Protein AF-A0A0B1T6S5-F1 (afdb_monomer_lite)

Foldseek 3Di:
DDKFWQFAAFFFDDDLLQLVCCQFQQWGADKFDPVVVVDHIDDTPDHNLVQQQDACAPGDTLQVLLVVLQAAEEEEEDDLADNQQHQSGPRHPDDPGPYYDAPDDPPLVVVPDDPPPDRDDRSDPRVVVLVVDPVSVVCVVPDPDDVVLVVLVVVVVVLVPDPPTHYDYHYHYCVQPPAHVVNVVVCPVVVVVSCVVCVVSCLQDKDWDKDSFFHDYPCLCVDPVSLLRRRGIIIMIDHHNVCPPALQNVLLNVSSHPHFYSQQNQLQSCCVRPPCVVVVLRAQEFDDSPPSHPHHHSSHDDDDHDFCSPDSHHPSRGSDDDDDDDDPDPVVVQVVLQVVLVVVQVVCVVVVNPVQWPRDDRDPPDPDDPPRDDDDDDDDDDDDDDGD

Sequence (388 aa):
MSATLMEFLNKVGLSSKVNGFALSFGKSIEFNDRSLFNLPPLIPDWDYDTICSSYLDNKSYHLDEFKQAGYKTMIAQDAGVGVAFYKKCLGFKRLEADHIWSLFWAQAERCRQKVCVSIYIVCRPFPLRIAKSKSLKRTFENSCSERHLEMLEYLQKFMESYSGIPKIAQLWLTELAHNSMKNLYHADEQFLDFFERNKEKLKDAFVFLMGDHGPRTDGIESVPLGRCETNNPLLIVTVPERYRNKEIHNEIRKKAYQLMTPFDLHATLMDIVKLQPQKDFSDVSYRNMQPLSKGSSLLREWRGERNCRNLSIAPQYCLCHYDKTTVSDEDLKEKLGRFLVEHLNKELEGAGLNSMCYEQEYDFEIAGPINACYYGALGSATAAQQAK

pLDDT: mean 84.04, std 19.54, range [22.52, 98.81]

Organism: Oesophagostomum dentatum (NCBI:txid61180)

InterPro domains:
  IPR004245 Protein of unknown function DUF229 [PF02995] (3-361)
  IPR004245 Protein of unknown function DUF229 [PTHR10974] (3-360)
  IPR004245 Protein of unknown function DUF229 [cd16021] (1-276)
  IPR017850 Alkaline-phosphatase-like, core domain superfamily [SSF53649] (62-327)

Radius of gyration: 23.06 Å; chains: 1; bounding box: 63×46×61 Å

Structure (mmCIF, N/CA/C/O backbone):
data_AF-A0A0B1T6S5-F1
#
_entry.id   AF-A0A0B1T6S5-F1
#
loop_
_atom_site.group_PDB
_atom_site.id
_atom_site.type_symbol
_atom_site.label_atom_id
_atom_site.label_alt_id
_atom_site.label_comp_id
_atom_site.label_asym_id
_atom_site.label_entity_id
_atom_site.label_seq_id
_atom_site.pdbx_PDB_ins_code
_atom_site.Cartn_x
_atom_site.Cartn_y
_atom_site.Cartn_z
_atom_site.occupancy
_atom_site.B_iso_or_equiv
_atom_site.auth_seq_id
_atom_site.auth_comp_id
_atom_site.auth_asym_id
_atom_site.auth_atom_id
_atom_site.pdbx_PDB_model_num
ATOM 1 N N . MET A 1 1 ? -7.130 -16.067 14.246 1.00 63.50 1 MET A N 1
ATOM 2 C CA . MET A 1 1 ? -7.978 -15.133 13.466 1.00 63.50 1 MET A CA 1
ATOM 3 C C . MET A 1 1 ? -8.192 -15.751 12.089 1.00 63.50 1 MET A C 1
ATOM 5 O O . MET A 1 1 ? -7.258 -16.369 11.605 1.00 63.50 1 MET A O 1
ATOM 9 N N . SER A 1 2 ? -9.380 -15.668 11.474 1.00 80.75 2 SER A N 1
ATOM 10 C CA . SER A 1 2 ? -9.567 -16.174 10.097 1.00 80.75 2 SER A CA 1
ATOM 11 C C . SER A 1 2 ? -9.013 -15.144 9.114 1.00 80.75 2 SER A C 1
ATOM 13 O O . SER A 1 2 ? -9.718 -14.194 8.777 1.00 80.75 2 SER A O 1
ATOM 15 N N . ALA A 1 3 ? -7.765 -15.321 8.695 1.00 92.50 3 ALA A N 1
ATOM 16 C CA . ALA A 1 3 ? -7.109 -14.478 7.704 1.00 92.50 3 ALA A CA 1
ATOM 17 C C . ALA A 1 3 ? -7.255 -15.062 6.292 1.00 92.50 3 ALA A C 1
ATOM 19 O O . ALA A 1 3 ? -7.371 -16.275 6.134 1.00 92.50 3 ALA A O 1
ATOM 20 N N . THR A 1 4 ? -7.253 -14.198 5.281 1.00 96.69 4 THR A N 1
ATOM 21 C CA . THR A 1 4 ? -7.155 -14.576 3.867 1.00 96.69 4 THR A CA 1
ATOM 22 C C . THR A 1 4 ? -5.811 -14.080 3.347 1.00 96.69 4 THR A C 1
ATOM 24 O O . THR A 1 4 ? -5.549 -12.876 3.396 1.00 96.69 4 THR A O 1
ATOM 27 N N . LEU A 1 5 ? -4.963 -15.001 2.888 1.00 97.81 5 LEU A N 1
ATOM 28 C CA . LEU A 1 5 ? -3.768 -14.665 2.117 1.00 97.81 5 LEU A CA 1
ATOM 29 C C . LEU A 1 5 ? -4.211 -14.277 0.705 1.00 97.81 5 LEU A C 1
ATOM 31 O O . LEU A 1 5 ? -4.954 -15.015 0.059 1.00 97.81 5 LEU A O 1
ATOM 35 N N . MET A 1 6 ? -3.799 -13.096 0.265 1.00 97.88 6 MET A N 1
ATOM 36 C CA . MET A 1 6 ? -4.073 -12.582 -1.069 1.00 97.88 6 MET A CA 1
ATOM 37 C C . MET A 1 6 ? -2.788 -12.742 -1.887 1.00 97.88 6 MET A C 1
ATOM 39 O O . MET A 1 6 ? -1.829 -12.007 -1.678 1.00 97.88 6 MET A O 1
ATOM 43 N N . GLU A 1 7 ? -2.765 -13.718 -2.789 1.00 96.25 7 GLU A N 1
ATOM 44 C CA . GLU A 1 7 ? -1.541 -14.229 -3.424 1.00 96.25 7 GLU A CA 1
ATOM 45 C C . GLU A 1 7 ? -0.919 -13.278 -4.449 1.00 96.25 7 GLU A C 1
ATOM 47 O O . GLU A 1 7 ? 0.268 -13.386 -4.733 1.00 96.25 7 GLU A O 1
ATOM 52 N N . PHE A 1 8 ? -1.704 -12.366 -5.037 1.00 96.56 8 PHE A N 1
ATOM 53 C CA . PHE A 1 8 ? -1.269 -11.570 -6.192 1.00 96.56 8 PHE A CA 1
ATOM 54 C C . PHE A 1 8 ? -1.508 -10.068 -6.010 1.00 96.56 8 PHE A C 1
ATOM 56 O O . PHE A 1 8 ? -2.270 -9.449 -6.764 1.00 96.56 8 PHE A O 1
ATOM 63 N N . LEU A 1 9 ? -0.847 -9.461 -5.020 1.00 97.62 9 LEU A N 1
ATOM 64 C CA . LEU A 1 9 ? -0.766 -8.004 -4.902 1.00 97.62 9 LEU A CA 1
ATOM 65 C C . LEU A 1 9 ? 0.398 -7.491 -5.755 1.00 97.62 9 LEU A C 1
ATOM 67 O O . LEU A 1 9 ? 1.550 -7.553 -5.360 1.00 97.62 9 LEU A O 1
ATOM 71 N N . ASN A 1 10 ? 0.096 -6.917 -6.915 1.00 97.19 10 ASN A N 1
ATOM 72 C CA . ASN A 1 10 ? 1.095 -6.362 -7.819 1.00 97.19 10 ASN A CA 1
ATOM 73 C C . ASN A 1 10 ? 1.464 -4.929 -7.417 1.00 97.19 10 ASN A C 1
ATOM 75 O O . ASN A 1 10 ? 0.598 -4.048 -7.374 1.00 97.19 10 ASN A O 1
ATOM 79 N N . LYS A 1 11 ? 2.757 -4.646 -7.234 1.00 95.69 11 LYS A N 1
ATOM 80 C CA . LYS A 1 11 ? 3.227 -3.258 -7.101 1.00 95.69 11 LYS A CA 1
ATOM 81 C C . LYS A 1 11 ? 2.980 -2.469 -8.396 1.00 95.69 11 LYS A C 1
ATOM 83 O O . LYS A 1 11 ? 2.999 -3.027 -9.486 1.00 95.69 11 LYS A O 1
ATOM 88 N N . VAL A 1 12 ? 2.763 -1.166 -8.306 1.00 94.81 12 VAL A N 1
ATOM 89 C CA . VAL A 1 12 ? 2.455 -0.298 -9.461 1.00 94.81 12 VAL A CA 1
ATOM 90 C C . VAL A 1 12 ? 3.595 0.646 -9.840 1.00 94.81 12 VAL A C 1
ATOM 92 O O . VAL A 1 12 ? 3.495 1.325 -10.855 1.00 94.81 12 VAL A O 1
ATOM 95 N N . GLY A 1 13 ? 4.674 0.673 -9.057 1.00 92.50 13 GLY A N 1
ATOM 96 C CA . GLY A 1 13 ? 5.864 1.479 -9.325 1.00 92.50 13 GLY A CA 1
ATOM 97 C C . GLY A 1 13 ? 7.123 0.916 -8.670 1.00 92.50 13 GLY A C 1
ATOM 98 O O . GLY A 1 13 ? 7.058 -0.011 -7.854 1.00 92.50 13 GLY A O 1
ATOM 99 N N . LEU A 1 14 ? 8.278 1.502 -8.996 1.00 87.25 14 LEU A N 1
ATOM 100 C CA . LEU A 1 14 ? 9.576 1.041 -8.483 1.00 87.25 14 LEU A CA 1
ATOM 101 C C . LEU A 1 14 ? 9.717 1.213 -6.966 1.00 87.25 14 LEU A C 1
ATOM 103 O O . LEU A 1 14 ? 10.289 0.362 -6.287 1.00 87.25 14 LEU A O 1
ATOM 107 N N . SER A 1 15 ? 9.252 2.351 -6.449 1.00 87.69 15 SER A N 1
ATOM 108 C CA . SER A 1 15 ? 9.589 2.831 -5.108 1.00 87.69 15 SER A CA 1
ATOM 109 C C . SER A 1 15 ? 8.403 2.812 -4.151 1.00 87.69 15 SER A C 1
ATOM 111 O O . SER A 1 15 ? 7.240 2.898 -4.553 1.00 87.69 15 SER A O 1
ATOM 113 N N . SER A 1 16 ? 8.708 2.822 -2.854 1.00 91.25 16 SER A N 1
ATOM 114 C CA . SER A 1 16 ? 7.718 2.969 -1.784 1.00 91.25 16 SER A CA 1
ATOM 115 C C . SER A 1 16 ? 6.841 4.201 -1.918 1.00 91.25 16 SER A C 1
ATOM 117 O O . SER A 1 16 ? 5.673 4.187 -1.543 1.00 91.25 16 SER A O 1
ATOM 119 N N . LYS A 1 17 ? 7.379 5.277 -2.499 1.00 91.62 17 LYS A N 1
ATOM 120 C CA . LYS A 1 17 ? 6.633 6.509 -2.741 1.00 91.62 17 LYS A CA 1
ATOM 121 C C . LYS A 1 17 ? 5.469 6.276 -3.699 1.00 91.62 17 LYS A C 1
ATOM 123 O O . LYS A 1 17 ? 4.369 6.728 -3.407 1.00 91.62 17 LYS A O 1
ATOM 128 N N . VAL A 1 18 ? 5.692 5.565 -4.802 1.00 93.94 18 VAL A N 1
ATOM 129 C CA . VAL A 1 18 ? 4.677 5.357 -5.848 1.00 93.94 18 VAL A CA 1
ATOM 130 C C . VAL A 1 18 ? 3.613 4.369 -5.380 1.00 93.94 18 VAL A C 1
ATOM 132 O O . VAL A 1 18 ? 2.422 4.677 -5.431 1.00 93.94 18 VAL A O 1
ATOM 135 N N . ASN A 1 19 ? 4.036 3.230 -4.826 1.00 96.12 19 ASN A N 1
ATOM 136 C CA . ASN A 1 19 ? 3.121 2.222 -4.282 1.00 96.12 19 ASN A CA 1
ATOM 137 C C . ASN A 1 19 ? 2.337 2.761 -3.075 1.00 96.12 19 ASN A C 1
ATOM 139 O O . ASN A 1 19 ? 1.116 2.613 -2.996 1.00 96.12 19 ASN A O 1
ATOM 143 N N . GLY A 1 20 ? 3.020 3.476 -2.178 1.00 95.69 20 GLY A N 1
ATOM 144 C CA . GLY A 1 20 ? 2.407 4.148 -1.039 1.00 95.69 20 GLY A CA 1
ATOM 145 C C . GLY A 1 20 ? 1.439 5.259 -1.445 1.00 95.69 20 GLY A C 1
ATOM 146 O O . GLY A 1 20 ? 0.413 5.419 -0.789 1.00 95.69 20 GLY A O 1
ATOM 147 N N . PHE A 1 21 ? 1.702 6.005 -2.529 1.00 95.69 21 PHE A N 1
ATOM 148 C CA . PHE A 1 21 ? 0.760 7.008 -3.047 1.00 95.69 21 PHE A CA 1
ATOM 149 C C . PHE A 1 21 ? -0.516 6.372 -3.585 1.00 95.69 21 PHE A C 1
ATOM 151 O O . PHE A 1 21 ? -1.613 6.832 -3.260 1.00 95.69 21 PHE A O 1
ATOM 158 N N . ALA A 1 22 ? -0.378 5.285 -4.344 1.00 96.94 22 ALA A N 1
ATOM 159 C CA . ALA A 1 22 ? -1.516 4.516 -4.821 1.00 96.94 22 ALA A CA 1
ATOM 160 C C . ALA A 1 22 ? -2.375 4.000 -3.652 1.00 96.94 22 ALA A C 1
ATOM 162 O O . ALA A 1 22 ? -3.594 4.156 -3.691 1.00 96.94 22 ALA A O 1
ATOM 163 N N . LEU A 1 23 ? -1.748 3.493 -2.581 1.00 97.75 23 LEU A N 1
ATOM 164 C CA . LEU A 1 23 ? -2.440 3.048 -1.365 1.00 97.75 23 LEU A CA 1
ATOM 165 C C . LEU A 1 23 ? -3.057 4.194 -0.551 1.00 97.75 23 LEU A C 1
ATOM 167 O O . LEU A 1 23 ? -4.130 4.023 0.014 1.00 97.75 23 LEU A O 1
ATOM 171 N N . SER A 1 24 ? -2.378 5.340 -0.448 1.00 97.12 24 SER A N 1
ATOM 172 C CA . SER A 1 24 ? -2.739 6.404 0.503 1.00 97.12 24 SER A CA 1
ATOM 173 C C . SER A 1 24 ? -3.693 7.456 -0.055 1.00 97.12 24 SER A C 1
ATOM 175 O O . SER A 1 24 ? -4.412 8.086 0.722 1.00 97.12 24 SER A O 1
ATOM 177 N N . PHE A 1 25 ? -3.651 7.669 -1.372 1.00 97.31 25 PHE A N 1
ATOM 178 C CA . PHE A 1 25 ? -4.406 8.704 -2.088 1.00 97.31 25 PHE A CA 1
ATOM 179 C C . PHE A 1 25 ? -5.266 8.127 -3.223 1.00 97.31 25 PHE A C 1
ATOM 181 O O . PHE A 1 25 ? -6.110 8.832 -3.774 1.00 97.31 25 PHE A O 1
ATOM 188 N N . GLY A 1 26 ? -5.033 6.875 -3.639 1.00 96.81 26 GLY A N 1
ATOM 189 C CA . GLY A 1 26 ? -5.749 6.279 -4.768 1.00 96.81 26 GLY A CA 1
ATOM 190 C C . GLY A 1 26 ? -5.392 6.911 -6.115 1.00 96.81 26 GLY A C 1
ATOM 191 O O . GLY A 1 26 ? -6.200 6.827 -7.045 1.00 96.81 26 GLY A O 1
ATOM 192 N N . LYS A 1 27 ? -4.221 7.564 -6.209 1.00 94.94 27 LYS A N 1
ATOM 193 C CA . LYS A 1 27 ? -3.745 8.323 -7.378 1.00 94.94 27 LYS A CA 1
ATOM 194 C C . LYS A 1 27 ? -2.370 7.862 -7.852 1.00 94.94 27 LYS A C 1
ATOM 196 O O . LYS A 1 27 ? -1.517 7.518 -7.035 1.00 94.94 27 LYS A O 1
ATOM 201 N N . SER A 1 28 ? -2.171 7.841 -9.169 1.00 94.44 28 SER A N 1
ATOM 202 C CA . SER A 1 28 ? -0.878 7.557 -9.797 1.00 94.44 28 SER A CA 1
ATOM 203 C C . SER A 1 28 ? -0.037 8.828 -9.917 1.00 94.44 28 SER A C 1
ATOM 205 O O . SER A 1 28 ? -0.561 9.898 -10.221 1.00 94.44 28 SER A O 1
ATOM 207 N N . ILE A 1 29 ? 1.271 8.687 -9.700 1.00 93.19 29 ILE A N 1
ATOM 208 C CA . ILE A 1 29 ? 2.263 9.774 -9.804 1.00 93.19 29 ILE A CA 1
ATOM 209 C C . ILE A 1 29 ? 3.437 9.427 -10.724 1.00 93.19 29 ILE A C 1
ATOM 211 O O . ILE A 1 29 ? 4.377 10.201 -10.848 1.00 93.19 29 ILE A O 1
ATOM 215 N N . GLU A 1 30 ? 3.404 8.242 -11.327 1.00 89.56 30 GLU A N 1
ATOM 216 C CA . GLU A 1 30 ? 4.423 7.752 -12.246 1.00 89.56 30 GLU A CA 1
ATOM 217 C C . GLU A 1 30 ? 3.772 7.544 -13.615 1.00 89.56 30 GLU A C 1
ATOM 219 O O . GLU A 1 30 ? 2.634 7.065 -13.704 1.00 89.56 30 GLU A O 1
ATOM 224 N N . PHE A 1 31 ? 4.481 7.953 -14.664 1.00 89.19 31 PHE A N 1
ATOM 225 C CA . PHE A 1 31 ? 4.113 7.653 -16.040 1.00 89.19 31 PHE A CA 1
ATOM 226 C C . PHE A 1 31 ? 4.307 6.165 -16.315 1.00 89.19 31 PHE A C 1
ATOM 228 O O . PHE A 1 31 ? 5.236 5.543 -15.808 1.00 89.19 31 PHE A O 1
ATOM 235 N N . ASN A 1 32 ? 3.434 5.591 -17.133 1.00 85.25 32 ASN A N 1
ATOM 236 C CA . ASN A 1 32 ? 3.516 4.182 -17.466 1.00 85.25 32 ASN A CA 1
ATOM 237 C C . ASN A 1 32 ? 3.268 3.980 -18.964 1.00 85.25 32 ASN A C 1
ATOM 239 O O . ASN A 1 32 ? 2.170 4.245 -19.466 1.00 85.25 32 ASN A O 1
ATOM 243 N N . ASP A 1 33 ? 4.307 3.506 -19.655 1.00 84.44 33 ASP A N 1
ATOM 244 C CA . ASP A 1 33 ? 4.232 3.132 -21.061 1.00 84.44 33 ASP A CA 1
ATOM 245 C C . ASP A 1 33 ? 3.548 1.770 -21.235 1.00 84.44 33 ASP A C 1
ATOM 247 O O . ASP A 1 33 ? 3.902 0.770 -20.612 1.00 84.44 33 ASP A O 1
ATOM 251 N N . ARG A 1 34 ? 2.556 1.737 -22.124 1.00 85.56 34 ARG A N 1
ATOM 252 C CA . ARG A 1 34 ? 1.771 0.544 -22.465 1.00 85.56 34 ARG A CA 1
ATOM 253 C C . ARG A 1 34 ? 1.793 0.247 -23.958 1.00 85.56 34 ARG A C 1
ATOM 255 O O . ARG A 1 34 ? 0.949 -0.511 -24.443 1.00 85.56 34 ARG A O 1
ATOM 262 N N . SER A 1 35 ? 2.781 0.792 -24.664 1.00 85.19 35 SER A N 1
ATOM 263 C CA . SER A 1 35 ? 3.085 0.487 -26.060 1.00 85.19 35 SER A CA 1
ATOM 264 C C . SER A 1 35 ? 3.186 -1.022 -26.309 1.00 85.19 35 SER A C 1
ATOM 266 O O . SER A 1 35 ? 2.626 -1.507 -27.288 1.00 85.19 35 SER A O 1
ATOM 268 N N . LEU A 1 36 ? 3.749 -1.788 -25.361 1.00 82.56 36 LEU A N 1
ATOM 269 C CA . LEU A 1 36 ? 3.812 -3.257 -25.412 1.00 82.56 36 LEU A CA 1
ATOM 270 C C . LEU A 1 36 ? 2.438 -3.921 -25.623 1.00 82.56 36 LEU A C 1
ATOM 272 O O . LEU A 1 36 ? 2.341 -4.983 -26.231 1.00 82.56 36 LEU A O 1
ATOM 276 N N . PHE A 1 37 ? 1.362 -3.306 -25.130 1.00 85.12 37 PHE A N 1
ATOM 277 C CA . PHE A 1 37 ? -0.003 -3.816 -25.271 1.00 85.12 37 PHE A CA 1
ATOM 278 C C . PHE A 1 37 ? -0.789 -3.153 -26.408 1.00 85.12 37 PHE A C 1
ATOM 280 O O . PHE A 1 37 ? -2.007 -3.360 -26.501 1.00 85.12 37 PHE A O 1
ATOM 287 N N . ASN A 1 38 ? -0.123 -2.350 -27.243 1.00 88.06 38 ASN A N 1
ATOM 288 C CA . ASN A 1 38 ? -0.734 -1.464 -28.233 1.00 88.06 38 ASN A CA 1
ATOM 289 C C . ASN A 1 38 ? -1.806 -0.555 -27.607 1.00 88.06 38 ASN A C 1
ATOM 291 O O . ASN A 1 38 ? -2.893 -0.377 -28.158 1.00 88.06 38 ASN A O 1
ATOM 295 N N . LEU A 1 39 ? -1.525 -0.030 -26.411 1.00 87.31 39 LEU A N 1
ATOM 296 C CA . LEU A 1 39 ? -2.414 0.867 -25.678 1.00 87.31 39 LEU A CA 1
ATOM 297 C C . LEU A 1 39 ? -1.765 2.241 -25.498 1.00 87.31 39 LEU A C 1
ATOM 299 O O . LEU A 1 39 ? -0.539 2.332 -25.425 1.00 87.31 39 LEU A O 1
ATOM 303 N N . PRO A 1 40 ? -2.573 3.311 -25.378 1.00 90.69 40 PRO A N 1
ATOM 304 C CA . PRO A 1 40 ? -2.041 4.614 -25.019 1.00 90.69 40 PRO A CA 1
ATOM 305 C C . PRO A 1 40 ? -1.373 4.559 -23.635 1.00 90.69 40 PRO A C 1
ATOM 307 O O . PRO A 1 40 ? -1.803 3.775 -22.768 1.00 90.69 40 PRO A O 1
ATOM 310 N N . PRO A 1 41 ? -0.354 5.404 -23.403 1.00 89.25 41 PRO A N 1
ATOM 311 C CA . PRO A 1 41 ? 0.312 5.466 -22.115 1.00 89.25 41 PRO A CA 1
ATOM 312 C C . PRO A 1 41 ? -0.666 5.881 -21.013 1.00 89.25 41 PRO A C 1
ATOM 314 O O . PRO A 1 41 ? -1.618 6.636 -21.235 1.00 89.25 41 PRO A O 1
ATOM 317 N N . LEU A 1 42 ? -0.418 5.401 -19.797 1.00 86.25 42 LEU A N 1
ATOM 318 C CA . LEU A 1 42 ? -1.127 5.881 -18.620 1.00 86.25 42 LEU A CA 1
ATOM 319 C C . LEU A 1 42 ? -0.467 7.163 -18.130 1.00 86.25 42 LEU A C 1
ATOM 321 O O . LEU A 1 42 ? 0.618 7.152 -17.548 1.00 86.25 42 LEU A O 1
ATOM 325 N N . ILE A 1 43 ? -1.174 8.268 -18.344 1.00 92.06 43 ILE A N 1
ATOM 326 C CA . ILE A 1 43 ? -0.809 9.565 -17.787 1.00 92.06 43 ILE A CA 1
ATOM 327 C C . ILE A 1 43 ? -1.056 9.530 -16.267 1.00 92.06 43 ILE A C 1
ATOM 329 O O . ILE A 1 43 ? -2.130 9.083 -15.833 1.00 92.06 43 ILE A O 1
ATOM 333 N N . PRO A 1 44 ? -0.082 9.954 -15.440 1.00 93.62 44 PRO A N 1
ATOM 334 C CA . PRO A 1 44 ? -0.272 10.008 -13.998 1.00 93.62 44 PRO A CA 1
ATOM 335 C C . PRO A 1 44 ? -1.405 10.978 -13.639 1.00 93.62 44 PRO A C 1
ATOM 337 O O . PRO A 1 44 ? -1.612 11.980 -14.318 1.00 93.62 44 PRO A O 1
ATOM 340 N N . ASP A 1 45 ? -2.146 10.693 -12.563 1.00 94.88 45 ASP A N 1
ATOM 341 C CA . ASP A 1 45 ? -3.172 11.629 -12.074 1.00 94.88 45 ASP A CA 1
ATOM 342 C C . ASP A 1 45 ? -2.564 12.960 -11.662 1.00 94.88 45 ASP A C 1
ATOM 344 O O . ASP A 1 45 ? -3.165 14.015 -11.863 1.00 94.88 45 ASP A O 1
ATOM 348 N N . TRP A 1 46 ? -1.396 12.881 -11.026 1.00 94.56 46 TRP A N 1
ATOM 349 C CA . TRP A 1 46 ? -0.648 14.022 -10.543 1.00 94.56 46 TRP A CA 1
ATOM 350 C C . TRP A 1 46 ? 0.783 13.934 -11.041 1.00 94.56 46 TRP A C 1
ATOM 352 O O . TRP A 1 46 ? 1.442 12.911 -10.877 1.00 94.56 46 TRP A O 1
ATOM 362 N N . ASP A 1 47 ? 1.269 15.038 -11.593 1.00 94.00 47 ASP A N 1
ATOM 363 C CA . ASP A 1 47 ? 2.687 15.206 -11.872 1.00 94.00 47 ASP A CA 1
ATOM 364 C C . ASP A 1 47 ? 3.503 15.133 -10.570 1.00 94.00 47 ASP A C 1
ATOM 366 O O . ASP A 1 47 ? 3.135 15.756 -9.565 1.00 94.00 47 ASP A O 1
ATOM 370 N N . TYR A 1 48 ? 4.593 14.359 -10.586 1.00 90.75 48 TYR A N 1
ATOM 371 C CA . TYR A 1 48 ? 5.397 14.070 -9.399 1.00 90.75 48 TYR A CA 1
ATOM 372 C C . TYR A 1 48 ? 6.012 15.341 -8.806 1.00 90.75 48 TYR A C 1
ATOM 374 O O . TYR A 1 48 ? 5.894 15.583 -7.602 1.00 90.75 48 TYR A O 1
ATOM 382 N N . ASP A 1 49 ? 6.643 16.173 -9.631 1.00 90.12 49 ASP A N 1
ATOM 383 C CA . ASP A 1 49 ? 7.358 17.359 -9.156 1.00 90.12 49 ASP A CA 1
ATOM 384 C C . ASP A 1 49 ? 6.389 18.427 -8.648 1.00 90.12 49 ASP A C 1
ATOM 386 O O . ASP A 1 49 ? 6.594 19.023 -7.583 1.00 90.12 49 ASP A O 1
ATOM 390 N N . THR A 1 50 ? 5.270 18.607 -9.347 1.00 92.75 50 THR A N 1
ATOM 391 C CA . THR A 1 50 ? 4.200 19.521 -8.946 1.00 92.75 50 THR A CA 1
ATOM 392 C C . THR A 1 50 ? 3.562 19.084 -7.630 1.00 92.75 50 THR A C 1
ATOM 394 O O . THR A 1 50 ? 3.425 19.894 -6.712 1.00 92.75 50 THR A O 1
ATOM 397 N N . ILE A 1 51 ? 3.188 17.805 -7.483 1.00 93.19 51 ILE A N 1
ATOM 398 C CA . ILE A 1 51 ? 2.547 17.348 -6.244 1.00 93.19 51 ILE A CA 1
ATOM 399 C C . ILE A 1 51 ? 3.523 17.395 -5.068 1.00 93.19 51 ILE A C 1
ATOM 401 O O . ILE A 1 51 ? 3.135 17.800 -3.974 1.00 93.19 51 ILE A O 1
ATOM 405 N N . CYS A 1 52 ? 4.793 17.055 -5.296 1.00 88.62 52 CYS A N 1
ATOM 406 C CA . CYS A 1 52 ? 5.843 17.071 -4.284 1.00 88.62 52 CYS A CA 1
ATOM 407 C C . CYS A 1 52 ? 6.150 18.505 -3.808 1.00 88.62 52 CYS A C 1
ATOM 409 O O . CYS A 1 52 ? 6.274 18.747 -2.607 1.00 88.62 52 CYS A O 1
ATOM 411 N N . SER A 1 53 ? 6.171 19.482 -4.717 1.00 89.00 53 SER A N 1
ATOM 412 C CA . SER A 1 53 ? 6.382 20.903 -4.397 1.00 89.00 53 SER A CA 1
ATOM 413 C C . SER A 1 53 ? 5.142 21.628 -3.852 1.00 89.00 53 SER A C 1
ATOM 415 O O . SER A 1 53 ? 5.215 22.813 -3.525 1.00 89.00 53 SER A O 1
ATOM 417 N N . SER A 1 54 ? 4.015 20.927 -3.696 1.00 90.94 54 SER A N 1
ATOM 418 C CA . SER A 1 54 ? 2.765 21.467 -3.159 1.00 90.94 54 SER A CA 1
ATOM 419 C C . SER A 1 54 ? 2.385 20.821 -1.825 1.00 90.94 54 SER A C 1
ATOM 421 O O . SER A 1 54 ? 2.781 19.700 -1.508 1.00 90.94 54 SER A O 1
ATOM 423 N N . TYR A 1 55 ? 1.601 21.539 -1.022 1.00 91.56 55 TYR A N 1
ATOM 424 C CA . TYR A 1 55 ? 1.037 20.978 0.200 1.00 91.56 55 TYR A CA 1
ATOM 425 C C . TYR A 1 55 ? -0.166 20.083 -0.110 1.00 91.56 55 TYR A C 1
ATOM 427 O O . TYR A 1 55 ? -1.055 20.464 -0.872 1.00 91.56 55 TYR A O 1
ATOM 435 N N . LEU A 1 56 ? -0.211 18.915 0.528 1.00 94.25 56 LEU A N 1
ATOM 436 C CA . LEU A 1 56 ? -1.213 17.874 0.296 1.00 94.25 56 LEU A CA 1
ATOM 437 C C . LEU A 1 56 ? -2.523 18.100 1.073 1.00 94.25 56 LEU A C 1
ATOM 439 O O . LEU A 1 56 ? -3.435 17.288 0.973 1.00 94.25 56 LEU A O 1
ATOM 443 N N . ASP A 1 57 ? -2.648 19.189 1.839 1.00 92.50 57 ASP A N 1
ATOM 444 C CA . ASP A 1 57 ? -3.788 19.464 2.729 1.00 92.50 57 ASP A CA 1
ATOM 445 C C . ASP A 1 57 ? -5.152 19.471 2.025 1.00 92.50 57 ASP A C 1
ATOM 447 O O . ASP A 1 57 ? -6.153 19.153 2.657 1.00 92.50 57 ASP A O 1
ATOM 451 N N . ASN A 1 58 ? -5.198 19.817 0.733 1.00 94.00 58 ASN A N 1
ATOM 452 C CA . ASN A 1 58 ? -6.425 19.827 -0.072 1.00 94.00 58 ASN A CA 1
ATOM 453 C C . ASN A 1 58 ? -6.641 18.543 -0.892 1.00 94.00 58 ASN A C 1
ATOM 455 O O . ASN A 1 58 ? -7.502 18.512 -1.774 1.00 94.00 58 ASN A O 1
ATOM 459 N N . LYS A 1 59 ? -5.835 17.505 -0.657 1.00 95.31 59 LYS A N 1
ATOM 460 C CA . LYS A 1 59 ? -5.926 16.219 -1.347 1.00 95.31 59 LYS A CA 1
ATOM 461 C C . LYS A 1 59 ? -6.613 15.199 -0.446 1.00 95.31 59 LYS A C 1
ATOM 463 O O . LYS A 1 59 ? -6.365 15.159 0.757 1.00 95.31 59 LYS A O 1
ATOM 468 N N . SER A 1 60 ? -7.450 14.356 -1.049 1.00 95.12 60 SER A N 1
ATOM 469 C CA . SER A 1 60 ? -8.048 13.210 -0.359 1.00 95.12 60 SER A CA 1
ATOM 470 C C . SER A 1 60 ? -6.939 12.254 0.074 1.00 95.12 60 SER A C 1
ATOM 472 O O . SER A 1 60 ? -6.155 11.799 -0.756 1.00 95.12 60 SER A O 1
ATOM 474 N N . TYR A 1 61 ? -6.851 12.006 1.376 1.00 97.31 61 TYR A N 1
ATOM 475 C CA . TYR A 1 61 ? -5.840 11.165 2.002 1.00 97.31 61 TYR A CA 1
ATOM 476 C C . TYR A 1 61 ? -6.533 10.237 2.986 1.00 97.31 61 TYR A C 1
ATOM 478 O O . TYR A 1 61 ? -7.276 10.705 3.846 1.00 97.31 61 TYR A O 1
ATOM 486 N N . HIS A 1 62 ? -6.282 8.936 2.881 1.00 97.88 62 HIS A N 1
ATOM 487 C CA . HIS A 1 62 ? -7.080 7.928 3.573 1.00 97.88 62 HIS A CA 1
ATOM 488 C C . HIS A 1 62 ? -7.226 8.161 5.091 1.00 97.88 62 HIS A C 1
ATOM 490 O O . HIS A 1 62 ? -8.349 8.108 5.580 1.00 97.88 62 HIS A O 1
ATOM 496 N N . LEU A 1 63 ? -6.169 8.498 5.848 1.00 97.94 63 LEU A N 1
ATOM 497 C CA . LEU A 1 63 ? -6.338 8.764 7.289 1.00 97.94 63 LEU A CA 1
ATOM 498 C C . LEU A 1 63 ? -7.229 9.983 7.541 1.00 97.94 63 LEU A C 1
ATOM 500 O O . LEU A 1 63 ? -8.029 9.973 8.468 1.00 97.94 63 LEU A O 1
ATOM 504 N N . ASP A 1 64 ? -7.133 11.022 6.715 1.00 97.56 64 ASP A N 1
ATOM 505 C CA . ASP A 1 64 ? -7.973 12.210 6.870 1.00 97.56 64 ASP A CA 1
ATOM 506 C C . ASP A 1 64 ? -9.447 11.909 6.580 1.00 97.56 64 ASP A C 1
ATOM 508 O O . ASP A 1 64 ? -10.320 12.380 7.299 1.00 97.56 64 ASP A O 1
ATOM 512 N N . GLU A 1 65 ? -9.729 11.039 5.610 1.00 98.12 65 GLU A N 1
ATOM 513 C CA . GLU A 1 65 ? -11.092 10.575 5.321 1.00 98.12 65 GLU A CA 1
ATOM 514 C C . GLU A 1 65 ? -11.704 9.821 6.510 1.00 98.12 65 GLU A C 1
ATOM 516 O O . GLU A 1 65 ? -12.858 10.043 6.877 1.00 98.12 65 GLU A O 1
ATOM 521 N N . PHE A 1 66 ? -10.913 8.977 7.176 1.00 98.62 66 PHE A N 1
ATOM 522 C CA . PHE A 1 66 ? -11.321 8.321 8.420 1.00 98.62 66 PHE A CA 1
ATOM 523 C C . PHE A 1 66 ? -11.483 9.309 9.577 1.00 98.62 66 PHE A C 1
ATOM 525 O O . PHE A 1 66 ? -12.454 9.212 10.329 1.00 98.62 66 PHE A O 1
ATOM 532 N N . LYS A 1 67 ? -10.597 10.302 9.696 1.00 98.31 67 LYS A N 1
ATOM 533 C CA . LYS A 1 67 ? -10.732 11.373 10.690 1.00 98.31 67 LYS A CA 1
ATOM 534 C C . LYS A 1 67 ? -12.040 12.142 10.516 1.00 98.31 67 LYS A C 1
ATOM 536 O O . LYS A 1 67 ? -12.750 12.368 11.494 1.00 98.31 67 LYS A O 1
ATOM 541 N N . GLN A 1 68 ? -12.375 12.513 9.282 1.00 97.56 68 GLN A N 1
ATOM 542 C CA . GLN A 1 68 ? -13.626 13.199 8.952 1.00 97.56 68 GLN A CA 1
ATOM 543 C C . GLN A 1 68 ? -14.860 12.335 9.264 1.00 97.56 68 GLN A C 1
ATOM 545 O O . GLN A 1 68 ? -15.893 12.870 9.657 1.00 97.56 68 GLN A O 1
ATOM 550 N N . ALA A 1 69 ? -14.739 11.007 9.178 1.00 98.00 69 ALA A N 1
ATOM 551 C CA . ALA A 1 69 ? -15.769 10.054 9.598 1.00 98.00 69 ALA A CA 1
ATOM 552 C C . ALA A 1 69 ? -15.813 9.795 11.123 1.00 98.00 69 ALA A C 1
ATOM 554 O O . ALA A 1 69 ? -16.529 8.903 11.577 1.00 98.00 69 ALA A O 1
ATOM 555 N N . GLY A 1 70 ? -15.057 10.550 11.928 1.00 98.06 70 GLY A N 1
ATOM 556 C CA . GLY A 1 70 ? -15.071 10.469 13.392 1.00 98.06 70 GLY A CA 1
ATOM 557 C C . GLY A 1 70 ? -14.092 9.460 13.999 1.00 98.06 70 GLY A C 1
ATOM 558 O O . GLY A 1 70 ? -14.135 9.226 15.208 1.00 98.06 70 GLY A O 1
ATOM 559 N N . TYR A 1 71 ? -13.200 8.870 13.200 1.00 98.56 71 TYR A N 1
ATOM 560 C CA . TYR A 1 71 ? -12.175 7.964 13.709 1.00 98.56 71 TYR A CA 1
ATOM 561 C C . TYR A 1 71 ? -11.030 8.752 14.341 1.00 98.56 71 TYR A C 1
ATOM 563 O O . TYR A 1 71 ? -10.628 9.805 13.845 1.00 98.56 71 TYR A O 1
ATOM 571 N N . LYS A 1 72 ? -10.430 8.198 15.397 1.00 98.50 72 LYS A N 1
ATOM 572 C CA . LYS A 1 72 ? -9.071 8.592 15.784 1.00 98.50 72 LYS A CA 1
ATOM 573 C C . LYS A 1 72 ? -8.075 7.978 14.822 1.00 98.50 72 LYS A C 1
ATOM 575 O O . LYS A 1 72 ? -8.219 6.820 14.429 1.00 98.50 72 LYS A O 1
ATOM 580 N N . THR A 1 73 ? -7.060 8.752 14.460 1.00 98.50 73 THR A N 1
ATOM 581 C CA . THR A 1 73 ? -6.095 8.341 13.440 1.00 98.50 73 THR A CA 1
ATOM 582 C C . THR A 1 73 ? -4.690 8.241 13.999 1.00 98.50 73 THR A C 1
ATOM 584 O O . THR A 1 73 ? -4.248 9.100 14.763 1.00 98.50 73 THR A O 1
ATOM 587 N N . MET A 1 74 ? -3.975 7.195 13.596 1.00 97.06 74 MET A N 1
ATOM 588 C CA . MET A 1 74 ? -2.577 6.997 13.941 1.00 97.06 74 MET A CA 1
ATOM 589 C C . MET A 1 74 ? -1.742 6.708 12.698 1.00 97.06 74 MET A C 1
ATOM 591 O O . MET A 1 74 ? -2.132 5.900 11.857 1.00 97.06 74 MET A O 1
ATOM 595 N N . ILE A 1 75 ? -0.561 7.316 12.622 1.00 93.75 75 ILE A N 1
ATOM 596 C CA . ILE A 1 75 ? 0.503 6.886 11.719 1.00 93.75 75 ILE A CA 1
ATOM 597 C C . ILE A 1 75 ? 1.794 6.663 12.500 1.00 93.75 75 ILE A C 1
ATOM 599 O O . ILE A 1 75 ? 2.184 7.475 13.340 1.00 93.75 75 ILE A O 1
ATOM 603 N N . ALA A 1 76 ? 2.479 5.567 12.210 1.00 91.56 76 ALA A N 1
ATOM 604 C CA . ALA A 1 76 ? 3.778 5.262 12.773 1.00 91.56 76 ALA A CA 1
ATOM 605 C C . ALA A 1 76 ? 4.723 4.769 11.681 1.00 91.56 76 ALA A C 1
ATOM 607 O O . ALA A 1 76 ? 4.331 3.971 10.835 1.00 91.56 76 ALA A O 1
ATOM 608 N N . GLN A 1 77 ? 5.960 5.258 11.688 1.00 87.38 77 GLN A N 1
ATOM 609 C CA . GLN A 1 77 ? 6.993 4.859 10.734 1.00 87.38 77 GLN A CA 1
ATOM 610 C C . GLN A 1 77 ? 8.373 4.991 11.369 1.00 87.38 77 GLN A C 1
ATOM 612 O O . GLN A 1 77 ? 8.635 5.948 12.099 1.00 87.38 77 GLN A O 1
ATOM 617 N N . ASP A 1 78 ? 9.256 4.063 11.041 1.00 83.19 78 ASP A N 1
ATOM 618 C CA . ASP A 1 78 ? 10.615 3.960 11.575 1.00 83.19 78 ASP A CA 1
ATOM 619 C C . ASP A 1 78 ? 11.699 4.510 10.638 1.00 83.19 78 ASP A C 1
ATOM 621 O O . ASP A 1 78 ? 12.837 4.688 11.074 1.00 83.19 78 ASP A O 1
ATOM 625 N N . ALA A 1 79 ? 11.349 4.844 9.394 1.00 77.12 79 ALA A N 1
ATOM 626 C CA . ALA A 1 79 ? 12.211 5.555 8.463 1.00 77.12 79 ALA A CA 1
ATOM 627 C C . ALA A 1 79 ? 12.007 7.069 8.527 1.00 77.12 79 ALA A C 1
ATOM 629 O O . ALA A 1 79 ? 10.921 7.599 8.797 1.00 77.12 79 ALA A O 1
ATOM 630 N N . GLY A 1 80 ? 13.084 7.785 8.205 1.00 63.56 80 GLY A N 1
ATOM 631 C CA . GLY A 1 80 ? 13.072 9.238 8.149 1.00 63.56 80 GLY A CA 1
ATOM 632 C C . GLY A 1 80 ? 12.131 9.793 7.070 1.00 63.56 80 GLY A C 1
ATOM 633 O O . GLY A 1 80 ? 11.439 10.777 7.304 1.00 63.56 80 GLY A O 1
ATOM 634 N N . VAL A 1 81 ? 12.048 9.164 5.899 1.00 71.25 81 VAL A N 1
ATOM 635 C CA . VAL A 1 81 ? 11.110 9.579 4.843 1.00 71.25 81 VAL A CA 1
ATOM 636 C C . VAL A 1 81 ? 9.815 8.780 4.942 1.00 71.25 81 VAL A C 1
ATOM 638 O O . VAL A 1 81 ? 9.843 7.576 5.164 1.00 71.25 81 VAL A O 1
ATOM 641 N N . GLY A 1 82 ? 8.676 9.457 4.803 1.00 78.50 82 GLY A N 1
ATOM 642 C CA . GLY A 1 82 ? 7.359 8.820 4.702 1.00 78.50 82 GLY A CA 1
ATOM 643 C C . GLY A 1 82 ? 6.786 8.950 3.296 1.00 78.50 82 GLY A C 1
ATOM 644 O O . GLY A 1 82 ? 7.350 9.643 2.450 1.00 78.50 82 GLY A O 1
ATOM 645 N N . VAL A 1 83 ? 5.624 8.340 3.057 1.00 86.88 83 VAL A N 1
ATOM 646 C CA . VAL A 1 83 ? 4.910 8.463 1.777 1.00 86.88 83 VAL A CA 1
ATOM 647 C C . VAL A 1 83 ? 4.606 9.937 1.487 1.00 86.88 83 VAL A C 1
ATOM 649 O O . VAL A 1 83 ? 5.075 10.472 0.481 1.00 86.88 83 VAL A O 1
ATOM 652 N N . ALA A 1 84 ? 3.898 10.635 2.382 1.00 87.50 84 ALA A N 1
ATOM 653 C CA . ALA A 1 84 ? 3.566 12.053 2.212 1.00 87.50 84 ALA A CA 1
ATOM 654 C C . ALA A 1 84 ? 4.808 12.963 2.300 1.00 87.50 84 ALA A C 1
ATOM 656 O O . ALA A 1 84 ? 5.048 13.783 1.412 1.00 87.50 84 ALA A O 1
ATOM 657 N N . PHE A 1 85 ? 5.634 12.763 3.330 1.00 84.25 85 PHE A N 1
ATOM 658 C CA . PHE A 1 85 ? 6.873 13.510 3.580 1.00 84.25 85 PHE A CA 1
ATOM 659 C C . PHE A 1 85 ? 8.092 12.792 2.980 1.00 84.25 85 PHE A C 1
ATOM 661 O O . PHE A 1 85 ? 8.970 12.304 3.698 1.00 84.25 85 PHE A O 1
ATOM 668 N N . TYR A 1 86 ? 8.112 12.692 1.651 1.00 79.50 86 TYR A N 1
ATOM 669 C CA . TYR A 1 86 ? 9.203 12.068 0.897 1.00 79.50 86 TYR A CA 1
ATOM 670 C C . TYR A 1 86 ? 10.300 13.082 0.534 1.00 79.50 86 TYR A C 1
ATOM 672 O O . TYR A 1 86 ? 10.138 14.286 0.737 1.00 79.50 86 TYR A O 1
ATOM 680 N N . LYS A 1 87 ? 11.432 12.617 -0.014 1.00 74.00 87 LYS A N 1
ATOM 681 C CA . LYS A 1 87 ? 12.554 13.486 -0.413 1.00 74.00 87 LYS A CA 1
ATOM 682 C C . LYS A 1 87 ? 12.060 14.612 -1.336 1.00 74.00 87 LYS A C 1
ATOM 684 O O . LYS A 1 87 ? 11.470 14.331 -2.372 1.00 74.00 87 LYS A O 1
ATOM 689 N N . LYS A 1 88 ? 12.342 15.866 -0.955 1.00 76.44 88 LYS A N 1
ATOM 690 C CA . LYS A 1 88 ? 11.906 17.112 -1.626 1.00 76.44 88 LYS A CA 1
ATOM 691 C C . LYS A 1 88 ? 10.390 17.381 -1.629 1.00 76.44 88 LYS A C 1
ATOM 693 O O . LYS A 1 88 ? 9.982 18.357 -2.249 1.00 76.44 88 LYS A O 1
ATOM 698 N N . CYS A 1 89 ? 9.573 16.596 -0.919 1.00 82.88 89 CYS A N 1
ATOM 699 C CA . CYS A 1 89 ? 8.131 16.833 -0.857 1.00 82.88 89 CYS A CA 1
ATOM 700 C C . CYS A 1 89 ? 7.726 17.624 0.387 1.00 82.88 89 CYS A C 1
ATOM 702 O O . CYS A 1 89 ? 8.190 17.328 1.489 1.00 82.88 89 CYS A O 1
ATOM 704 N N . LEU A 1 90 ? 6.823 18.595 0.224 1.00 84.25 90 LEU A N 1
ATOM 705 C CA . LEU A 1 90 ? 6.339 19.427 1.331 1.00 84.25 90 LEU A CA 1
ATOM 706 C C . LEU A 1 90 ? 5.450 18.656 2.319 1.00 84.25 90 LEU A C 1
ATOM 708 O O . LEU A 1 90 ? 5.435 18.981 3.506 1.00 84.25 90 LEU A O 1
ATOM 712 N N . GLY A 1 91 ? 4.723 17.638 1.845 1.00 88.75 91 GLY A N 1
ATOM 713 C CA . GLY A 1 91 ? 3.767 16.881 2.654 1.00 88.75 91 GLY A CA 1
ATOM 714 C C . GLY A 1 91 ? 2.567 17.737 3.073 1.00 88.75 91 GLY A C 1
ATOM 715 O O . GLY A 1 91 ? 1.993 18.440 2.245 1.00 88.75 91 GLY A O 1
ATOM 716 N N . PHE A 1 92 ? 2.172 17.676 4.345 1.00 87.00 92 PHE A N 1
ATOM 717 C CA . PHE A 1 92 ? 1.029 18.424 4.892 1.00 87.00 92 PHE A CA 1
ATOM 718 C C . PHE A 1 92 ? 1.476 19.631 5.740 1.00 87.00 92 PHE A C 1
ATOM 720 O O . PHE A 1 92 ? 2.484 19.555 6.445 1.00 87.00 92 PHE A O 1
ATOM 727 N N . LYS A 1 93 ? 0.710 20.735 5.727 1.00 84.94 93 LYS A N 1
ATOM 728 C CA . LYS A 1 93 ? 0.818 21.822 6.724 1.00 84.94 93 LYS A CA 1
ATOM 729 C C . LYS A 1 93 ? 0.192 21.410 8.050 1.00 84.94 93 LYS A C 1
ATOM 731 O O . LYS A 1 93 ? 0.704 21.772 9.112 1.00 84.94 93 LYS A O 1
ATOM 736 N N . ARG A 1 94 ? -0.938 20.704 7.986 1.00 86.69 94 ARG A N 1
ATOM 737 C CA . ARG A 1 94 ? -1.579 20.068 9.140 1.00 86.69 94 ARG A CA 1
ATOM 738 C C . ARG A 1 94 ? -0.824 18.814 9.582 1.00 86.69 94 ARG A C 1
ATOM 740 O O . ARG A 1 94 ? 0.045 18.306 8.878 1.00 86.69 94 ARG A O 1
ATOM 747 N N . LEU A 1 95 ? -1.197 18.287 10.747 1.00 86.88 95 LEU A N 1
ATOM 748 C CA . LEU A 1 95 ? -0.749 16.963 11.172 1.00 86.88 95 LEU A CA 1
ATOM 749 C C . LEU A 1 95 ? -1.320 15.883 10.238 1.00 86.88 95 LEU A C 1
ATOM 751 O O . LEU A 1 95 ? -2.487 15.948 9.840 1.00 86.88 95 LEU A O 1
ATOM 755 N N . GLU A 1 96 ? -0.491 14.891 9.912 1.00 89.94 96 GLU A N 1
ATOM 756 C CA . GLU A 1 96 ? -0.855 13.753 9.053 1.00 89.94 96 GLU A CA 1
ATOM 757 C C . GLU A 1 96 ? -1.939 12.873 9.696 1.00 89.94 96 GLU A C 1
ATOM 759 O O . GLU A 1 96 ? -2.857 12.429 9.010 1.00 89.94 96 GLU A O 1
ATOM 764 N N . ALA A 1 97 ? -1.871 12.700 11.020 1.00 93.38 97 ALA A N 1
ATOM 765 C CA . ALA A 1 97 ? -2.830 11.969 11.847 1.00 93.38 97 ALA A CA 1
ATOM 766 C C . ALA A 1 97 ? -2.941 12.610 13.247 1.00 93.38 97 ALA A C 1
ATOM 768 O O . ALA A 1 97 ? -2.134 13.474 13.597 1.00 93.38 97 ALA A O 1
ATOM 769 N N . ASP A 1 98 ? -3.921 12.192 14.056 1.00 94.25 98 ASP A N 1
ATOM 770 C CA . ASP A 1 98 ? -4.052 12.633 15.457 1.00 94.25 98 ASP A CA 1
ATOM 771 C C . ASP A 1 98 ? -2.875 12.145 16.315 1.00 94.25 98 ASP A C 1
ATOM 773 O O . ASP A 1 98 ? -2.376 12.871 17.174 1.00 94.25 98 ASP A O 1
ATOM 777 N N . HIS A 1 99 ? -2.414 10.923 16.046 1.00 92.94 99 HIS A N 1
ATOM 778 C CA . HIS A 1 99 ? -1.285 10.282 16.706 1.00 92.94 99 HIS A CA 1
ATOM 779 C C . HIS A 1 99 ? -0.192 9.993 15.688 1.00 92.94 99 HIS A C 1
ATOM 781 O O . HIS A 1 99 ? -0.397 9.265 14.720 1.00 92.94 99 HIS A O 1
ATOM 787 N N . ILE A 1 100 ? 0.987 10.564 15.904 1.00 87.12 100 ILE A N 1
ATOM 788 C CA . ILE A 1 100 ? 2.141 10.349 15.038 1.00 87.12 100 ILE A CA 1
ATOM 789 C C . ILE A 1 100 ? 3.248 9.758 15.896 1.00 87.12 100 ILE A C 1
ATOM 791 O O . ILE A 1 100 ? 3.790 10.449 16.763 1.00 87.12 100 ILE A O 1
ATOM 795 N N . TRP A 1 101 ? 3.612 8.503 15.633 1.00 80.81 101 TRP A N 1
ATOM 796 C CA . TRP A 1 101 ? 4.778 7.908 16.272 1.00 80.81 101 TRP A CA 1
ATOM 797 C C . TRP A 1 101 ? 6.033 8.613 15.766 1.00 80.81 101 TRP A C 1
ATOM 799 O O . TRP A 1 101 ? 6.399 8.578 14.590 1.00 80.81 101 TRP A O 1
ATOM 809 N N . SER A 1 102 ? 6.646 9.335 16.684 1.00 61.00 102 SER A N 1
ATOM 810 C CA . SER A 1 102 ? 7.955 9.950 16.574 1.00 61.00 102 SER A CA 1
ATOM 811 C C . SER A 1 102 ? 8.395 10.074 18.014 1.00 61.00 102 SER A C 1
ATOM 813 O O . SER A 1 102 ? 7.705 10.723 18.802 1.00 61.00 102 SER A O 1
ATOM 815 N N . LEU A 1 103 ? 9.507 9.430 18.356 1.00 48.16 103 LEU A N 1
ATOM 816 C CA . LEU A 1 103 ? 9.958 9.235 19.734 1.00 48.16 103 LEU A CA 1
ATOM 817 C C . LEU A 1 103 ? 10.046 10.530 20.570 1.00 48.16 103 LEU A C 1
ATOM 819 O O . LEU A 1 103 ? 10.046 10.441 21.788 1.00 48.16 103 LEU A O 1
ATOM 823 N N . PHE A 1 104 ? 10.017 11.730 19.971 1.00 39.38 104 PHE A N 1
ATOM 824 C CA . PHE A 1 104 ? 9.752 12.994 20.674 1.00 39.38 104 PHE A CA 1
ATOM 825 C C . PHE A 1 104 ? 8.999 14.000 19.778 1.00 39.38 104 PHE A C 1
ATOM 827 O O . PHE A 1 104 ? 9.474 14.329 18.690 1.00 39.38 104 PHE A O 1
ATOM 834 N N . TRP A 1 105 ? 7.861 14.542 20.239 1.00 36.91 105 TRP A N 1
ATOM 835 C CA . TRP A 1 105 ? 7.098 15.600 19.537 1.00 36.91 105 TRP A CA 1
ATOM 836 C C . TRP A 1 105 ? 7.117 16.985 20.201 1.00 36.91 105 TRP A C 1
ATOM 838 O O . TRP A 1 105 ? 6.506 17.923 19.695 1.00 36.91 105 TRP A O 1
ATOM 848 N N . ALA A 1 106 ? 7.885 17.199 21.265 1.00 29.39 106 ALA A N 1
ATOM 849 C CA . ALA A 1 106 ? 7.923 18.494 21.946 1.00 29.39 106 ALA A CA 1
ATOM 850 C C . ALA A 1 106 ? 8.893 19.519 21.308 1.00 29.39 106 ALA A C 1
ATOM 852 O O . ALA A 1 106 ? 9.704 20.084 22.031 1.00 29.39 106 ALA A O 1
ATOM 853 N N . GLN A 1 107 ? 8.865 19.769 19.983 1.00 34.47 107 GLN A N 1
ATOM 854 C CA . GLN A 1 107 ? 9.456 21.012 19.419 1.00 34.47 107 GLN A CA 1
ATOM 855 C C . GLN A 1 107 ? 9.170 21.331 17.933 1.00 34.47 107 GLN A C 1
ATOM 857 O O . GLN A 1 107 ? 9.989 21.966 17.267 1.00 34.47 107 GLN A O 1
ATOM 862 N N . ALA A 1 108 ? 8.027 20.939 17.370 1.00 37.22 108 ALA A N 1
ATOM 863 C CA . ALA A 1 108 ? 7.736 21.243 15.961 1.00 37.22 108 ALA A CA 1
ATOM 864 C C . ALA A 1 108 ? 7.391 22.719 15.679 1.00 37.22 108 ALA A C 1
ATOM 866 O O . ALA A 1 108 ? 7.536 23.176 14.547 1.00 37.22 108 ALA A O 1
ATOM 867 N N . GLU A 1 109 ? 7.011 23.505 16.689 1.00 37.06 109 GLU A N 1
ATOM 868 C CA . GLU A 1 109 ? 6.671 24.921 16.481 1.00 37.06 109 GLU A CA 1
ATOM 869 C C . GLU A 1 109 ? 7.888 25.800 16.157 1.00 37.06 109 GLU A C 1
ATOM 871 O O . GLU A 1 109 ? 7.748 26.810 15.469 1.00 37.06 109 GLU A O 1
ATOM 876 N N . ARG A 1 110 ? 9.103 25.392 16.553 1.00 35.12 110 ARG A N 1
ATOM 877 C CA . ARG A 1 110 ? 10.340 26.156 16.296 1.00 35.12 110 ARG A CA 1
ATOM 878 C C . ARG A 1 110 ? 11.024 25.844 14.962 1.00 35.12 110 ARG A C 1
ATOM 880 O O . ARG A 1 110 ? 11.869 26.620 14.531 1.00 35.12 110 ARG A O 1
ATOM 887 N N . CYS A 1 111 ? 10.654 24.760 14.277 1.00 38.88 111 CYS A N 1
ATOM 888 C CA . CYS A 1 111 ? 11.196 24.415 12.953 1.00 38.88 111 CYS A CA 1
ATOM 889 C C . CYS A 1 111 ? 10.379 24.994 11.783 1.00 38.88 111 CYS A C 1
ATOM 891 O O . CYS A 1 111 ? 10.657 24.677 10.631 1.00 38.88 111 CYS A O 1
ATOM 893 N N . ARG A 1 112 ? 9.420 25.893 12.055 1.00 42.03 112 ARG A N 1
ATOM 894 C CA . ARG A 1 112 ? 8.689 26.657 11.026 1.00 42.03 112 ARG A CA 1
ATOM 895 C C . ARG A 1 112 ? 9.543 27.684 10.276 1.00 42.03 112 ARG A C 1
ATOM 897 O O . ARG A 1 112 ? 9.085 28.224 9.274 1.00 42.03 112 ARG A O 1
ATOM 904 N N . GLN A 1 113 ? 10.764 27.970 10.724 1.00 34.03 113 GLN A N 1
ATOM 905 C CA . GLN A 1 113 ? 11.621 28.973 10.095 1.00 34.03 113 GLN A CA 1
ATOM 906 C C . GLN A 1 113 ? 12.889 28.345 9.496 1.00 34.03 113 GLN A C 1
ATOM 908 O O . GLN A 1 113 ? 13.858 28.043 10.183 1.00 34.03 113 GLN A O 1
ATOM 913 N N . LYS A 1 114 ? 12.868 28.218 8.163 1.00 34.72 114 LYS A N 1
ATOM 914 C CA . LYS A 1 114 ? 14.021 28.383 7.258 1.00 34.72 114 LYS A CA 1
ATOM 915 C C . LYS A 1 114 ? 15.163 27.350 7.257 1.00 34.72 114 LYS A C 1
ATOM 917 O O . LYS A 1 114 ? 16.157 27.605 6.587 1.00 34.72 114 LYS A O 1
ATOM 922 N N . VAL A 1 115 ? 15.047 26.172 7.879 1.00 35.62 115 VAL A N 1
ATOM 923 C CA . VAL A 1 115 ? 16.108 25.137 7.781 1.00 35.62 115 VAL A CA 1
ATOM 924 C C . VAL A 1 115 ? 15.558 23.746 7.430 1.00 35.62 115 VAL A C 1
ATOM 926 O O . VAL A 1 115 ? 15.676 22.803 8.203 1.00 35.62 115 VAL A O 1
ATOM 929 N N . CYS A 1 116 ? 14.990 23.604 6.230 1.00 42.78 116 CYS A N 1
ATOM 930 C CA . CYS A 1 116 ? 15.089 22.360 5.451 1.00 42.78 116 CYS A CA 1
ATOM 931 C C . CYS A 1 116 ? 15.880 22.719 4.167 1.00 42.78 116 CYS A C 1
ATOM 933 O O . CYS A 1 116 ? 15.338 22.750 3.071 1.00 42.78 116 CYS A O 1
ATOM 935 N N . VAL A 1 117 ? 17.158 23.107 4.322 1.00 32.56 117 VAL A N 1
ATOM 936 C CA . VAL A 1 117 ? 18.072 23.484 3.219 1.00 32.56 117 VAL A CA 1
ATOM 937 C C . VAL A 1 117 ? 19.237 22.495 3.176 1.00 32.56 117 VAL A C 1
ATOM 939 O O . VAL A 1 117 ? 20.372 22.824 3.493 1.00 32.56 117 VAL A O 1
ATOM 942 N N . SER A 1 118 ? 18.941 21.230 2.890 1.00 34.88 118 SER A N 1
ATOM 943 C CA . SER A 1 118 ? 19.914 20.261 2.375 1.00 34.88 118 SER A CA 1
ATOM 944 C C . SER A 1 118 ? 19.165 19.019 1.896 1.00 34.88 118 SER A C 1
ATOM 946 O O . SER A 1 118 ? 18.194 18.596 2.523 1.00 34.88 118 SER A O 1
ATOM 948 N N . ILE A 1 119 ? 19.638 18.435 0.795 1.00 39.81 119 ILE A N 1
ATOM 949 C CA . ILE A 1 119 ? 19.072 17.322 0.005 1.00 39.81 119 ILE A CA 1
ATOM 950 C C . ILE A 1 119 ? 18.725 16.047 0.817 1.00 39.81 119 ILE A C 1
ATOM 952 O O . ILE A 1 119 ? 18.086 15.142 0.282 1.00 39.81 119 ILE A O 1
ATOM 956 N N . TYR A 1 120 ? 19.075 15.989 2.106 1.00 36.59 120 TYR A N 1
ATOM 957 C CA . TYR A 1 120 ? 18.940 14.819 2.982 1.00 36.59 120 TYR A CA 1
ATOM 958 C C . TYR A 1 120 ? 18.164 15.056 4.292 1.00 36.59 120 TYR A C 1
ATOM 960 O O . TYR A 1 120 ? 18.160 14.178 5.152 1.00 36.59 120 TYR A O 1
ATOM 968 N N . ILE A 1 121 ? 17.516 16.209 4.494 1.00 44.81 121 ILE A N 1
ATOM 969 C CA . ILE A 1 121 ? 16.889 16.510 5.792 1.00 44.81 121 ILE A CA 1
ATOM 970 C C . ILE A 1 121 ? 15.383 16.219 5.786 1.00 44.81 121 ILE A C 1
ATOM 972 O O . ILE A 1 121 ? 14.576 16.931 5.196 1.00 44.81 121 ILE A O 1
ATOM 976 N N . VAL A 1 122 ? 15.037 15.164 6.517 1.00 48.97 122 VAL A N 1
ATOM 977 C CA . VAL A 1 122 ? 13.696 14.762 6.946 1.00 48.97 122 VAL A CA 1
ATOM 978 C C . VAL A 1 122 ? 13.105 15.824 7.873 1.00 48.97 122 VAL A C 1
ATOM 980 O O . VAL A 1 122 ? 13.645 16.069 8.949 1.00 48.97 122 VAL A O 1
ATOM 983 N N . CYS A 1 123 ? 11.976 16.432 7.508 1.00 48.94 123 CYS A N 1
ATOM 984 C CA . CYS A 1 123 ? 11.327 17.463 8.325 1.00 48.94 123 CYS A CA 1
ATOM 985 C C . CYS A 1 123 ? 10.419 16.841 9.429 1.00 48.94 123 CYS A C 1
ATOM 987 O O . CYS A 1 123 ? 9.267 17.238 9.587 1.00 48.94 123 CYS A O 1
ATOM 989 N N . ARG A 1 124 ? 10.921 15.860 10.207 1.00 55.06 124 ARG A N 1
ATOM 990 C CA . ARG A 1 124 ? 10.255 15.340 11.427 1.00 55.06 124 ARG A CA 1
ATOM 991 C C . ARG A 1 124 ? 11.083 15.653 12.685 1.00 55.06 124 ARG A C 1
ATOM 993 O O . ARG A 1 124 ? 12.300 15.468 12.652 1.00 55.06 124 ARG A O 1
ATOM 1000 N N . PRO A 1 125 ? 10.472 16.100 13.804 1.00 56.91 125 PRO A N 1
ATOM 1001 C CA . PRO A 1 125 ? 11.213 16.599 14.971 1.00 56.91 125 PRO A CA 1
ATOM 1002 C C . PRO A 1 125 ? 12.253 15.629 15.549 1.00 56.91 125 PRO A C 1
ATOM 1004 O O . PRO A 1 125 ? 13.348 16.062 15.914 1.00 56.91 125 PRO A O 1
ATOM 1007 N N . PHE A 1 126 ? 11.948 14.327 15.604 1.00 63.06 126 PHE A N 1
ATOM 1008 C CA . PHE A 1 126 ? 12.852 13.334 16.185 1.00 63.06 126 PHE A CA 1
ATOM 1009 C C . PHE A 1 126 ? 14.086 13.036 15.311 1.00 63.06 126 PHE A C 1
ATOM 1011 O O . PHE A 1 126 ? 15.195 13.267 15.803 1.00 63.06 126 PHE A O 1
ATOM 1018 N N . PRO A 1 127 ? 13.961 12.650 14.020 1.00 59.97 127 PRO A N 1
ATOM 1019 C CA . PRO A 1 127 ? 15.124 12.522 13.136 1.00 59.97 127 PRO A CA 1
ATOM 1020 C C . PRO A 1 127 ? 15.989 13.789 13.092 1.00 59.97 127 PRO A C 1
ATOM 1022 O O . PRO A 1 127 ? 17.216 13.698 13.101 1.00 59.97 127 PRO A O 1
ATOM 1025 N N . LEU A 1 128 ? 15.372 14.979 13.142 1.00 62.41 128 LEU A N 1
ATOM 1026 C CA . LEU A 1 128 ? 16.088 16.257 13.217 1.00 62.41 128 LEU A CA 1
ATOM 1027 C C . LEU A 1 128 ? 16.912 16.409 14.503 1.00 62.41 128 LEU A C 1
ATOM 1029 O O . LEU A 1 128 ? 18.028 16.929 14.461 1.00 62.41 128 LEU A O 1
ATOM 1033 N N . ARG A 1 129 ? 16.375 15.997 15.657 1.00 67.12 129 ARG A N 1
ATOM 1034 C CA . ARG A 1 129 ? 17.073 16.086 16.948 1.00 67.12 129 ARG A CA 1
ATOM 1035 C C . ARG A 1 129 ? 18.215 15.078 17.038 1.00 67.12 129 ARG A C 1
ATOM 1037 O O . ARG A 1 129 ? 19.296 15.457 17.487 1.00 67.12 129 ARG A O 1
ATOM 1044 N N . ILE A 1 130 ? 17.991 13.848 16.573 1.00 68.00 130 ILE A N 1
ATOM 1045 C CA . ILE A 1 130 ? 19.018 12.805 16.476 1.00 68.00 130 ILE A CA 1
ATOM 1046 C C . ILE A 1 130 ? 20.160 13.269 15.565 1.00 68.00 130 ILE A C 1
ATOM 1048 O O . ILE A 1 130 ? 21.316 13.266 15.979 1.00 68.00 130 ILE A O 1
ATOM 1052 N N . ALA A 1 131 ? 19.849 13.779 14.369 1.00 65.31 131 ALA A N 1
ATOM 1053 C CA . ALA A 1 131 ? 20.859 14.244 13.417 1.00 65.31 131 ALA A CA 1
ATOM 1054 C C . ALA A 1 131 ? 21.722 15.408 13.947 1.00 65.31 131 ALA A C 1
ATOM 1056 O O . ALA A 1 131 ? 22.874 15.553 13.545 1.00 65.31 131 ALA A O 1
ATOM 1057 N N . LYS A 1 132 ? 21.194 16.225 14.870 1.00 72.88 132 LYS A N 1
ATOM 1058 C CA . LYS A 1 132 ? 21.912 17.360 15.478 1.00 72.88 132 LYS A CA 1
ATOM 1059 C C . LYS A 1 132 ? 22.865 16.970 16.612 1.00 72.88 132 LYS A C 1
ATOM 1061 O O . LYS A 1 132 ? 23.643 17.816 17.044 1.00 72.88 132 LYS A O 1
ATOM 1066 N N . SER A 1 133 ? 22.816 15.736 17.114 1.00 80.25 133 SER A N 1
ATOM 1067 C CA . SER A 1 133 ? 23.652 15.294 18.233 1.00 80.25 133 SER A CA 1
ATOM 1068 C C . SER A 1 133 ? 24.329 13.966 17.922 1.00 80.25 133 SER A C 1
ATOM 1070 O O . SER A 1 133 ? 23.690 12.918 17.892 1.00 80.25 133 SER A O 1
ATOM 1072 N N . LYS A 1 134 ? 25.657 13.998 17.756 1.00 79.88 134 LYS A N 1
ATOM 1073 C CA . LYS A 1 134 ? 26.463 12.786 17.535 1.00 79.88 134 LYS A CA 1
ATOM 1074 C C . LYS A 1 134 ? 26.306 11.771 18.671 1.00 79.88 134 LYS A C 1
ATOM 1076 O O . LYS A 1 134 ? 26.295 10.576 18.403 1.00 79.88 134 LYS A O 1
ATOM 1081 N N . SER A 1 135 ? 26.172 12.231 19.919 1.00 82.12 135 SER A N 1
ATOM 1082 C CA . SER A 1 135 ? 25.983 11.339 21.067 1.00 82.12 135 SER A CA 1
ATOM 1083 C C . SER A 1 135 ? 24.609 10.678 21.046 1.00 82.12 135 SER A C 1
ATOM 1085 O O . SER A 1 135 ? 24.547 9.464 21.178 1.00 82.12 135 SER A O 1
ATOM 1087 N N . LEU A 1 136 ? 23.532 11.437 20.804 1.00 75.88 136 LEU A N 1
ATOM 1088 C CA . LEU A 1 136 ? 22.181 10.872 20.713 1.00 75.88 136 LEU A CA 1
ATOM 1089 C C . LEU A 1 136 ? 22.042 9.935 19.517 1.00 75.88 136 LEU A C 1
ATOM 1091 O O . LEU A 1 136 ? 21.461 8.869 19.661 1.00 75.88 136 LEU A O 1
ATOM 1095 N N . LYS A 1 137 ? 22.609 10.307 18.363 1.00 73.12 137 LYS A N 1
ATOM 1096 C CA . LYS A 1 137 ? 22.663 9.442 17.184 1.00 73.12 137 LYS A CA 1
ATOM 1097 C C . LYS A 1 137 ? 23.356 8.125 17.499 1.00 73.12 137 LYS A C 1
ATOM 1099 O O . LYS A 1 137 ? 22.753 7.082 17.301 1.00 73.12 137 LYS A O 1
ATOM 1104 N N . ARG A 1 138 ? 24.551 8.177 18.090 1.00 74.62 138 ARG A N 1
ATOM 1105 C CA . ARG A 1 138 ? 25.284 6.975 18.496 1.00 74.62 138 ARG A CA 1
ATOM 1106 C C . ARG A 1 138 ? 24.511 6.140 19.517 1.00 74.62 138 ARG A C 1
ATOM 1108 O O . ARG A 1 138 ? 24.474 4.931 19.386 1.00 74.62 138 ARG A O 1
ATOM 1115 N N . THR A 1 139 ? 23.899 6.753 20.528 1.00 77.12 139 THR A N 1
ATOM 1116 C CA . THR A 1 139 ? 23.105 6.021 21.529 1.00 77.12 139 THR A CA 1
ATOM 1117 C C . THR A 1 139 ? 21.874 5.367 20.911 1.00 77.12 139 THR A C 1
ATOM 1119 O O . THR A 1 139 ? 21.550 4.247 21.277 1.00 77.12 139 THR A O 1
ATOM 1122 N N . PHE A 1 140 ? 21.205 6.045 19.979 1.00 73.19 140 PHE A N 1
ATOM 1123 C CA . PHE A 1 140 ? 20.043 5.508 19.281 1.00 73.19 140 PHE A CA 1
ATOM 1124 C C . PHE A 1 140 ? 20.430 4.361 18.337 1.00 73.19 140 PHE A C 1
ATOM 1126 O O . PHE A 1 140 ? 19.825 3.297 18.393 1.00 73.19 140 PHE A O 1
ATOM 1133 N N . GLU A 1 141 ? 21.477 4.546 17.529 1.00 69.56 141 GLU A N 1
ATOM 1134 C CA . GLU A 1 141 ? 22.010 3.520 16.618 1.00 69.56 141 GLU A CA 1
ATOM 1135 C C . GLU A 1 141 ? 22.576 2.307 17.365 1.00 69.56 141 GLU A C 1
ATOM 1137 O O . GLU A 1 141 ? 22.453 1.189 16.882 1.00 69.56 141 GLU A O 1
ATOM 1142 N N . ASN A 1 142 ? 23.146 2.515 18.554 1.00 71.75 142 ASN A N 1
ATOM 1143 C CA . ASN A 1 142 ? 23.671 1.446 19.404 1.00 71.75 142 ASN A CA 1
ATOM 1144 C C . ASN A 1 142 ? 22.639 0.909 20.407 1.00 71.75 142 ASN A C 1
ATOM 1146 O O . ASN A 1 142 ? 23.004 0.121 21.281 1.00 71.75 142 ASN A O 1
ATOM 1150 N N . SER A 1 143 ? 21.387 1.374 20.365 1.00 72.00 143 SER A N 1
ATOM 1151 C CA . SER A 1 143 ? 20.361 0.835 21.253 1.00 72.00 143 SER A CA 1
ATOM 1152 C C . SER A 1 143 ? 20.007 -0.584 20.810 1.00 72.00 143 SER A C 1
ATOM 1154 O O . SER A 1 143 ? 19.863 -0.847 19.621 1.00 72.00 143 SER A O 1
ATOM 1156 N N . CYS A 1 144 ? 19.835 -1.500 21.763 1.00 74.56 144 CYS A N 1
ATOM 1157 C CA . CYS A 1 144 ? 19.348 -2.855 21.481 1.00 74.56 144 CYS A CA 1
ATOM 1158 C C . CYS A 1 144 ? 17.828 -2.894 21.235 1.00 74.56 144 CYS A C 1
ATOM 1160 O O . CYS A 1 144 ? 17.228 -3.961 21.313 1.00 74.56 144 CYS A O 1
ATOM 1162 N N . SER A 1 145 ? 17.194 -1.734 21.034 1.00 78.44 145 SER A N 1
ATOM 1163 C CA . SER A 1 145 ? 15.753 -1.639 20.840 1.00 78.44 145 SER A CA 1
ATOM 1164 C C . SER A 1 145 ? 15.403 -1.860 19.377 1.00 78.44 145 SER A C 1
ATOM 1166 O O . SER A 1 145 ? 15.945 -1.203 18.484 1.00 78.44 145 SER A O 1
ATOM 1168 N N . GLU A 1 146 ? 14.474 -2.773 19.129 1.00 85.94 146 GLU A N 1
ATOM 1169 C CA . GLU A 1 146 ? 13.976 -3.041 17.789 1.00 85.94 146 GLU A CA 1
ATOM 1170 C C . GLU A 1 146 ? 12.779 -2.129 17.493 1.00 85.94 146 GLU A C 1
ATOM 1172 O O . GLU A 1 146 ? 11.756 -2.166 18.181 1.00 85.94 146 GLU A O 1
ATOM 1177 N N . ARG A 1 147 ? 12.892 -1.285 16.459 1.00 84.88 147 ARG A N 1
ATOM 1178 C CA . ARG A 1 147 ? 11.917 -0.207 16.201 1.00 84.88 147 ARG A CA 1
ATOM 1179 C C . ARG A 1 147 ? 10.497 -0.720 15.952 1.00 84.88 147 ARG A C 1
ATOM 1181 O O . ARG A 1 147 ? 9.535 -0.045 16.318 1.00 84.88 147 ARG A O 1
ATOM 1188 N N . HIS A 1 1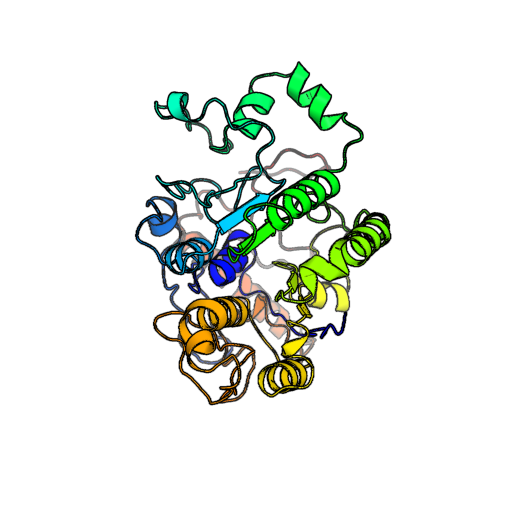48 ? 10.340 -1.906 15.361 1.00 90.12 148 HIS A N 1
ATOM 1189 C CA . HIS A 1 148 ? 9.017 -2.499 15.162 1.00 90.12 148 HIS A CA 1
ATOM 1190 C C . HIS A 1 148 ? 8.347 -2.871 16.482 1.00 90.12 148 HIS A C 1
ATOM 1192 O O . HIS A 1 148 ? 7.142 -2.671 16.592 1.00 90.12 148 HIS A O 1
ATOM 1198 N N . LEU A 1 149 ? 9.092 -3.310 17.503 1.00 92.19 149 LEU A N 1
ATOM 1199 C CA . LEU A 1 149 ? 8.531 -3.583 18.831 1.00 92.19 149 LEU A CA 1
ATOM 1200 C C . LEU A 1 149 ? 7.993 -2.303 19.480 1.00 92.19 149 LEU A C 1
ATOM 1202 O O . LEU A 1 149 ? 6.872 -2.295 19.984 1.00 92.19 149 LEU A O 1
ATOM 1206 N N . GLU A 1 150 ? 8.739 -1.199 19.395 1.00 90.38 150 GLU A N 1
ATOM 1207 C CA . GLU A 1 150 ? 8.295 0.106 19.905 1.00 90.38 150 GLU A CA 1
ATOM 1208 C C . GLU A 1 150 ? 7.040 0.618 19.176 1.00 90.38 150 GLU A C 1
ATOM 1210 O O . GLU A 1 150 ? 6.132 1.189 19.788 1.00 90.38 150 GLU A O 1
ATOM 1215 N N . MET A 1 151 ? 6.971 0.419 17.856 1.00 92.50 151 MET A N 1
ATOM 1216 C CA . MET A 1 151 ? 5.806 0.792 17.050 1.00 92.50 151 MET A CA 1
ATOM 1217 C C . MET A 1 151 ? 4.586 -0.091 17.340 1.00 92.50 151 MET A C 1
ATOM 1219 O O . MET A 1 151 ? 3.467 0.427 17.385 1.00 92.50 151 MET A O 1
ATOM 1223 N N . LEU A 1 152 ? 4.781 -1.393 17.567 1.00 95.75 152 LEU A N 1
ATOM 1224 C CA . LEU A 1 152 ? 3.726 -2.317 17.988 1.00 95.75 152 LEU A CA 1
ATOM 1225 C C . LEU A 1 152 ? 3.211 -1.966 19.393 1.00 95.75 152 LEU A C 1
ATOM 1227 O O . LEU A 1 152 ? 1.999 -1.913 19.601 1.00 95.75 152 LEU A O 1
ATOM 1231 N N . GLU A 1 153 ? 4.090 -1.623 20.338 1.00 94.69 153 GLU A N 1
ATOM 1232 C CA . GLU A 1 153 ? 3.684 -1.139 21.665 1.00 94.69 153 GLU A CA 1
ATOM 1233 C C . GLU A 1 153 ? 2.884 0.172 21.563 1.00 94.69 153 GLU A C 1
ATOM 1235 O O . GLU A 1 153 ? 1.862 0.352 22.233 1.00 94.69 153 GLU A O 1
ATOM 1240 N N . TYR A 1 154 ? 3.302 1.091 20.687 1.00 95.00 154 TYR A N 1
ATOM 1241 C CA . TYR A 1 154 ? 2.559 2.325 20.440 1.00 95.00 154 TYR A CA 1
ATOM 1242 C C . TYR A 1 154 ? 1.173 2.065 19.840 1.00 95.00 154 TYR A C 1
ATOM 1244 O O . TYR A 1 154 ? 0.193 2.670 20.285 1.00 95.00 154 TYR A O 1
ATOM 1252 N N . LEU A 1 155 ? 1.072 1.135 18.884 1.00 97.31 155 LEU A N 1
ATOM 1253 C CA . LEU A 1 155 ? -0.209 0.680 18.345 1.00 97.31 155 LEU A CA 1
ATOM 1254 C C . LEU A 1 155 ? -1.099 0.106 19.448 1.00 97.31 155 LEU A C 1
ATOM 1256 O O . LEU A 1 155 ? -2.273 0.462 19.515 1.00 97.31 155 LEU A O 1
ATOM 1260 N N . GLN A 1 156 ? -0.554 -0.725 20.339 1.00 96.75 156 GLN A N 1
ATOM 1261 C CA . GLN A 1 156 ? -1.311 -1.284 21.458 1.00 96.75 156 GLN A CA 1
ATOM 1262 C C . GLN A 1 156 ? -1.887 -0.187 22.364 1.00 96.75 156 GLN A C 1
ATOM 1264 O O . GLN A 1 156 ? -3.098 -0.156 22.591 1.00 96.75 156 GLN A O 1
ATOM 1269 N N . LYS A 1 157 ? -1.066 0.784 22.784 1.00 96.19 157 LYS A N 1
ATOM 1270 C CA . LYS A 1 157 ? -1.533 1.936 23.580 1.00 96.19 157 LYS A CA 1
ATOM 1271 C C . LYS A 1 157 ? -2.624 2.729 22.858 1.00 96.19 157 LYS A C 1
ATOM 1273 O O . LYS A 1 157 ? -3.596 3.168 23.478 1.00 96.19 157 LYS A O 1
ATOM 1278 N N . PHE A 1 158 ? -2.495 2.908 21.544 1.00 97.00 158 PHE A N 1
ATOM 1279 C CA . PHE A 1 158 ? -3.503 3.591 20.737 1.00 97.00 158 PHE A CA 1
ATOM 1280 C C . PHE A 1 158 ? -4.819 2.800 20.647 1.00 97.00 158 PHE A C 1
ATOM 1282 O O . PHE A 1 158 ? -5.890 3.391 20.798 1.00 97.00 158 PHE A O 1
ATOM 1289 N N . MET A 1 159 ? -4.760 1.474 20.466 1.00 95.88 159 MET A N 1
ATOM 1290 C CA . MET A 1 159 ? -5.937 0.592 20.457 1.00 95.88 159 MET A CA 1
ATOM 1291 C C . MET A 1 159 ? -6.690 0.614 21.794 1.00 95.88 159 MET A C 1
ATOM 1293 O O . MET A 1 159 ? -7.922 0.590 21.806 1.00 95.88 159 MET A O 1
ATOM 1297 N N . GLU A 1 160 ? -5.961 0.688 22.909 1.00 95.31 160 GLU A N 1
ATOM 1298 C CA . GLU A 1 160 ? -6.510 0.743 24.272 1.00 95.31 160 GLU A CA 1
ATOM 1299 C C . GLU A 1 160 ? -7.088 2.118 24.644 1.00 95.31 160 GLU A C 1
ATOM 1301 O O . GLU A 1 160 ? -7.955 2.216 25.514 1.00 95.31 160 GLU A O 1
ATOM 1306 N N . SER A 1 161 ? -6.651 3.175 23.960 1.00 95.00 161 SER A N 1
ATOM 1307 C CA . SER A 1 161 ? -7.122 4.541 24.186 1.00 95.00 161 SER A CA 1
ATOM 1308 C C . SER A 1 161 ? -8.523 4.774 23.600 1.00 95.00 161 SER A C 1
ATOM 1310 O O . SER A 1 161 ? -9.021 3.997 22.791 1.00 95.00 161 SER A O 1
ATOM 1312 N N . TYR A 1 162 ? -9.174 5.883 23.963 1.00 94.62 162 TYR A N 1
ATOM 1313 C CA . TYR A 1 162 ? -10.426 6.343 23.335 1.00 94.62 162 TYR A CA 1
ATOM 1314 C C . TYR A 1 162 ? -11.532 5.271 23.291 1.00 94.62 162 TYR A C 1
ATOM 1316 O O . TYR A 1 162 ? -11.950 4.832 22.213 1.00 94.62 162 TYR A O 1
ATOM 1324 N N . SER A 1 163 ? -11.980 4.814 24.464 1.00 94.12 163 SER A N 1
ATOM 1325 C CA . SER A 1 163 ? -13.072 3.836 24.565 1.00 94.12 163 SER A CA 1
ATOM 1326 C C . SER A 1 163 ? -14.325 4.323 23.824 1.00 94.12 163 SER A C 1
ATOM 1328 O O . SER A 1 163 ? -14.689 5.493 23.923 1.00 94.12 163 SER A O 1
ATOM 1330 N N . GLY A 1 164 ? -14.955 3.437 23.049 1.00 94.12 164 GLY A N 1
ATOM 1331 C CA . GLY A 1 164 ? -16.148 3.742 22.248 1.00 94.12 164 GLY A CA 1
ATOM 1332 C C . GLY A 1 164 ? -15.905 4.546 20.963 1.00 94.12 164 GLY A C 1
ATOM 1333 O O . GLY A 1 164 ? -16.842 4.731 20.193 1.00 94.12 164 GLY A O 1
ATOM 1334 N N . ILE A 1 165 ? -14.674 4.997 20.694 1.00 97.06 165 ILE A N 1
ATOM 1335 C CA . ILE A 1 165 ? -14.345 5.763 19.483 1.00 97.06 165 ILE A CA 1
ATOM 1336 C C . ILE A 1 165 ? -13.647 4.848 18.464 1.00 97.06 165 ILE A C 1
ATOM 1338 O O . ILE A 1 165 ? -12.673 4.169 18.833 1.00 97.06 165 ILE A O 1
ATOM 1342 N N . PRO A 1 166 ? -14.104 4.817 17.194 1.00 96.81 166 PRO A N 1
ATOM 1343 C CA . PRO A 1 166 ? -13.479 4.011 16.153 1.00 96.81 166 PRO A CA 1
ATOM 1344 C C . PRO A 1 166 ? -12.083 4.542 15.798 1.00 96.81 166 PRO A C 1
ATOM 1346 O O . PRO A 1 166 ? -11.760 5.711 16.019 1.00 96.81 166 PRO A O 1
ATOM 1349 N N . LYS A 1 167 ? -11.218 3.660 15.288 1.00 97.94 167 LYS A N 1
ATOM 1350 C CA . LYS A 1 167 ? -9.790 3.943 15.090 1.00 97.94 167 LYS A CA 1
ATOM 1351 C C . LYS A 1 167 ? -9.296 3.422 13.752 1.00 97.94 167 LYS A C 1
ATOM 1353 O O . LYS A 1 167 ? -9.737 2.369 13.302 1.00 97.94 167 LYS A O 1
ATOM 1358 N N . ILE A 1 168 ? -8.368 4.153 13.148 1.00 98.44 168 ILE A N 1
ATOM 1359 C CA . ILE A 1 168 ? -7.532 3.672 12.047 1.00 98.44 168 ILE A CA 1
ATOM 1360 C C . ILE A 1 168 ? -6.071 3.926 12.402 1.00 98.44 168 ILE A C 1
ATOM 1362 O O . ILE A 1 168 ? -5.721 4.987 12.922 1.00 98.44 168 ILE A O 1
ATOM 1366 N N . ALA A 1 169 ? -5.221 2.943 12.128 1.00 97.81 169 ALA A N 1
ATOM 1367 C CA . ALA A 1 169 ? -3.790 3.043 12.335 1.00 97.81 169 ALA A CA 1
ATOM 1368 C C . ALA A 1 169 ? -3.046 2.522 11.105 1.00 97.81 169 ALA A C 1
ATOM 1370 O O . ALA A 1 169 ? -3.366 1.446 10.606 1.00 97.81 169 ALA A O 1
ATOM 1371 N N . GLN A 1 170 ? -2.041 3.271 10.654 1.00 96.75 170 GLN A N 1
ATOM 1372 C CA . GLN A 1 170 ? -1.078 2.826 9.652 1.00 96.75 170 GLN A CA 1
ATOM 1373 C C . GLN A 1 170 ? 0.306 2.713 10.294 1.00 96.75 170 GLN A C 1
ATOM 1375 O O . GLN A 1 170 ? 0.834 3.694 10.819 1.00 96.75 170 GLN A O 1
ATOM 1380 N N . LEU A 1 171 ? 0.905 1.525 10.229 1.00 95.38 171 LEU A N 1
ATOM 1381 C CA . LEU A 1 171 ? 2.289 1.277 10.630 1.00 95.38 171 LEU A CA 1
ATOM 1382 C C . LEU A 1 171 ? 3.115 1.001 9.375 1.00 95.38 171 LEU A C 1
ATOM 1384 O O . LEU A 1 171 ? 2.712 0.199 8.540 1.00 95.38 171 LEU A O 1
ATOM 1388 N N . TRP A 1 172 ? 4.268 1.652 9.256 1.00 92.56 172 TRP A N 1
ATOM 1389 C CA . TRP A 1 172 ? 5.207 1.474 8.154 1.00 92.56 172 TRP A CA 1
ATOM 1390 C C . TRP A 1 172 ? 6.576 1.060 8.703 1.00 92.56 172 TRP A C 1
ATOM 1392 O O . TRP A 1 172 ? 7.339 1.896 9.187 1.00 92.56 172 TRP A O 1
ATOM 1402 N N . LEU A 1 173 ? 6.847 -0.245 8.668 1.00 91.88 173 LEU A N 1
ATOM 1403 C CA . LEU A 1 173 ? 8.016 -0.891 9.273 1.00 91.88 173 LEU A CA 1
ATOM 1404 C C . LEU A 1 173 ? 9.123 -1.074 8.231 1.00 91.88 173 LEU A C 1
ATOM 1406 O O . LEU A 1 173 ? 9.261 -2.123 7.611 1.00 91.88 173 LEU A O 1
ATOM 1410 N N . THR A 1 174 ? 9.882 -0.014 8.001 1.00 88.19 174 THR A N 1
ATOM 1411 C CA . THR A 1 174 ? 10.936 0.061 6.987 1.00 88.19 174 THR A CA 1
ATOM 1412 C C . THR A 1 174 ? 12.188 -0.683 7.427 1.00 88.19 174 THR A C 1
ATOM 1414 O O . THR A 1 174 ? 12.731 -1.477 6.668 1.00 88.19 174 THR A O 1
ATOM 1417 N N . GLU A 1 175 ? 12.672 -0.442 8.646 1.00 84.62 175 GLU A N 1
ATOM 1418 C CA . GLU A 1 175 ? 13.978 -0.956 9.090 1.00 84.62 175 GLU A CA 1
ATOM 1419 C C . GLU A 1 175 ? 13.973 -2.475 9.252 1.00 84.62 175 GLU A C 1
ATOM 1421 O O . GLU A 1 175 ? 15.013 -3.116 9.107 1.00 84.62 175 GLU A O 1
ATOM 1426 N N . LEU A 1 176 ? 12.792 -3.052 9.491 1.00 88.94 176 LEU A N 1
ATOM 1427 C CA . LEU A 1 176 ? 12.620 -4.490 9.634 1.00 88.94 176 LEU A CA 1
ATOM 1428 C C . LEU A 1 176 ? 13.061 -5.257 8.376 1.00 88.94 176 LEU A C 1
ATOM 1430 O O . LEU A 1 176 ? 13.647 -6.325 8.507 1.00 88.94 176 LEU A O 1
ATOM 1434 N N . ALA A 1 177 ? 12.797 -4.732 7.172 1.00 88.56 177 ALA A N 1
ATOM 1435 C CA . ALA A 1 177 ? 12.966 -5.507 5.935 1.00 88.56 177 ALA A CA 1
ATOM 1436 C C . ALA A 1 177 ? 13.515 -4.734 4.721 1.00 88.56 177 ALA A C 1
ATOM 1438 O O . ALA A 1 177 ? 13.694 -5.325 3.659 1.00 88.56 177 ALA A O 1
ATOM 1439 N N . HIS A 1 178 ? 13.794 -3.429 4.829 1.00 88.00 178 HIS A N 1
ATOM 1440 C CA . HIS A 1 178 ? 14.187 -2.626 3.662 1.00 88.00 178 HIS A CA 1
ATOM 1441 C C . HIS A 1 178 ? 15.577 -2.984 3.118 1.00 88.00 178 HIS A C 1
ATOM 1443 O O . HIS A 1 178 ? 15.763 -3.058 1.905 1.00 88.00 178 HIS A O 1
ATOM 1449 N N . ASN A 1 179 ? 16.563 -3.184 4.000 1.00 84.25 179 ASN A N 1
ATOM 1450 C CA . ASN A 1 179 ? 17.950 -3.437 3.589 1.00 84.25 179 ASN A CA 1
ATOM 1451 C C . ASN A 1 179 ? 18.290 -4.930 3.532 1.00 84.25 179 ASN A C 1
ATOM 1453 O O . ASN A 1 179 ? 19.151 -5.329 2.754 1.00 84.25 179 ASN A O 1
ATOM 1457 N N . SER A 1 180 ? 17.621 -5.758 4.335 1.00 85.75 180 SER A N 1
ATOM 1458 C CA . SER A 1 180 ? 17.818 -7.205 4.351 1.00 85.75 180 SER A CA 1
ATOM 1459 C C . SER A 1 180 ? 16.562 -7.912 4.838 1.00 85.75 180 SER A C 1
ATOM 1461 O O . SER A 1 180 ? 15.879 -7.418 5.731 1.00 85.75 180 SER A O 1
ATOM 1463 N N . MET A 1 181 ? 16.293 -9.097 4.293 1.00 86.31 181 MET A N 1
ATOM 1464 C CA . MET A 1 181 ? 15.180 -9.948 4.731 1.00 86.31 181 MET A CA 1
ATOM 1465 C C . MET A 1 181 ? 15.505 -10.777 5.978 1.00 86.31 181 MET A C 1
ATOM 1467 O O . MET A 1 181 ? 14.621 -11.420 6.537 1.00 86.31 181 MET A O 1
ATOM 1471 N N . LYS A 1 182 ? 16.768 -10.798 6.421 1.00 86.75 182 LYS A N 1
ATOM 1472 C CA . LYS A 1 182 ? 17.236 -11.689 7.497 1.00 86.75 182 LYS A CA 1
ATOM 1473 C C . LYS A 1 182 ? 16.497 -11.485 8.820 1.00 86.75 182 LYS A C 1
ATOM 1475 O O . LYS A 1 182 ? 16.330 -12.441 9.568 1.00 86.75 182 LYS A O 1
ATOM 1480 N N . ASN A 1 183 ? 16.022 -10.268 9.081 1.00 84.56 183 ASN A N 1
ATOM 1481 C CA . ASN A 1 183 ? 15.321 -9.932 10.319 1.00 84.56 183 ASN A CA 1
ATOM 1482 C C . ASN A 1 183 ? 13.848 -10.380 10.322 1.00 84.56 183 ASN A C 1
ATOM 1484 O O . ASN A 1 183 ? 13.232 -10.395 11.383 1.00 84.56 183 ASN A O 1
ATOM 1488 N N . LEU A 1 184 ? 13.276 -10.759 9.170 1.00 88.50 184 LEU A N 1
ATOM 1489 C CA . LEU A 1 184 ? 11.866 -11.158 9.082 1.00 88.50 184 LEU A CA 1
ATOM 1490 C C . LEU A 1 184 ? 11.575 -12.413 9.910 1.00 88.50 184 LEU A C 1
ATOM 1492 O O . LEU A 1 184 ? 10.605 -12.428 10.658 1.00 88.50 184 LEU A O 1
ATOM 1496 N N . TYR A 1 185 ? 12.440 -13.429 9.827 1.00 88.62 185 TYR A N 1
ATOM 1497 C CA . TYR A 1 185 ? 12.273 -14.670 10.591 1.00 88.62 185 TYR A CA 1
ATOM 1498 C C . TYR A 1 185 ? 12.381 -14.445 12.102 1.00 88.62 185 TYR A C 1
ATOM 1500 O O . TYR A 1 185 ? 11.645 -15.058 12.864 1.00 88.62 185 TYR A O 1
ATOM 1508 N N . HIS A 1 186 ? 13.268 -13.542 12.532 1.00 89.75 186 HIS A N 1
ATOM 1509 C CA . HIS A 1 186 ? 13.402 -13.155 13.941 1.00 89.75 186 HIS A CA 1
ATOM 1510 C C . HIS A 1 186 ? 12.146 -12.446 14.467 1.00 89.75 186 HIS A C 1
ATOM 1512 O O . HIS A 1 186 ? 11.739 -12.656 15.606 1.00 89.75 186 HIS A O 1
ATOM 1518 N N . ALA A 1 187 ? 11.501 -11.630 13.633 1.00 93.06 187 ALA A N 1
ATOM 1519 C CA . ALA A 1 187 ? 10.306 -10.901 14.030 1.00 93.06 187 ALA A CA 1
ATOM 1520 C C . ALA A 1 187 ? 9.020 -11.746 14.015 1.00 93.06 187 ALA A C 1
ATOM 1522 O O . ALA A 1 187 ? 8.029 -11.313 14.598 1.00 93.06 187 ALA A O 1
ATOM 1523 N N . ASP A 1 188 ? 9.001 -12.926 13.388 1.00 93.56 188 ASP A N 1
ATOM 1524 C CA . ASP A 1 188 ? 7.771 -13.714 13.207 1.00 93.56 188 ASP A CA 1
ATOM 1525 C C . ASP A 1 188 ? 7.087 -14.055 14.544 1.00 93.56 188 ASP A C 1
ATOM 1527 O O . ASP A 1 188 ? 5.924 -13.700 14.756 1.00 93.56 188 ASP A O 1
ATOM 1531 N N . GLU A 1 189 ? 7.839 -14.612 15.503 1.00 95.31 189 GLU A N 1
ATOM 1532 C CA . GLU A 1 189 ? 7.332 -14.911 16.853 1.00 95.31 189 GLU A CA 1
ATOM 1533 C C . GLU A 1 189 ? 6.857 -13.642 17.580 1.00 95.31 189 GLU A C 1
ATOM 1535 O O . GLU A 1 189 ? 5.840 -13.647 18.269 1.00 95.31 189 GLU A O 1
ATOM 1540 N N . GLN A 1 190 ? 7.530 -12.510 17.364 1.00 95.75 190 GLN A N 1
ATOM 1541 C CA . GLN A 1 190 ? 7.178 -11.239 18.000 1.00 95.75 190 GLN A CA 1
ATOM 1542 C C . GLN A 1 190 ? 5.848 -10.673 17.468 1.00 95.75 190 GLN A C 1
ATOM 1544 O O . GLN A 1 190 ? 5.056 -10.099 18.226 1.00 95.75 190 GLN A O 1
ATOM 1549 N N . PHE A 1 191 ? 5.578 -10.836 16.168 1.00 96.12 191 PHE A N 1
ATOM 1550 C CA . PHE A 1 191 ? 4.289 -10.488 15.570 1.00 96.12 191 PHE A CA 1
ATOM 1551 C C . PHE A 1 191 ? 3.192 -11.459 15.996 1.00 96.12 191 PHE A C 1
ATOM 1553 O O . PHE A 1 191 ? 2.088 -11.003 16.309 1.00 96.12 191 PHE A O 1
ATOM 1560 N N . LEU A 1 192 ? 3.479 -12.764 16.051 1.00 95.94 192 LEU A N 1
ATOM 1561 C CA . LEU A 1 192 ? 2.549 -13.760 16.580 1.00 95.94 192 LEU A CA 1
ATOM 1562 C C . LEU A 1 192 ? 2.124 -13.386 18.006 1.00 95.94 192 LEU A C 1
ATOM 1564 O O . LEU A 1 192 ? 0.932 -13.191 18.252 1.00 95.94 192 LEU A O 1
ATOM 1568 N N . ASP A 1 193 ? 3.087 -13.143 18.896 1.00 97.31 193 ASP A N 1
ATOM 1569 C CA . ASP A 1 193 ? 2.845 -12.708 20.273 1.00 97.31 193 ASP A CA 1
ATOM 1570 C C . ASP A 1 193 ? 2.013 -11.424 20.336 1.00 97.31 193 ASP A C 1
ATOM 1572 O O . ASP A 1 193 ? 1.138 -11.268 21.194 1.00 97.31 193 ASP A O 1
ATOM 1576 N N . PHE A 1 194 ? 2.285 -10.449 19.463 1.00 97.38 194 PHE A N 1
ATOM 1577 C CA . PHE A 1 194 ? 1.492 -9.222 19.391 1.00 97.38 194 PHE A CA 1
ATOM 1578 C C . PHE A 1 194 ? 0.035 -9.514 19.010 1.00 97.38 194 PHE A C 1
ATOM 1580 O O . PHE A 1 194 ? -0.885 -9.027 19.676 1.00 97.38 194 PHE A O 1
ATOM 1587 N N . PHE A 1 195 ? -0.189 -10.310 17.963 1.00 96.75 195 PHE A N 1
ATOM 1588 C CA . PHE A 1 195 ? -1.520 -10.636 17.460 1.00 96.75 195 PHE A CA 1
ATOM 1589 C C . PHE A 1 195 ? -2.322 -11.511 18.427 1.00 96.75 195 PHE A C 1
ATOM 1591 O O . PHE A 1 195 ? -3.528 -11.298 18.572 1.00 96.75 195 PHE A O 1
ATOM 1598 N N . GLU A 1 196 ? -1.684 -12.459 19.113 1.00 96.56 196 GLU A N 1
ATOM 1599 C CA . GLU A 1 196 ? -2.331 -13.292 20.127 1.00 96.56 196 GLU A CA 1
ATOM 1600 C C . GLU A 1 196 ? -2.750 -12.470 21.345 1.00 96.56 196 GLU A C 1
ATOM 1602 O O . GLU A 1 196 ? -3.924 -12.499 21.730 1.00 96.56 196 GLU A O 1
ATOM 1607 N N . ARG A 1 197 ? -1.841 -11.651 21.891 1.00 97.19 197 ARG A N 1
ATOM 1608 C CA . ARG A 1 197 ? -2.142 -10.770 23.034 1.00 97.19 197 ARG A CA 1
ATOM 1609 C C . ARG A 1 197 ? -3.235 -9.749 22.720 1.00 97.19 197 ARG A C 1
ATOM 1611 O O . ARG A 1 197 ? -4.042 -9.429 23.589 1.00 97.19 197 ARG A O 1
ATOM 1618 N N . ASN A 1 198 ? -3.295 -9.256 21.482 1.00 96.75 198 ASN A N 1
ATOM 1619 C CA . ASN A 1 198 ? -4.263 -8.239 21.057 1.00 96.75 198 ASN A CA 1
ATOM 1620 C C . ASN A 1 198 ? -5.501 -8.813 20.348 1.00 96.75 198 ASN A C 1
ATOM 1622 O O . ASN A 1 198 ? -6.319 -8.049 19.826 1.00 96.75 198 ASN A O 1
ATOM 1626 N N . LYS A 1 199 ? -5.695 -10.138 20.352 1.00 95.75 199 LYS A N 1
ATOM 1627 C CA . LYS A 1 199 ? -6.787 -10.817 19.636 1.00 95.75 199 LYS A CA 1
ATOM 1628 C C . LYS A 1 199 ? -8.167 -10.235 19.949 1.00 95.75 199 LYS A C 1
ATOM 1630 O O . LYS A 1 199 ? -8.935 -9.971 19.027 1.00 95.75 199 LYS A O 1
ATOM 1635 N N . GLU A 1 200 ? -8.472 -9.982 21.222 1.00 94.50 200 GLU A N 1
ATOM 1636 C CA . GLU A 1 200 ? -9.772 -9.428 21.631 1.00 94.50 200 GLU A CA 1
ATOM 1637 C C . GLU A 1 200 ? -9.980 -7.975 21.189 1.00 94.50 200 GLU A C 1
ATOM 1639 O O . GLU A 1 200 ? -11.115 -7.560 20.971 1.00 94.50 200 GLU A O 1
ATOM 1644 N N . LYS A 1 201 ? -8.905 -7.194 21.029 1.00 93.44 201 LYS A N 1
ATOM 1645 C CA . LYS A 1 201 ? -8.974 -5.813 20.520 1.00 93.44 201 LYS A CA 1
ATOM 1646 C C . LYS A 1 201 ? -9.093 -5.772 18.999 1.00 93.44 201 LYS A C 1
ATOM 1648 O O . LYS A 1 201 ? -9.743 -4.882 18.461 1.00 93.44 201 LYS A O 1
ATOM 1653 N N . LEU A 1 202 ? -8.492 -6.745 18.319 1.00 95.62 202 LEU A N 1
ATOM 1654 C CA . LEU A 1 202 ? -8.492 -6.854 16.862 1.00 95.62 202 LEU A CA 1
ATOM 1655 C C . LEU A 1 202 ? -9.690 -7.633 16.309 1.00 95.62 202 LEU A C 1
ATOM 1657 O O . LEU A 1 202 ? -9.926 -7.595 15.103 1.00 95.62 202 LEU A O 1
ATOM 1661 N N . LYS A 1 203 ? -10.476 -8.321 17.150 1.00 95.81 203 LYS A N 1
ATOM 1662 C CA . LYS A 1 203 ? -11.601 -9.141 16.673 1.00 95.81 203 LYS A CA 1
ATOM 1663 C C . LYS A 1 203 ? -12.650 -8.343 15.904 1.00 95.81 203 LYS A C 1
ATOM 1665 O O . LYS A 1 203 ? -13.250 -8.906 15.000 1.00 95.81 203 LYS A O 1
ATOM 1670 N N . ASP A 1 204 ? -12.824 -7.058 16.206 1.00 94.25 204 ASP A N 1
ATOM 1671 C CA . ASP A 1 204 ? -13.771 -6.163 15.528 1.00 94.25 204 ASP A CA 1
ATOM 1672 C C . ASP A 1 204 ? -13.105 -5.248 14.482 1.00 94.25 204 ASP A C 1
ATOM 1674 O O . ASP A 1 204 ? -13.730 -4.308 13.985 1.00 94.25 204 ASP A O 1
ATOM 1678 N N . ALA A 1 205 ? -11.844 -5.515 14.125 1.00 96.69 205 ALA A N 1
ATOM 1679 C CA . ALA A 1 205 ? -11.065 -4.714 13.189 1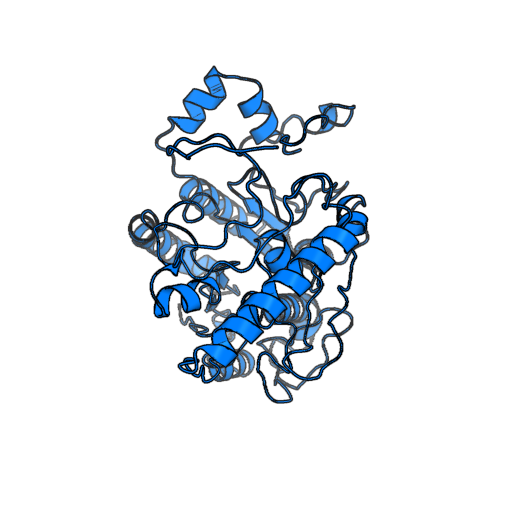.00 96.69 205 ALA A CA 1
ATOM 1680 C C . ALA A 1 205 ? -10.918 -5.392 11.819 1.00 96.69 205 ALA A C 1
ATOM 1682 O O . ALA A 1 205 ? -10.869 -6.616 11.700 1.00 96.69 205 ALA A O 1
ATOM 1683 N N . PHE A 1 206 ? -10.797 -4.568 10.778 1.00 98.12 206 PHE A N 1
ATOM 1684 C CA . PHE A 1 206 ? -10.130 -4.994 9.552 1.00 98.12 206 PHE A CA 1
ATOM 1685 C C . PHE A 1 206 ? -8.623 -4.869 9.775 1.00 98.12 206 PHE A C 1
ATOM 1687 O O . PHE A 1 206 ? -8.160 -3.816 10.215 1.00 98.12 206 PHE A O 1
ATOM 1694 N N . VAL A 1 207 ? -7.864 -5.919 9.469 1.00 98.06 207 VAL A N 1
ATOM 1695 C CA . VAL A 1 207 ? -6.396 -5.902 9.570 1.00 98.06 207 VAL A CA 1
ATOM 1696 C C . VAL A 1 207 ? -5.814 -6.228 8.209 1.00 98.06 207 VAL A C 1
ATOM 1698 O O . VAL A 1 207 ? -6.150 -7.261 7.632 1.00 98.06 207 VAL A O 1
ATOM 1701 N N . PHE A 1 208 ? -4.937 -5.352 7.728 1.00 98.44 208 PHE A N 1
ATOM 1702 C CA . PHE A 1 208 ? -4.169 -5.527 6.503 1.00 98.44 208 PHE A CA 1
ATOM 1703 C C . PHE A 1 208 ? -2.693 -5.585 6.897 1.00 98.44 208 PHE A C 1
ATOM 1705 O O . PHE A 1 208 ? -2.143 -4.585 7.358 1.00 98.44 208 PHE A O 1
ATOM 1712 N N . LEU A 1 209 ? -2.068 -6.751 6.754 1.00 97.50 209 LEU A N 1
ATOM 1713 C CA . LEU A 1 209 ? -0.621 -6.915 6.889 1.00 97.50 209 LEU A CA 1
ATOM 1714 C C . LEU A 1 209 ? -0.046 -7.028 5.482 1.00 97.50 209 LEU A C 1
ATOM 1716 O O . LEU A 1 209 ? -0.404 -7.955 4.756 1.00 97.50 209 LEU A O 1
ATOM 1720 N N . MET A 1 210 ? 0.783 -6.067 5.078 1.00 96.94 210 MET A N 1
ATOM 1721 C CA . MET A 1 210 ? 1.231 -5.985 3.692 1.00 96.94 210 MET A CA 1
ATOM 1722 C C . MET A 1 210 ? 2.609 -5.352 3.514 1.00 96.94 210 MET A C 1
ATOM 1724 O O . MET A 1 210 ? 3.050 -4.574 4.360 1.00 96.94 210 MET A O 1
ATOM 1728 N N . GLY A 1 211 ? 3.236 -5.647 2.374 1.00 95.38 211 GLY A N 1
ATOM 1729 C CA . GLY A 1 211 ? 4.349 -4.871 1.825 1.00 95.38 211 GLY A CA 1
ATOM 1730 C C . GLY A 1 211 ? 3.877 -3.845 0.787 1.00 95.38 211 GLY A C 1
ATOM 1731 O O . GLY A 1 211 ? 2.826 -3.994 0.168 1.00 95.38 211 GLY A O 1
ATOM 1732 N N . ASP A 1 212 ? 4.660 -2.795 0.565 1.00 94.56 212 ASP A N 1
ATOM 1733 C CA . ASP A 1 212 ? 4.472 -1.840 -0.535 1.00 94.56 212 ASP A CA 1
ATOM 1734 C C . ASP A 1 212 ? 5.135 -2.318 -1.839 1.00 94.56 212 ASP A C 1
ATOM 1736 O O . ASP A 1 212 ? 4.662 -2.021 -2.937 1.00 94.56 212 ASP A O 1
ATOM 1740 N N . HIS A 1 213 ? 6.223 -3.072 -1.706 1.00 94.50 213 HIS A N 1
ATOM 1741 C CA . HIS A 1 213 ? 6.892 -3.831 -2.753 1.00 94.50 213 HIS A CA 1
ATOM 1742 C C . HIS A 1 213 ? 7.536 -5.085 -2.145 1.00 94.50 213 HIS A C 1
ATOM 1744 O O . HIS A 1 213 ? 7.677 -5.191 -0.927 1.00 94.50 213 HIS A O 1
ATOM 1750 N N . GLY A 1 214 ? 7.959 -6.030 -2.984 1.00 92.75 214 GLY A N 1
ATOM 1751 C CA . GLY A 1 214 ? 8.731 -7.178 -2.518 1.00 92.75 214 GLY A CA 1
ATOM 1752 C C . GLY A 1 214 ? 10.210 -6.863 -2.268 1.00 92.75 214 GLY A C 1
ATOM 1753 O O . GLY A 1 214 ? 10.664 -5.740 -2.509 1.00 92.75 214 GLY A O 1
ATOM 1754 N N . PRO A 1 215 ? 10.991 -7.841 -1.797 1.00 90.75 215 PRO A N 1
ATOM 1755 C CA . PRO A 1 215 ? 12.406 -7.658 -1.487 1.00 90.75 215 PRO A CA 1
ATOM 1756 C C . PRO A 1 215 ? 13.234 -7.359 -2.742 1.00 90.75 215 PRO A C 1
ATOM 1758 O O . PRO A 1 215 ? 12.971 -7.906 -3.802 1.00 90.75 215 PRO A O 1
ATOM 1761 N N . ARG A 1 216 ? 14.248 -6.494 -2.625 1.00 88.00 216 ARG A N 1
ATOM 1762 C CA . ARG A 1 216 ? 15.147 -6.096 -3.737 1.00 88.00 216 ARG A CA 1
ATOM 1763 C C . ARG A 1 216 ? 16.629 -6.165 -3.363 1.00 88.00 216 ARG A C 1
ATOM 1765 O O . ARG A 1 216 ? 17.488 -5.648 -4.067 1.00 88.00 216 ARG A O 1
ATOM 1772 N N . THR A 1 217 ? 16.931 -6.742 -2.207 1.00 86.12 217 THR A N 1
ATOM 1773 C CA . THR A 1 217 ? 18.284 -6.826 -1.652 1.00 86.12 217 THR A CA 1
ATOM 1774 C C . THR A 1 217 ? 18.704 -8.286 -1.506 1.00 86.12 217 THR A C 1
ATOM 1776 O O . THR A 1 217 ? 17.976 -9.194 -1.910 1.00 86.12 217 THR A O 1
ATOM 1779 N N . ASP A 1 218 ? 19.912 -8.522 -0.990 1.00 87.12 218 ASP A N 1
ATOM 1780 C CA . ASP A 1 218 ? 20.446 -9.866 -0.732 1.00 87.12 218 ASP A CA 1
ATOM 1781 C C . ASP A 1 218 ? 20.459 -10.797 -1.969 1.00 87.12 218 ASP A C 1
ATOM 1783 O O . ASP A 1 218 ? 20.448 -12.018 -1.847 1.00 87.12 218 ASP A O 1
ATOM 1787 N N . GLY A 1 219 ? 20.494 -10.225 -3.180 1.00 86.62 219 GLY A N 1
ATOM 1788 C CA . GLY A 1 219 ? 20.621 -10.969 -4.436 1.00 86.62 219 GLY A CA 1
ATOM 1789 C C . GLY A 1 219 ? 19.363 -11.716 -4.892 1.00 86.62 219 GLY A C 1
ATOM 1790 O O . GLY A 1 219 ? 19.448 -12.477 -5.855 1.00 86.62 219 GLY A O 1
ATOM 1791 N N . ILE A 1 220 ? 18.198 -11.498 -4.267 1.00 86.06 220 ILE A N 1
ATOM 1792 C CA . ILE A 1 220 ? 16.955 -12.214 -4.615 1.00 86.06 220 ILE A CA 1
ATOM 1793 C C . ILE A 1 220 ? 16.543 -12.025 -6.085 1.00 86.06 220 ILE A C 1
ATOM 1795 O O . ILE A 1 220 ? 16.024 -12.940 -6.715 1.00 86.06 220 ILE A O 1
ATOM 1799 N N . GLU A 1 221 ? 16.863 -10.875 -6.677 1.00 87.25 221 GLU A N 1
ATOM 1800 C CA . GLU A 1 221 ? 16.576 -10.563 -8.084 1.00 87.25 221 GLU A CA 1
ATOM 1801 C C . GLU A 1 221 ? 17.394 -11.399 -9.085 1.00 87.25 221 GLU A C 1
ATOM 1803 O O . GLU A 1 221 ? 17.076 -11.422 -10.275 1.00 87.25 221 GLU A O 1
ATOM 1808 N N . SER A 1 222 ? 18.429 -12.113 -8.627 1.00 87.25 222 SER A N 1
ATOM 1809 C CA . SER A 1 222 ? 19.236 -12.989 -9.489 1.00 87.25 222 SER A CA 1
ATOM 1810 C C . SER A 1 222 ? 18.509 -14.275 -9.892 1.00 87.25 222 SER A C 1
ATOM 1812 O O . SER A 1 222 ? 18.828 -14.860 -10.928 1.00 87.25 222 SER A O 1
ATOM 1814 N N . VAL A 1 223 ? 17.500 -14.702 -9.123 1.00 87.38 223 VAL A N 1
ATOM 1815 C CA . VAL A 1 223 ? 16.738 -15.927 -9.393 1.00 87.38 223 VAL A CA 1
ATOM 1816 C C . VAL A 1 223 ? 15.356 -15.616 -9.988 1.00 87.38 223 VAL A C 1
ATOM 1818 O O . VAL A 1 223 ? 14.730 -14.622 -9.614 1.00 87.38 223 VAL A O 1
ATOM 1821 N N . PRO A 1 224 ? 14.824 -16.453 -10.907 1.00 84.50 224 PRO A N 1
ATOM 1822 C CA . PRO A 1 224 ? 13.545 -16.185 -11.571 1.00 84.50 224 PRO A CA 1
ATOM 1823 C C . PRO A 1 224 ? 12.366 -15.955 -10.619 1.00 84.50 224 PRO A C 1
ATOM 1825 O O . PRO A 1 224 ? 11.623 -14.996 -10.816 1.00 84.50 224 PRO A O 1
ATOM 1828 N N . LEU A 1 225 ? 12.227 -16.789 -9.582 1.00 88.81 225 LEU A N 1
ATOM 1829 C CA . LEU A 1 225 ? 11.167 -16.641 -8.581 1.00 88.81 225 LEU A CA 1
ATOM 1830 C C . LEU A 1 225 ? 11.320 -15.333 -7.799 1.00 88.81 225 LEU A C 1
ATOM 1832 O O . LEU A 1 225 ? 10.360 -14.589 -7.650 1.00 88.81 225 LEU A O 1
ATOM 1836 N N . GLY A 1 226 ? 12.541 -14.997 -7.387 1.00 89.75 226 GLY A N 1
ATOM 1837 C CA . GLY A 1 226 ? 12.810 -13.770 -6.646 1.00 89.75 226 GLY A CA 1
ATOM 1838 C C . GLY A 1 226 ? 12.479 -12.501 -7.434 1.00 89.75 226 GLY A C 1
ATOM 1839 O O . GLY A 1 226 ? 11.948 -11.557 -6.860 1.00 89.75 226 GLY A O 1
ATOM 1840 N N . ARG A 1 227 ? 12.663 -12.496 -8.763 1.00 87.75 227 ARG A N 1
ATOM 1841 C CA . ARG A 1 227 ? 12.175 -11.400 -9.628 1.00 87.75 227 ARG A CA 1
ATOM 1842 C C . ARG A 1 227 ? 10.655 -11.244 -9.617 1.00 87.75 227 ARG A C 1
ATOM 1844 O O . ARG A 1 227 ? 10.171 -10.136 -9.816 1.00 87.75 227 ARG A O 1
ATOM 1851 N N . CYS A 1 228 ? 9.915 -12.330 -9.408 1.00 89.75 228 CYS A N 1
ATOM 1852 C CA . CYS A 1 228 ? 8.461 -12.274 -9.266 1.00 89.75 228 CYS A CA 1
ATOM 1853 C C . CYS A 1 228 ? 8.091 -11.724 -7.886 1.00 89.75 228 CYS A C 1
ATOM 1855 O O . CYS A 1 228 ? 7.300 -10.788 -7.797 1.00 89.75 228 CYS A O 1
ATOM 1857 N N . GLU A 1 229 ? 8.745 -12.220 -6.833 1.00 92.62 229 GLU A N 1
ATOM 1858 C CA . GLU A 1 229 ? 8.547 -11.753 -5.457 1.00 92.62 229 GLU A CA 1
ATOM 1859 C C . GLU A 1 229 ? 8.787 -10.247 -5.318 1.00 92.62 229 GLU A C 1
ATOM 1861 O O . GLU A 1 229 ? 8.011 -9.572 -4.651 1.00 92.62 229 GLU A O 1
ATOM 1866 N N . THR A 1 230 ? 9.769 -9.659 -6.018 1.00 92.69 230 THR A N 1
ATOM 1867 C CA . THR A 1 230 ? 10.014 -8.200 -5.952 1.00 92.69 230 THR A CA 1
ATOM 1868 C C . THR A 1 230 ? 8.819 -7.357 -6.406 1.00 92.69 230 THR A C 1
ATOM 1870 O O . THR A 1 230 ? 8.697 -6.185 -6.023 1.00 92.69 230 THR A O 1
ATOM 1873 N N . ASN A 1 231 ? 7.950 -7.928 -7.243 1.00 94.88 231 ASN A N 1
ATOM 1874 C CA . ASN A 1 231 ? 6.740 -7.313 -7.775 1.00 94.88 231 ASN A CA 1
ATOM 1875 C C . ASN A 1 231 ? 5.470 -7.746 -7.017 1.00 94.88 231 ASN A C 1
ATOM 1877 O O . ASN A 1 231 ? 4.438 -7.103 -7.218 1.00 94.88 231 ASN A O 1
ATOM 1881 N N . ASN A 1 232 ? 5.556 -8.773 -6.158 1.00 96.00 232 ASN A N 1
ATOM 1882 C CA . ASN A 1 232 ? 4.451 -9.388 -5.418 1.00 96.00 232 ASN A CA 1
ATOM 1883 C C . ASN A 1 232 ? 4.604 -9.220 -3.892 1.00 96.00 232 ASN A C 1
ATOM 1885 O O . ASN A 1 232 ? 4.910 -10.184 -3.193 1.00 96.00 232 ASN A O 1
ATOM 1889 N N . PRO A 1 233 ? 4.463 -8.007 -3.330 1.00 95.69 233 PRO A N 1
ATOM 1890 C CA . PRO A 1 233 ? 4.428 -7.852 -1.880 1.00 95.69 233 PRO A CA 1
ATOM 1891 C C . PRO A 1 233 ? 3.363 -8.736 -1.215 1.00 95.69 233 PRO A C 1
ATOM 1893 O O . PRO A 1 233 ? 2.251 -8.879 -1.719 1.00 95.69 233 PRO A O 1
ATOM 1896 N N . LEU A 1 234 ? 3.682 -9.228 -0.013 1.00 95.69 234 LEU A N 1
ATOM 1897 C CA . LEU A 1 234 ? 2.734 -9.912 0.866 1.00 95.69 234 LEU A CA 1
ATOM 1898 C C . LEU A 1 234 ? 1.464 -9.075 1.059 1.00 95.69 234 LEU A C 1
ATOM 1900 O O . LEU A 1 234 ? 1.543 -7.860 1.257 1.00 95.69 234 LEU A O 1
ATOM 1904 N N . LEU A 1 235 ? 0.311 -9.741 1.095 1.00 98.19 235 LEU A N 1
ATOM 1905 C CA . LEU A 1 235 ? -0.938 -9.170 1.576 1.00 98.19 235 LEU A CA 1
ATOM 1906 C C . LEU A 1 235 ? -1.759 -10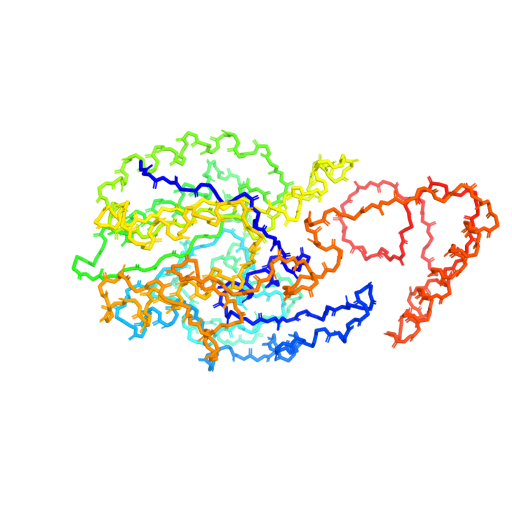.228 2.314 1.00 98.19 235 LEU A C 1
ATOM 1908 O O . LEU A 1 235 ? -2.226 -11.204 1.734 1.00 98.19 235 LEU A O 1
ATOM 1912 N N . ILE A 1 236 ? -1.999 -9.988 3.597 1.00 98.06 236 ILE A N 1
ATOM 1913 C CA . ILE A 1 236 ? -2.893 -10.786 4.429 1.00 98.06 236 ILE A CA 1
ATOM 1914 C C . ILE A 1 236 ? -4.003 -9.876 4.938 1.00 98.06 236 ILE A C 1
ATOM 1916 O O . ILE A 1 236 ? -3.743 -8.822 5.524 1.00 98.06 236 ILE A O 1
ATOM 1920 N N . VAL A 1 237 ? -5.249 -10.298 4.729 1.00 98.31 237 VAL A N 1
ATOM 1921 C CA . VAL A 1 237 ? -6.437 -9.536 5.118 1.00 98.31 237 VAL A CA 1
ATOM 1922 C C . VAL A 1 237 ? -7.253 -10.321 6.131 1.00 98.31 237 VAL A C 1
ATOM 1924 O O . VAL A 1 237 ? -7.593 -11.485 5.921 1.00 98.31 237 VAL A O 1
ATOM 1927 N N . THR A 1 238 ? -7.625 -9.667 7.225 1.00 97.38 238 THR A N 1
ATOM 1928 C CA . THR A 1 238 ? -8.632 -10.173 8.161 1.00 97.38 238 THR A CA 1
ATOM 1929 C C . THR A 1 238 ? -9.815 -9.215 8.223 1.00 97.38 238 THR A C 1
ATOM 1931 O O . THR A 1 238 ? -9.664 -8.003 8.050 1.00 97.38 238 THR A O 1
ATOM 1934 N N . VAL A 1 239 ? -11.001 -9.771 8.463 1.00 97.44 239 VAL A N 1
ATOM 1935 C CA . VAL A 1 239 ? -12.237 -9.006 8.656 1.00 97.44 239 VAL A CA 1
ATOM 1936 C C . VAL A 1 239 ? -12.722 -9.122 10.104 1.00 97.44 239 VAL A C 1
ATOM 1938 O O . VAL A 1 239 ? -12.448 -10.149 10.751 1.00 97.44 239 VAL A O 1
ATOM 1941 N N . PRO A 1 240 ? -13.510 -8.138 10.586 1.00 97.19 240 PRO A N 1
ATOM 1942 C CA . PRO A 1 240 ? -14.187 -8.226 11.871 1.00 97.19 240 PRO A CA 1
ATOM 1943 C C . PRO A 1 240 ? -14.943 -9.547 12.028 1.00 97.19 240 PRO A C 1
ATOM 1945 O O . PRO A 1 240 ? -15.550 -10.053 11.083 1.00 97.19 240 PRO A O 1
ATOM 1948 N N . GLU A 1 241 ? -14.942 -10.101 13.236 1.00 97.12 241 GLU A N 1
ATOM 1949 C CA . GLU A 1 241 ? -15.513 -11.403 13.572 1.00 97.12 241 GLU A CA 1
ATOM 1950 C C . GLU A 1 241 ? -16.979 -11.511 13.169 1.00 97.12 241 GLU A C 1
ATOM 1952 O O . GLU A 1 241 ? -17.368 -12.486 12.526 1.00 97.12 241 GLU A O 1
ATOM 1957 N N . ARG A 1 242 ? -17.753 -10.451 13.420 1.00 95.81 242 ARG A N 1
ATOM 1958 C CA . ARG A 1 242 ? -19.161 -10.334 13.016 1.00 95.81 242 ARG A CA 1
ATOM 1959 C C . ARG A 1 242 ? -19.412 -10.411 11.506 1.00 95.81 242 ARG A C 1
ATOM 1961 O O . ARG A 1 242 ? -20.561 -10.599 11.109 1.00 95.81 242 ARG A O 1
ATOM 1968 N N . TYR A 1 243 ? -18.382 -10.249 10.675 1.00 96.31 243 TYR A N 1
ATOM 1969 C CA . TYR A 1 243 ? -18.460 -10.350 9.214 1.00 96.31 243 TYR A CA 1
ATOM 1970 C C . TYR A 1 243 ? -17.771 -11.600 8.666 1.00 96.31 243 TYR A C 1
ATOM 1972 O O . TYR A 1 243 ? -17.736 -11.808 7.452 1.00 96.31 243 TYR A O 1
ATOM 1980 N N . ARG A 1 244 ? -17.226 -12.473 9.522 1.00 95.44 244 ARG A N 1
ATOM 1981 C CA . ARG A 1 244 ? -16.596 -13.700 9.036 1.00 95.44 244 ARG A CA 1
ATOM 1982 C C . ARG A 1 244 ? -17.650 -14.629 8.422 1.00 95.44 244 ARG A C 1
ATOM 1984 O O . ARG A 1 244 ? -18.721 -14.799 8.989 1.00 95.44 244 ARG A O 1
ATOM 1991 N N . ASN A 1 245 ? -17.332 -15.241 7.275 1.00 94.62 245 ASN A N 1
ATOM 1992 C CA . ASN A 1 245 ? -18.227 -16.106 6.497 1.00 94.62 245 ASN A CA 1
ATOM 1993 C C . ASN A 1 245 ? -19.496 -15.408 5.966 1.00 94.62 245 ASN A C 1
ATOM 1995 O O . ASN A 1 245 ? -20.371 -16.082 5.426 1.00 94.62 245 ASN A O 1
ATOM 1999 N N . LYS A 1 246 ? -19.580 -14.074 6.079 1.00 95.88 246 LYS A N 1
ATOM 2000 C CA . LYS A 1 246 ? -20.629 -13.249 5.470 1.00 95.88 246 LYS A CA 1
ATOM 2001 C C . LYS A 1 246 ? -20.250 -12.802 4.061 1.00 95.88 246 LYS A C 1
ATOM 2003 O O . LYS A 1 246 ? -19.146 -13.078 3.587 1.00 95.88 246 LYS A O 1
ATOM 2008 N N . GLU A 1 247 ? -21.166 -12.095 3.413 1.00 96.81 247 GLU A N 1
ATOM 2009 C CA . GLU A 1 247 ? -21.117 -11.655 2.021 1.00 96.81 247 GLU A CA 1
ATOM 2010 C C . GLU A 1 247 ? -19.768 -11.011 1.679 1.00 96.81 247 GLU A C 1
ATOM 2012 O O . GLU A 1 247 ? -19.053 -11.525 0.820 1.00 96.81 247 GLU A O 1
ATOM 2017 N N . ILE A 1 248 ? -19.350 -9.973 2.416 1.00 97.00 248 ILE A N 1
ATOM 2018 C CA . ILE A 1 248 ? -18.083 -9.275 2.142 1.00 97.00 248 ILE A CA 1
ATOM 2019 C C . ILE A 1 248 ? -16.839 -10.145 2.370 1.00 97.00 248 ILE A C 1
ATOM 2021 O O . ILE A 1 248 ? -15.851 -9.998 1.655 1.00 97.00 248 ILE A O 1
ATOM 2025 N N . HIS A 1 249 ? -16.859 -11.082 3.326 1.00 97.31 249 HIS A N 1
ATOM 2026 C CA . HIS A 1 249 ? -15.716 -11.972 3.559 1.00 97.31 249 HIS A CA 1
ATOM 2027 C C . HIS A 1 249 ? -15.616 -13.027 2.460 1.00 97.31 249 HIS A C 1
ATOM 2029 O O . HIS A 1 249 ? -14.525 -13.313 1.970 1.00 97.31 249 HIS A O 1
ATOM 2035 N N . ASN A 1 250 ? -16.752 -13.579 2.037 1.00 96.94 250 ASN A N 1
ATOM 2036 C CA . ASN A 1 250 ? -16.800 -14.498 0.906 1.00 96.94 250 ASN A CA 1
ATOM 2037 C C . ASN A 1 250 ? -16.322 -13.793 -0.370 1.00 96.94 250 ASN A C 1
ATOM 2039 O O . ASN A 1 250 ? -15.587 -14.383 -1.157 1.00 96.94 250 ASN A O 1
ATOM 2043 N N . GLU A 1 251 ? -16.658 -12.513 -0.533 1.00 97.69 251 GLU A N 1
ATOM 2044 C CA . GLU A 1 251 ? -16.234 -11.705 -1.673 1.00 97.69 251 GLU A CA 1
ATOM 2045 C C . GLU A 1 251 ? -14.727 -11.387 -1.672 1.00 97.69 251 GLU A C 1
ATOM 2047 O O . GLU A 1 251 ? -14.116 -11.378 -2.740 1.00 97.69 251 GLU A O 1
ATOM 2052 N N . ILE A 1 252 ? -14.094 -11.223 -0.503 1.00 98.00 252 ILE A N 1
ATOM 2053 C CA . ILE A 1 252 ? -12.623 -11.166 -0.384 1.00 98.00 252 ILE A CA 1
ATOM 2054 C C . ILE A 1 252 ? -12.001 -12.523 -0.746 1.00 98.00 252 ILE A C 1
ATOM 2056 O O . ILE A 1 252 ? -11.079 -12.580 -1.557 1.00 98.00 252 ILE A O 1
ATOM 2060 N N . ARG A 1 253 ? -12.514 -13.631 -0.192 1.00 97.50 253 ARG A N 1
ATOM 2061 C CA . ARG A 1 253 ? -11.950 -14.979 -0.406 1.00 97.50 253 ARG A CA 1
ATOM 2062 C C . ARG A 1 253 ? -11.964 -15.411 -1.870 1.00 97.50 253 ARG A C 1
ATOM 2064 O O . ARG A 1 253 ? -10.994 -16.001 -2.333 1.00 97.50 253 ARG A O 1
ATOM 2071 N N . LYS A 1 254 ? -13.012 -15.065 -2.629 1.00 96.94 254 LYS A N 1
ATOM 2072 C CA . LYS A 1 254 ? -13.079 -15.311 -4.086 1.00 96.94 254 LYS A CA 1
ATOM 2073 C C . LYS A 1 254 ? -11.935 -14.652 -4.871 1.00 96.94 254 LYS A C 1
ATOM 2075 O O . LYS A 1 254 ? -11.650 -15.063 -5.994 1.00 96.94 254 LYS A O 1
ATOM 2080 N N . LYS A 1 255 ? -11.301 -13.622 -4.303 1.00 97.25 255 LYS A N 1
ATOM 2081 C CA . LYS A 1 255 ? -10.233 -12.833 -4.930 1.00 97.25 255 LYS A CA 1
ATOM 2082 C C . LYS A 1 255 ? -8.834 -13.206 -4.445 1.00 97.25 255 LYS A C 1
ATOM 2084 O O . LYS A 1 255 ? -7.881 -12.588 -4.906 1.00 97.25 255 LYS A O 1
ATOM 2089 N N . ALA A 1 256 ? -8.695 -14.197 -3.558 1.00 97.00 256 ALA A N 1
ATOM 2090 C CA . ALA A 1 256 ? -7.402 -14.607 -3.003 1.00 97.00 256 ALA A CA 1
ATOM 2091 C C . ALA A 1 256 ? -6.355 -14.901 -4.095 1.00 97.00 256 ALA A C 1
ATOM 2093 O O . ALA A 1 256 ? -5.198 -14.535 -3.944 1.00 97.00 256 ALA A O 1
ATOM 2094 N N . TYR A 1 257 ? -6.790 -15.462 -5.229 1.00 96.12 257 TYR A N 1
ATOM 2095 C CA . TYR A 1 257 ? -5.948 -15.805 -6.381 1.00 96.12 257 TYR A CA 1
ATOM 2096 C C . TYR A 1 257 ? -6.155 -14.878 -7.590 1.00 96.12 257 TYR A C 1
ATOM 2098 O O . TYR A 1 257 ? -5.921 -15.279 -8.727 1.00 96.12 257 TYR A O 1
ATOM 2106 N N . GLN A 1 258 ? -6.627 -13.646 -7.381 1.00 96.06 258 GLN A N 1
ATOM 2107 C CA . GLN A 1 258 ? -6.813 -12.674 -8.462 1.00 96.06 258 GLN A CA 1
ATOM 2108 C C . GLN A 1 258 ? -5.821 -11.518 -8.357 1.00 96.06 258 GLN A C 1
ATOM 2110 O O . GLN A 1 258 ? -5.502 -11.061 -7.265 1.00 96.06 258 GLN A O 1
ATOM 2115 N N . LEU A 1 259 ? -5.385 -11.003 -9.510 1.00 97.12 259 LEU A N 1
ATOM 2116 C CA . LEU A 1 259 ? -4.447 -9.886 -9.581 1.00 97.12 259 LEU A CA 1
ATOM 2117 C C . LEU A 1 259 ? -5.070 -8.593 -9.034 1.00 97.12 259 LEU A C 1
ATOM 2119 O O . LEU A 1 259 ? -6.098 -8.116 -9.532 1.00 97.12 259 LEU A O 1
ATOM 2123 N N . MET A 1 260 ? -4.404 -7.986 -8.058 1.00 97.12 260 MET A N 1
ATOM 2124 C CA . MET A 1 260 ? -4.808 -6.721 -7.447 1.00 97.12 260 MET A CA 1
ATOM 2125 C C . MET A 1 260 ? -3.643 -5.744 -7.336 1.00 97.12 260 MET A C 1
ATOM 2127 O O . MET A 1 260 ? -2.492 -6.085 -7.583 1.00 97.12 260 MET A O 1
ATOM 2131 N N . THR A 1 261 ? -3.954 -4.503 -6.989 1.00 97.56 261 THR A N 1
ATOM 2132 C CA . THR A 1 261 ? -2.999 -3.398 -6.889 1.00 97.56 261 THR A CA 1
ATOM 2133 C C . THR A 1 261 ? -3.234 -2.602 -5.605 1.00 97.56 261 THR A C 1
ATOM 2135 O O . THR A 1 261 ? -4.332 -2.647 -5.042 1.00 97.56 261 THR A O 1
ATOM 2138 N N . PRO A 1 262 ? -2.272 -1.772 -5.166 1.00 98.06 262 PRO A N 1
ATOM 2139 C CA . PRO A 1 262 ? -2.487 -0.833 -4.066 1.00 98.06 262 PRO A CA 1
ATOM 2140 C C . PRO A 1 262 ? -3.693 0.104 -4.264 1.00 98.06 262 PRO A C 1
ATOM 2142 O O . PRO A 1 262 ? -4.297 0.542 -3.286 1.00 98.06 262 PRO A O 1
ATOM 2145 N N . PHE A 1 263 ? -4.103 0.378 -5.511 1.00 98.12 263 PHE A N 1
ATOM 2146 C CA . PHE A 1 263 ? -5.324 1.140 -5.784 1.00 98.12 263 PHE A CA 1
ATOM 2147 C C . PHE A 1 263 ? -6.582 0.421 -5.290 1.00 98.12 263 PHE A C 1
ATOM 2149 O O . PHE A 1 263 ? -7.491 1.071 -4.776 1.00 98.12 263 PHE A O 1
ATOM 2156 N N . ASP A 1 264 ? -6.652 -0.905 -5.433 1.00 98.62 264 ASP A N 1
ATOM 2157 C CA . ASP A 1 264 ? -7.785 -1.715 -4.968 1.00 98.62 264 ASP A CA 1
ATOM 2158 C C . ASP A 1 264 ? -7.878 -1.695 -3.436 1.00 98.62 264 ASP A C 1
ATOM 2160 O O . ASP A 1 264 ? -8.970 -1.619 -2.868 1.00 98.62 264 ASP A O 1
ATOM 2164 N N . LEU A 1 265 ? -6.731 -1.653 -2.752 1.00 98.62 265 LEU A N 1
ATOM 2165 C CA . LEU A 1 265 ? -6.668 -1.479 -1.301 1.00 98.62 265 LEU A CA 1
ATOM 2166 C C . LEU A 1 265 ? -7.128 -0.082 -0.876 1.00 98.62 265 LEU A C 1
ATOM 2168 O O . LEU A 1 265 ? -7.972 0.026 0.011 1.00 98.62 265 LEU A O 1
ATOM 2172 N N . HIS A 1 266 ? -6.688 0.983 -1.554 1.00 98.75 266 HIS A N 1
ATOM 2173 C CA . HIS A 1 266 ? -7.223 2.325 -1.299 1.00 98.75 266 HIS A CA 1
ATOM 2174 C C . HIS A 1 266 ? -8.743 2.378 -1.516 1.00 98.75 266 HIS A C 1
ATOM 2176 O O . HIS A 1 266 ? -9.477 2.935 -0.701 1.00 98.75 266 HIS A O 1
ATOM 2182 N N . ALA A 1 267 ? -9.242 1.789 -2.607 1.00 98.75 267 ALA A N 1
ATOM 2183 C CA . ALA A 1 267 ? -10.674 1.694 -2.873 1.00 98.75 267 ALA A CA 1
ATOM 2184 C C . ALA A 1 267 ? -11.409 0.952 -1.747 1.00 98.75 267 ALA A C 1
ATOM 2186 O O . ALA A 1 267 ? -12.467 1.396 -1.310 1.00 98.75 267 ALA A O 1
ATOM 2187 N N . THR A 1 268 ? -10.819 -0.127 -1.233 1.00 98.81 268 THR A N 1
ATOM 2188 C CA . THR A 1 268 ? -11.340 -0.888 -0.090 1.00 98.81 268 THR A CA 1
ATOM 2189 C C . THR A 1 268 ? -11.416 -0.028 1.172 1.00 98.81 268 THR A C 1
ATOM 2191 O O . THR A 1 268 ? -12.454 -0.004 1.826 1.00 98.81 268 THR A O 1
ATOM 2194 N N . LEU A 1 269 ? -10.370 0.744 1.487 1.00 98.81 269 LEU A N 1
ATOM 2195 C CA . LEU A 1 269 ? -10.369 1.674 2.623 1.00 98.81 269 LEU A CA 1
ATOM 2196 C C . LEU A 1 269 ? -11.469 2.738 2.488 1.00 98.81 269 LEU A C 1
ATOM 2198 O O . LEU A 1 269 ? -12.189 3.011 3.449 1.00 98.81 269 LEU A O 1
ATOM 2202 N N . MET A 1 270 ? -11.641 3.305 1.290 1.00 98.75 270 MET A N 1
ATOM 2203 C CA . MET A 1 270 ? -12.703 4.282 1.021 1.00 98.75 270 MET A CA 1
ATOM 2204 C C . MET A 1 270 ? -14.103 3.666 1.123 1.00 98.75 270 MET A C 1
ATOM 2206 O O . MET A 1 270 ? -15.026 4.319 1.606 1.00 98.75 270 MET A O 1
ATOM 2210 N N . ASP A 1 271 ? -14.270 2.414 0.700 1.00 98.62 271 ASP A N 1
ATOM 2211 C CA . ASP A 1 271 ? -15.529 1.675 0.820 1.00 98.62 271 ASP A CA 1
ATOM 2212 C C . ASP A 1 271 ? -15.872 1.390 2.291 1.00 98.62 271 ASP A C 1
ATOM 2214 O O . ASP A 1 271 ? -17.000 1.654 2.710 1.00 98.62 271 ASP A O 1
ATOM 2218 N N . ILE A 1 272 ? -14.887 0.965 3.096 1.00 98.56 272 ILE A N 1
ATOM 2219 C CA . ILE A 1 272 ? -15.033 0.727 4.543 1.00 98.56 272 ILE A CA 1
ATOM 2220 C C . ILE A 1 272 ? -15.526 1.976 5.274 1.00 98.56 272 ILE A C 1
ATOM 2222 O O . ILE A 1 272 ? -16.399 1.869 6.131 1.00 98.56 272 ILE A O 1
ATOM 2226 N N . VAL A 1 273 ? -14.965 3.147 4.966 1.00 98.31 273 VAL A N 1
ATOM 2227 C CA . VAL A 1 273 ? -15.257 4.367 5.731 1.00 98.31 273 VAL A CA 1
ATOM 2228 C C . VAL A 1 273 ? -16.464 5.141 5.206 1.00 98.31 273 VAL A C 1
ATOM 2230 O O . VAL A 1 273 ? -17.215 5.700 6.001 1.00 98.31 273 VAL A O 1
ATOM 2233 N N . LYS A 1 274 ? -16.690 5.175 3.885 1.00 97.69 274 LYS A N 1
ATOM 2234 C CA . LYS A 1 274 ? -17.720 6.047 3.289 1.00 97.69 274 LYS A CA 1
ATOM 2235 C C . LYS A 1 274 ? -19.006 5.337 2.888 1.00 97.69 274 LYS A C 1
ATOM 2237 O O . LYS A 1 274 ? -20.041 5.993 2.813 1.00 97.69 274 LYS A O 1
ATOM 2242 N N . LEU A 1 275 ? -18.955 4.046 2.557 1.00 97.62 275 LEU A N 1
ATOM 2243 C CA . LEU A 1 275 ? -20.016 3.406 1.770 1.00 97.62 275 LEU A CA 1
ATOM 2244 C C . LEU A 1 275 ? -20.643 2.202 2.477 1.00 97.62 275 LEU A C 1
ATOM 2246 O O . LEU A 1 275 ? -21.863 2.143 2.622 1.00 97.62 275 LEU A O 1
ATOM 2250 N N . GLN A 1 276 ? -19.827 1.263 2.955 1.00 97.56 276 GLN A N 1
ATOM 2251 C CA . GLN A 1 276 ? -20.295 0.063 3.654 1.00 97.56 276 GLN A CA 1
ATOM 2252 C C . GLN A 1 276 ? -21.046 0.321 4.969 1.00 97.56 276 GLN A C 1
ATOM 2254 O O . GLN A 1 276 ? -21.990 -0.427 5.239 1.00 97.56 276 GLN A O 1
ATOM 2259 N N . PRO A 1 277 ? -20.728 1.358 5.778 1.00 96.38 277 PRO A N 1
ATOM 2260 C CA . PRO A 1 277 ? -21.439 1.588 7.035 1.00 96.38 277 PRO A CA 1
ATOM 2261 C C . PRO A 1 277 ? -22.950 1.780 6.854 1.00 96.38 277 PRO A C 1
ATOM 2263 O O . PRO A 1 277 ? -23.729 1.338 7.690 1.00 96.38 277 PRO A O 1
ATOM 2266 N N . GLN A 1 278 ? -23.386 2.365 5.731 1.00 94.69 278 GLN A N 1
ATOM 2267 C CA . GLN A 1 278 ? -24.809 2.584 5.426 1.00 94.69 278 GLN A CA 1
ATOM 2268 C C . GLN A 1 278 ? -25.563 1.299 5.051 1.00 94.69 278 GLN A C 1
ATOM 2270 O O . GLN A 1 278 ? -26.790 1.300 4.966 1.00 94.69 278 GLN A O 1
ATOM 2275 N N . LYS A 1 279 ? -24.831 0.218 4.772 1.00 95.56 279 LYS A N 1
ATOM 2276 C CA . LYS A 1 279 ? -25.352 -1.083 4.338 1.00 95.56 279 LYS A CA 1
ATOM 2277 C C . LYS A 1 279 ? -24.998 -2.197 5.322 1.00 95.56 279 LYS A C 1
ATOM 2279 O O . LYS A 1 279 ? -25.063 -3.364 4.949 1.00 95.56 279 LYS A O 1
ATOM 2284 N N . ASP A 1 280 ? -24.576 -1.838 6.536 1.00 94.50 280 ASP A N 1
ATOM 2285 C CA . ASP A 1 280 ? -24.104 -2.772 7.566 1.00 94.50 280 ASP A CA 1
ATOM 2286 C C . ASP A 1 280 ? -23.101 -3.807 7.020 1.00 94.50 280 ASP A C 1
ATOM 2288 O O . ASP A 1 280 ? -23.148 -4.991 7.340 1.00 94.50 280 ASP A O 1
ATOM 2292 N N . PHE A 1 281 ? -22.210 -3.355 6.126 1.00 96.69 281 PHE A N 1
ATOM 2293 C CA . PHE A 1 281 ? -21.172 -4.193 5.520 1.00 96.69 281 PHE A CA 1
ATOM 2294 C C . PHE A 1 281 ? -21.705 -5.466 4.822 1.00 96.69 281 PHE A C 1
ATOM 2296 O O . PHE A 1 281 ? -21.046 -6.505 4.840 1.00 96.69 281 PHE A O 1
ATOM 2303 N N . SER A 1 282 ? -22.889 -5.391 4.203 1.00 96.81 282 SER A N 1
ATOM 2304 C CA . SER A 1 282 ? -23.518 -6.502 3.462 1.00 96.81 282 SER A CA 1
ATOM 2305 C C . SER A 1 282 ? -23.534 -6.313 1.940 1.00 96.81 282 SER A C 1
ATOM 2307 O O . SER A 1 282 ? -23.770 -7.260 1.191 1.00 96.81 282 SER A O 1
ATOM 2309 N N . ASP A 1 283 ? -23.280 -5.095 1.456 1.00 98.06 283 ASP A N 1
ATOM 2310 C CA . ASP A 1 283 ? -23.423 -4.769 0.040 1.00 98.06 283 ASP A CA 1
ATOM 2311 C C . ASP A 1 283 ? -22.155 -5.129 -0.740 1.00 98.06 283 ASP A C 1
ATOM 2313 O O . ASP A 1 283 ? -21.144 -4.424 -0.699 1.00 98.06 283 ASP A O 1
ATOM 2317 N N . VAL A 1 284 ? -22.241 -6.229 -1.483 1.00 98.44 284 VAL A N 1
ATOM 2318 C CA . VAL A 1 284 ? -21.182 -6.732 -2.364 1.00 98.44 284 VAL A CA 1
ATOM 2319 C C . VAL A 1 284 ? -21.385 -6.345 -3.824 1.00 98.44 284 VAL A C 1
ATOM 2321 O O . VAL A 1 284 ? -20.554 -6.690 -4.654 1.00 98.44 284 VAL A O 1
ATOM 2324 N N . SER A 1 285 ? -22.455 -5.627 -4.172 1.00 98.25 285 SER A N 1
ATOM 2325 C CA . SER A 1 285 ? -22.747 -5.310 -5.572 1.00 98.25 285 SER A CA 1
ATOM 2326 C C . SER A 1 285 ? -21.628 -4.487 -6.217 1.00 98.25 285 SER A C 1
ATOM 2328 O O . SER A 1 285 ? -20.967 -3.677 -5.558 1.00 98.25 285 SER A O 1
ATOM 2330 N N . TYR A 1 286 ? -21.402 -4.688 -7.518 1.00 98.00 286 TYR A N 1
ATOM 2331 C CA . TYR A 1 286 ? -20.420 -3.893 -8.254 1.00 98.00 286 TYR A CA 1
ATOM 2332 C C . TYR A 1 286 ? -20.650 -2.390 -8.061 1.00 98.00 286 TYR A C 1
ATOM 2334 O O . TYR A 1 286 ? -21.752 -1.869 -8.256 1.00 98.00 286 TYR A O 1
ATOM 2342 N N . ARG A 1 287 ? -19.559 -1.671 -7.789 1.00 96.94 287 ARG A N 1
ATOM 2343 C CA . ARG A 1 287 ? -19.558 -0.218 -7.669 1.00 96.94 287 ARG A CA 1
ATOM 2344 C C . ARG A 1 287 ? -18.324 0.386 -8.324 1.00 96.94 287 ARG A C 1
ATOM 2346 O O . ARG A 1 287 ? -17.197 0.027 -7.995 1.00 96.94 287 ARG A O 1
ATOM 2353 N N . ASN A 1 288 ? -18.543 1.375 -9.190 1.00 96.75 288 ASN A N 1
ATOM 2354 C CA . ASN A 1 288 ? -17.465 2.248 -9.640 1.00 96.75 288 ASN A CA 1
ATOM 2355 C C . ASN A 1 288 ? -17.030 3.156 -8.478 1.00 96.75 288 ASN A C 1
ATOM 2357 O O . ASN A 1 288 ? -17.842 3.900 -7.927 1.00 96.75 288 ASN A O 1
ATOM 2361 N N . MET A 1 289 ? -15.754 3.071 -8.104 1.00 96.81 289 MET A N 1
ATOM 2362 C CA . MET A 1 289 ? -15.184 3.791 -6.965 1.00 96.81 289 MET A CA 1
ATOM 2363 C C . MET A 1 289 ? -14.678 5.191 -7.323 1.00 96.81 289 MET A C 1
ATOM 2365 O O . MET A 1 289 ? -14.250 5.922 -6.433 1.00 96.81 289 MET A O 1
ATOM 2369 N N . GLN A 1 290 ? -14.752 5.611 -8.585 1.00 95.12 290 GLN A N 1
ATOM 2370 C CA . GLN A 1 290 ? -14.447 6.991 -8.962 1.00 95.12 290 GLN A CA 1
ATOM 2371 C C . GLN A 1 290 ? -15.489 7.972 -8.387 1.00 95.12 290 GLN A C 1
ATOM 2373 O O . GLN A 1 290 ? -16.674 7.641 -8.332 1.00 95.12 290 GLN A O 1
ATOM 2378 N N . PRO A 1 291 ? -15.088 9.190 -7.969 1.00 93.56 291 PRO A N 1
ATOM 2379 C CA . PRO A 1 291 ? -13.726 9.736 -7.990 1.00 93.56 291 PRO A CA 1
ATOM 2380 C C . PRO A 1 291 ? -12.865 9.366 -6.762 1.00 93.56 291 PRO A C 1
ATOM 2382 O O . PRO A 1 291 ? -11.722 9.822 -6.673 1.00 93.56 291 PRO A O 1
ATOM 2385 N N . LEU A 1 292 ? -13.396 8.574 -5.815 1.00 93.25 292 LEU A N 1
ATOM 2386 C CA . LEU A 1 292 ? -12.730 8.224 -4.549 1.00 93.25 292 LEU A CA 1
ATOM 2387 C C . LEU A 1 292 ? -11.447 7.418 -4.766 1.00 93.25 292 LEU A C 1
ATOM 2389 O O . LEU A 1 292 ? -10.475 7.615 -4.050 1.00 93.25 292 LEU A O 1
ATOM 2393 N N . SER A 1 293 ? -11.430 6.497 -5.727 1.00 95.31 293 SER A N 1
ATOM 2394 C CA . SER A 1 293 ? -10.243 5.710 -6.057 1.00 95.31 293 SER A CA 1
ATOM 2395 C C . SER A 1 293 ? -10.281 5.211 -7.497 1.00 95.31 293 SER A C 1
ATOM 2397 O O . SER A 1 293 ? -11.354 4.995 -8.061 1.00 95.31 293 SER A O 1
ATOM 2399 N N . LYS A 1 294 ? -9.092 4.981 -8.064 1.00 91.81 294 LYS A N 1
ATOM 2400 C CA . LYS A 1 294 ? -8.905 4.251 -9.325 1.00 91.81 294 LYS A CA 1
ATOM 2401 C C . LYS A 1 294 ? -9.090 2.741 -9.207 1.00 91.81 294 LYS A C 1
ATOM 2403 O O . LYS A 1 294 ? -9.306 2.093 -10.226 1.00 91.81 294 LYS A O 1
ATOM 2408 N N . GLY A 1 295 ? -8.970 2.185 -8.005 1.00 96.00 295 GLY A N 1
ATOM 2409 C CA . GLY A 1 295 ? -9.088 0.748 -7.793 1.00 96.00 295 GLY A CA 1
ATOM 2410 C C . GLY A 1 295 ? -10.526 0.278 -7.637 1.00 96.00 295 GLY A C 1
ATOM 2411 O O . GLY A 1 295 ? -11.475 1.061 -7.624 1.00 96.00 295 GLY A O 1
ATOM 2412 N N . SER A 1 296 ? -10.677 -1.028 -7.472 1.00 97.75 296 SER A N 1
ATOM 2413 C CA . SER A 1 296 ? -11.936 -1.698 -7.157 1.00 97.75 296 SER A CA 1
ATOM 2414 C C . SER A 1 296 ? -11.869 -2.267 -5.740 1.00 97.75 296 SER A C 1
ATOM 2416 O O . SER A 1 296 ? -10.934 -2.985 -5.407 1.00 97.75 296 SER A O 1
ATOM 2418 N N . SER A 1 297 ? -12.856 -1.959 -4.895 1.00 98.44 297 SER A N 1
ATOM 2419 C CA . SER A 1 297 ? -12.895 -2.451 -3.508 1.00 98.44 297 SER A CA 1
ATOM 2420 C C . SER A 1 297 ? -12.925 -3.983 -3.461 1.00 98.44 297 SER A C 1
ATOM 2422 O O . SER A 1 297 ? -13.654 -4.613 -4.228 1.00 98.44 297 SER A O 1
ATOM 2424 N N . LEU A 1 298 ? -12.166 -4.586 -2.543 1.00 98.38 298 LEU A N 1
ATOM 2425 C CA . LEU A 1 298 ? -12.165 -6.030 -2.288 1.00 98.38 298 LEU A CA 1
ATOM 2426 C C . LEU A 1 298 ? -13.503 -6.523 -1.716 1.00 98.38 298 LEU A C 1
ATOM 2428 O O . LEU A 1 298 ? -13.815 -7.707 -1.831 1.00 98.38 298 LEU A O 1
ATOM 2432 N N . LEU A 1 299 ? -14.303 -5.618 -1.137 1.00 98.44 299 LEU A N 1
ATOM 2433 C CA . LEU A 1 299 ? -15.616 -5.917 -0.551 1.00 98.44 299 LEU A CA 1
ATOM 2434 C C . LEU A 1 299 ? -16.737 -5.984 -1.596 1.00 98.44 299 LEU A C 1
ATOM 2436 O O . LEU A 1 299 ? -17.871 -6.294 -1.246 1.00 98.44 299 LEU A O 1
ATOM 2440 N N . ARG A 1 300 ? -16.442 -5.650 -2.857 1.00 98.25 300 ARG A N 1
ATOM 2441 C CA . ARG A 1 300 ? -17.410 -5.562 -3.955 1.00 98.25 300 ARG A CA 1
ATOM 2442 C C . ARG A 1 300 ? -17.083 -6.571 -5.044 1.00 98.25 300 ARG A C 1
ATOM 2444 O O . ARG A 1 300 ? -15.927 -6.962 -5.211 1.00 98.25 300 ARG A O 1
ATOM 2451 N N . GLU A 1 301 ? -18.083 -6.931 -5.829 1.00 97.94 301 GLU A N 1
ATOM 2452 C CA . GLU A 1 301 ? -17.911 -7.623 -7.097 1.00 97.94 301 GLU A CA 1
ATOM 2453 C C . GLU A 1 301 ? -17.027 -6.795 -8.034 1.00 97.94 301 GLU A C 1
ATOM 2455 O O . GLU A 1 301 ? -17.172 -5.573 -8.168 1.00 97.94 301 GLU A O 1
ATOM 2460 N N . TRP A 1 302 ? -16.111 -7.477 -8.712 1.00 97.31 302 TRP A N 1
ATOM 2461 C CA . TRP A 1 302 ? -15.287 -6.895 -9.764 1.00 97.31 302 TRP A CA 1
ATOM 2462 C C . TRP A 1 302 ? -15.900 -7.163 -11.135 1.00 97.31 302 TRP A C 1
ATOM 2464 O O . TRP A 1 302 ? -16.591 -8.158 -11.342 1.00 97.31 302 TRP A O 1
ATOM 2474 N N . ARG A 1 303 ? -15.641 -6.265 -12.089 1.00 93.81 303 ARG A N 1
ATOM 2475 C CA . ARG A 1 303 ? -16.049 -6.424 -13.488 1.00 93.81 303 ARG A CA 1
ATOM 2476 C C . ARG A 1 303 ? -14.831 -6.419 -14.397 1.00 93.81 303 ARG A C 1
ATOM 2478 O O . ARG A 1 303 ? -13.926 -5.612 -14.200 1.00 93.81 303 ARG A O 1
ATOM 2485 N N . GLY A 1 304 ? -14.884 -7.258 -15.427 1.00 91.75 304 GLY A N 1
ATOM 2486 C CA . GLY A 1 304 ? -13.838 -7.377 -16.437 1.00 91.75 304 GLY A CA 1
ATOM 2487 C C . GLY A 1 304 ? -12.660 -8.246 -16.000 1.00 91.75 304 GLY A C 1
ATOM 2488 O O . GLY A 1 304 ? -12.523 -8.625 -14.837 1.00 91.75 304 GLY A O 1
ATOM 2489 N N . GLU A 1 305 ? -11.812 -8.570 -16.969 1.00 92.19 305 GLU A N 1
ATOM 2490 C CA . GLU A 1 305 ? -10.599 -9.354 -16.750 1.00 92.19 305 GLU A CA 1
ATOM 2491 C C . GLU A 1 305 ? -9.524 -8.527 -16.044 1.00 92.19 305 GLU A C 1
ATOM 2493 O O . GLU A 1 305 ? -9.270 -7.373 -16.407 1.00 92.19 305 GLU A O 1
ATOM 2498 N N . ARG A 1 306 ? -8.844 -9.144 -15.074 1.00 93.50 306 ARG A N 1
ATOM 2499 C CA . ARG A 1 306 ? -7.759 -8.519 -14.315 1.00 93.50 306 ARG A CA 1
ATOM 2500 C C . ARG A 1 306 ? -6.414 -9.070 -14.755 1.00 93.50 306 ARG A C 1
ATOM 2502 O O . ARG A 1 306 ? -6.047 -10.191 -14.431 1.00 93.50 306 ARG A O 1
ATOM 2509 N N . ASN A 1 307 ? -5.690 -8.252 -15.499 1.00 92.50 307 ASN A N 1
ATOM 2510 C CA . ASN A 1 307 ? -4.348 -8.522 -15.998 1.00 92.50 307 ASN A CA 1
ATOM 2511 C C . ASN A 1 307 ? -3.598 -7.184 -16.125 1.00 92.50 307 ASN A C 1
ATOM 2513 O O . ASN A 1 307 ? -4.201 -6.112 -16.020 1.00 92.50 307 ASN A O 1
ATOM 2517 N N . CYS A 1 308 ? -2.290 -7.218 -16.373 1.00 91.06 308 CYS A N 1
ATOM 2518 C CA . CYS A 1 308 ? -1.490 -5.993 -16.502 1.00 91.06 308 CYS A CA 1
ATOM 2519 C C . CYS A 1 308 ? -1.855 -5.144 -17.726 1.00 91.06 308 CYS A C 1
ATOM 2521 O O . CYS A 1 308 ? -1.517 -3.964 -17.780 1.00 91.06 308 CYS A O 1
ATOM 2523 N N . ARG A 1 309 ? -2.576 -5.718 -18.699 1.00 90.88 309 ARG A N 1
ATOM 2524 C CA . ARG A 1 309 ? -3.134 -4.953 -19.810 1.00 90.88 309 ARG A CA 1
ATOM 2525 C C . ARG A 1 309 ? -4.323 -4.108 -19.368 1.00 90.88 309 ARG A C 1
ATOM 2527 O O . ARG A 1 309 ? -4.473 -3.027 -19.911 1.00 90.88 309 ARG A O 1
ATOM 2534 N N . ASN A 1 310 ? -5.137 -4.533 -18.406 1.00 90.81 310 ASN A N 1
ATOM 2535 C CA . ASN A 1 310 ? -6.350 -3.810 -17.996 1.00 90.81 310 ASN A CA 1
ATOM 2536 C C . ASN A 1 310 ? -6.188 -3.011 -16.696 1.00 90.81 310 ASN A C 1
ATOM 2538 O O . ASN A 1 310 ? -6.970 -2.097 -16.436 1.00 90.81 310 ASN A O 1
ATOM 2542 N N . LEU A 1 311 ? -5.182 -3.335 -15.885 1.00 92.56 311 LEU A N 1
ATOM 2543 C CA . LEU A 1 311 ? -4.867 -2.623 -14.649 1.00 92.56 311 LEU A CA 1
ATOM 2544 C C . LEU A 1 311 ? -3.761 -1.585 -14.862 1.00 92.56 311 LEU A C 1
ATOM 2546 O O . LEU A 1 311 ? -2.982 -1.662 -15.809 1.00 92.56 311 LEU A O 1
ATOM 2550 N N . SER A 1 312 ? -3.672 -0.621 -13.944 1.00 89.19 312 SER A N 1
ATOM 2551 C CA . SER A 1 312 ? -2.641 0.426 -13.939 1.00 89.19 312 SER A CA 1
ATOM 2552 C C . SER A 1 312 ? -1.283 -0.097 -13.455 1.00 89.19 312 SER A C 1
ATOM 2554 O O . SER A 1 312 ? -0.720 0.424 -12.496 1.00 89.19 312 SER A O 1
ATOM 2556 N N . ILE A 1 313 ? -0.782 -1.153 -14.096 1.00 91.88 313 ILE A N 1
ATOM 2557 C CA . ILE A 1 313 ? 0.487 -1.818 -13.790 1.00 91.88 313 ILE A CA 1
ATOM 2558 C C . ILE A 1 313 ? 1.405 -1.619 -14.987 1.00 91.88 313 ILE A C 1
ATOM 2560 O O . ILE A 1 313 ? 0.994 -1.820 -16.129 1.00 91.88 313 ILE A O 1
ATOM 2564 N N . ALA A 1 314 ? 2.634 -1.176 -14.745 1.00 88.00 314 ALA A N 1
ATOM 2565 C CA . ALA A 1 314 ? 3.593 -1.012 -15.827 1.00 88.00 314 ALA A CA 1
ATOM 2566 C C . ALA A 1 314 ? 4.128 -2.376 -16.276 1.00 88.00 314 ALA A C 1
ATOM 2568 O O . ALA A 1 314 ? 4.315 -3.241 -15.413 1.00 88.00 314 ALA A O 1
ATOM 2569 N N . PRO A 1 315 ? 4.370 -2.608 -17.581 1.00 86.88 315 PRO A N 1
ATOM 2570 C CA . PRO A 1 315 ? 4.826 -3.905 -18.078 1.00 86.88 315 PRO A CA 1
ATOM 2571 C C . PRO A 1 315 ? 6.026 -4.473 -17.311 1.00 86.88 315 PRO A C 1
ATOM 2573 O O . PRO A 1 315 ? 6.053 -5.664 -17.012 1.00 86.88 315 PRO A O 1
ATOM 2576 N N . GLN A 1 316 ? 6.970 -3.620 -16.905 1.00 85.75 316 GLN A N 1
ATOM 2577 C CA . GLN A 1 316 ? 8.156 -4.002 -16.134 1.00 85.75 316 GLN A CA 1
ATOM 2578 C C . GLN A 1 316 ? 7.863 -4.478 -14.699 1.00 85.75 316 GLN A C 1
ATOM 2580 O O . GLN A 1 316 ? 8.684 -5.179 -14.110 1.00 85.75 316 GLN A O 1
ATOM 2585 N N . TYR A 1 317 ? 6.710 -4.115 -14.127 1.00 91.06 317 TYR A N 1
ATOM 2586 C CA . TYR A 1 317 ? 6.277 -4.557 -12.794 1.00 91.06 317 TYR A CA 1
ATOM 2587 C C . TYR A 1 317 ? 5.241 -5.674 -12.851 1.00 91.06 317 TYR A C 1
ATOM 2589 O O . TYR A 1 317 ? 4.786 -6.130 -11.809 1.00 91.06 317 TYR A O 1
ATOM 2597 N N . CYS A 1 318 ? 4.835 -6.097 -14.043 1.00 91.00 318 CYS A N 1
ATOM 2598 C CA . CYS A 1 318 ? 3.765 -7.059 -14.211 1.00 91.00 318 CYS A CA 1
ATOM 2599 C C . CYS A 1 318 ? 4.116 -8.436 -13.625 1.00 91.00 318 CYS A C 1
ATOM 2601 O O . CYS A 1 318 ? 5.157 -9.006 -13.950 1.00 91.00 318 CYS A O 1
ATOM 2603 N N . LEU A 1 319 ? 3.215 -8.984 -12.805 1.00 90.88 319 LEU A N 1
ATOM 2604 C CA . LEU A 1 319 ? 3.290 -10.358 -12.300 1.00 90.88 319 LEU A CA 1
ATOM 2605 C C . LEU A 1 319 ? 2.800 -11.400 -13.305 1.00 90.88 319 LEU A C 1
ATOM 2607 O O . LEU A 1 319 ? 3.165 -12.567 -13.201 1.00 90.88 319 LEU A O 1
ATOM 2611 N N . CYS A 1 320 ? 1.981 -11.008 -14.284 1.00 83.56 320 CYS A N 1
ATOM 2612 C CA . CYS A 1 320 ? 1.598 -11.928 -15.348 1.00 83.56 320 CYS A CA 1
ATOM 2613 C C . CYS A 1 320 ? 2.840 -12.286 -16.171 1.00 83.56 320 CYS A C 1
ATOM 2615 O O . CYS A 1 320 ? 3.495 -11.414 -16.743 1.00 83.56 320 CYS A O 1
ATOM 2617 N N . HIS A 1 321 ? 3.148 -13.577 -16.236 1.00 72.94 321 HIS A N 1
ATOM 2618 C CA . HIS A 1 321 ? 4.209 -14.081 -17.090 1.00 72.94 321 HIS A CA 1
ATOM 2619 C C . HIS A 1 321 ? 3.816 -13.926 -18.560 1.00 72.94 321 HIS A C 1
ATOM 2621 O O . HIS A 1 321 ? 2.687 -14.221 -18.949 1.00 72.94 321 HIS A O 1
ATOM 2627 N N . TYR A 1 322 ? 4.773 -13.483 -19.368 1.00 71.38 322 TYR A N 1
ATOM 2628 C CA . TYR A 1 322 ? 4.691 -13.528 -20.823 1.00 71.38 322 TYR A CA 1
ATOM 2629 C C . TYR A 1 322 ? 5.688 -14.564 -21.315 1.00 71.38 322 TYR A C 1
ATOM 2631 O O . TYR A 1 322 ? 6.801 -14.641 -20.781 1.00 71.38 322 TYR A O 1
ATOM 2639 N N . ASP A 1 323 ? 5.304 -15.328 -22.334 1.00 70.38 323 ASP A N 1
ATOM 2640 C CA . ASP A 1 323 ? 6.217 -16.252 -22.991 1.00 70.38 323 ASP A CA 1
ATOM 2641 C C . ASP A 1 323 ? 7.378 -15.460 -23.592 1.00 70.38 323 ASP A C 1
ATOM 2643 O O . ASP A 1 323 ? 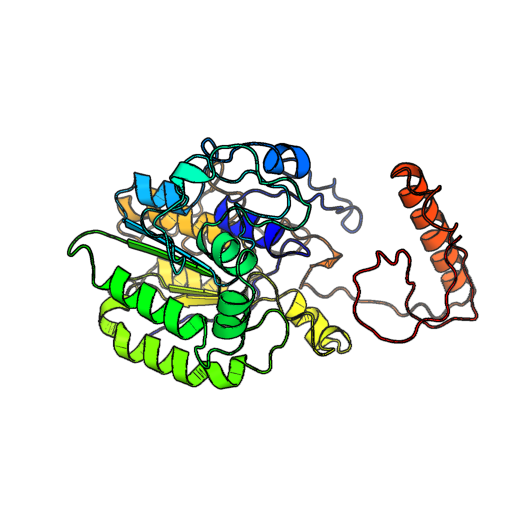7.205 -14.591 -24.450 1.00 70.38 323 ASP A O 1
ATOM 2647 N N . LYS A 1 324 ? 8.583 -15.730 -23.091 1.00 73.25 324 LYS A N 1
ATOM 2648 C CA . LYS A 1 324 ? 9.814 -15.130 -23.600 1.00 73.25 324 LYS A CA 1
ATOM 2649 C C . LYS A 1 324 ? 10.452 -16.110 -24.564 1.00 73.25 324 LYS A C 1
ATOM 2651 O O . LYS A 1 324 ? 10.666 -17.268 -24.219 1.00 73.25 324 LYS A O 1
ATOM 2656 N N . THR A 1 325 ? 10.793 -15.627 -25.751 1.00 79.94 325 THR A N 1
ATOM 2657 C CA . THR A 1 325 ? 11.570 -16.403 -26.718 1.00 79.94 325 THR A CA 1
ATOM 2658 C C . THR A 1 325 ? 13.024 -15.972 -26.630 1.00 79.94 325 THR A C 1
ATOM 2660 O O . THR A 1 325 ? 13.326 -14.783 -26.737 1.00 79.94 325 THR A O 1
ATOM 2663 N N . THR A 1 326 ? 13.928 -16.926 -26.421 1.00 82.75 326 THR A N 1
ATOM 2664 C CA . THR A 1 326 ? 15.364 -16.657 -26.525 1.00 82.75 326 THR A CA 1
ATOM 2665 C C . THR A 1 326 ? 15.689 -16.350 -27.979 1.00 82.75 326 THR A C 1
ATOM 2667 O O . THR A 1 326 ? 15.467 -17.181 -28.857 1.00 82.75 326 THR A O 1
ATOM 2670 N N . VAL A 1 327 ? 16.224 -15.161 -28.235 1.00 85.81 327 VAL A N 1
ATOM 2671 C CA . VAL A 1 327 ? 16.713 -14.790 -29.563 1.00 85.81 327 VAL A CA 1
ATOM 2672 C C . VAL A 1 327 ? 18.036 -15.517 -29.791 1.00 85.81 327 VAL A C 1
ATOM 2674 O O . VAL A 1 327 ? 19.024 -15.210 -29.130 1.00 85.81 327 VAL A O 1
ATOM 2677 N N . SER A 1 328 ? 18.044 -16.520 -30.671 1.00 89.38 328 SER A N 1
ATOM 2678 C CA . SER A 1 328 ? 19.244 -17.298 -31.020 1.00 89.38 328 SER A CA 1
ATOM 2679 C C . SER A 1 328 ? 19.945 -16.803 -32.284 1.00 89.38 328 SER A C 1
ATOM 2681 O O . SER A 1 328 ? 21.116 -17.098 -32.474 1.00 89.38 328 SER A O 1
ATOM 2683 N N . ASP A 1 329 ? 19.226 -16.086 -33.143 1.00 92.44 329 ASP A N 1
ATOM 2684 C CA . ASP A 1 329 ? 19.738 -15.528 -34.392 1.00 92.44 329 ASP A CA 1
ATOM 2685 C C . ASP A 1 329 ? 20.659 -14.332 -34.102 1.00 92.44 329 ASP A C 1
ATOM 2687 O O . ASP A 1 329 ? 20.229 -13.357 -33.482 1.00 92.44 329 ASP A O 1
ATOM 2691 N N . GLU A 1 330 ? 21.934 -14.436 -34.487 1.00 90.44 330 GLU A N 1
ATOM 2692 C CA . GLU A 1 330 ? 22.957 -13.432 -34.159 1.00 90.44 330 GLU A CA 1
ATOM 2693 C C . GLU A 1 330 ? 22.695 -12.087 -34.853 1.00 90.44 330 GLU A C 1
ATOM 2695 O O . GLU A 1 330 ? 22.821 -11.040 -34.218 1.00 90.44 330 GLU A O 1
ATOM 2700 N N . ASP A 1 331 ? 22.215 -12.100 -36.101 1.00 91.62 331 ASP A N 1
ATOM 2701 C CA . ASP A 1 331 ? 21.853 -10.879 -36.832 1.00 91.62 331 ASP A CA 1
ATOM 2702 C C . ASP A 1 331 ? 20.701 -10.140 -36.137 1.00 91.62 331 ASP A C 1
ATOM 2704 O O . ASP A 1 331 ? 20.676 -8.909 -36.053 1.00 91.62 331 ASP A O 1
ATOM 2708 N N . LEU A 1 332 ? 19.711 -10.882 -35.634 1.00 88.38 332 LEU A N 1
ATOM 2709 C CA . LEU A 1 332 ? 18.602 -10.323 -34.875 1.00 88.38 332 LEU A CA 1
ATOM 2710 C C . LEU A 1 332 ? 19.060 -9.812 -33.507 1.00 88.38 332 LEU A C 1
ATOM 2712 O O . LEU A 1 332 ? 18.589 -8.756 -33.086 1.00 88.38 332 LEU A O 1
ATOM 2716 N N . LYS A 1 333 ? 19.982 -10.502 -32.821 1.00 88.25 333 LYS A N 1
ATOM 2717 C CA . LYS A 1 333 ? 20.576 -9.986 -31.575 1.00 88.25 333 LYS A CA 1
ATOM 2718 C C . LYS A 1 333 ? 21.290 -8.661 -31.810 1.00 88.25 333 LYS A C 1
ATOM 2720 O O . LYS A 1 333 ? 21.058 -7.728 -31.044 1.00 88.25 333 LYS A O 1
ATOM 2725 N N . GLU A 1 334 ? 22.093 -8.558 -32.868 1.00 88.94 334 GLU A N 1
ATOM 2726 C CA . GLU A 1 334 ? 22.777 -7.315 -33.223 1.00 88.94 334 GLU A CA 1
ATOM 2727 C C . GLU A 1 334 ? 21.767 -6.201 -33.515 1.00 88.94 334 GLU A C 1
ATOM 2729 O O . GLU A 1 334 ? 21.859 -5.116 -32.940 1.00 88.94 334 GLU A O 1
ATOM 2734 N N . LYS A 1 335 ? 20.752 -6.470 -34.345 1.00 91.06 335 LYS A N 1
ATOM 2735 C CA . LYS A 1 335 ? 19.699 -5.489 -34.660 1.00 91.06 335 LYS A CA 1
ATOM 2736 C C . LYS A 1 335 ? 18.964 -5.009 -33.411 1.00 91.06 335 LYS A C 1
ATOM 2738 O O . LYS A 1 335 ? 18.729 -3.812 -33.272 1.00 91.06 335 LYS A O 1
ATOM 2743 N N . LEU A 1 336 ? 18.610 -5.919 -32.502 1.00 89.19 336 LEU A N 1
ATOM 2744 C CA . LEU A 1 336 ? 17.941 -5.576 -31.244 1.00 89.19 336 LEU A CA 1
ATOM 2745 C C . LEU A 1 336 ? 18.856 -4.782 -30.309 1.00 89.19 336 LEU A C 1
ATOM 2747 O O . LEU A 1 336 ? 18.401 -3.831 -29.676 1.00 89.19 336 LEU A O 1
ATOM 2751 N N . GLY A 1 337 ? 20.133 -5.153 -30.234 1.00 89.06 337 GLY A N 1
ATOM 2752 C CA . GLY A 1 337 ? 21.130 -4.450 -29.440 1.00 89.06 337 GLY A CA 1
ATOM 2753 C C . GLY A 1 337 ? 21.366 -3.024 -29.930 1.00 89.06 337 GLY A C 1
ATOM 2754 O O . GLY A 1 337 ? 21.288 -2.087 -29.137 1.00 89.06 337 GLY A O 1
ATOM 2755 N N . ARG A 1 338 ? 21.553 -2.843 -31.243 1.00 91.38 338 ARG A N 1
ATOM 2756 C CA . ARG A 1 338 ? 21.654 -1.519 -31.875 1.00 91.38 338 ARG A CA 1
ATOM 2757 C C . ARG A 1 338 ? 20.390 -0.696 -31.660 1.00 91.38 338 ARG A C 1
ATOM 2759 O O . ARG A 1 338 ? 20.490 0.433 -31.199 1.00 91.38 338 ARG A O 1
ATOM 2766 N N . PHE A 1 339 ? 19.213 -1.282 -31.883 1.00 91.50 339 PHE A N 1
ATOM 2767 C CA . PHE A 1 339 ? 17.934 -0.616 -31.628 1.00 91.50 339 PHE A CA 1
ATOM 2768 C C . PHE A 1 339 ? 17.817 -0.120 -30.179 1.00 91.50 339 PHE A C 1
ATOM 2770 O O . PHE A 1 339 ? 17.416 1.020 -29.949 1.00 91.50 339 PHE A O 1
ATOM 2777 N N . LEU A 1 340 ? 18.176 -0.955 -29.197 1.00 89.25 340 LEU A N 1
ATOM 2778 C CA . LEU A 1 340 ? 18.131 -0.588 -27.781 1.00 89.25 340 LEU A CA 1
ATOM 2779 C C . LEU A 1 340 ? 19.066 0.585 -27.474 1.00 89.25 340 LEU A C 1
ATOM 2781 O O . LEU A 1 340 ? 18.661 1.520 -26.787 1.00 89.25 340 LEU A O 1
ATOM 2785 N N . VAL A 1 341 ? 20.299 0.530 -27.973 1.00 92.31 341 VAL A N 1
ATOM 2786 C CA . VAL A 1 341 ? 21.314 1.565 -27.759 1.00 92.31 341 VAL A CA 1
ATOM 2787 C C . VAL A 1 341 ? 20.915 2.884 -28.421 1.00 92.31 341 VAL A C 1
ATOM 2789 O O . VAL A 1 341 ? 20.943 3.926 -27.771 1.00 92.31 341 VAL A O 1
ATOM 2792 N N . GLU A 1 342 ? 20.475 2.842 -29.679 1.00 91.94 342 GLU A N 1
ATOM 2793 C CA . GLU A 1 342 ? 19.980 4.013 -30.410 1.00 91.94 342 GLU A CA 1
ATOM 2794 C C . GLU A 1 342 ? 18.791 4.654 -29.688 1.00 91.94 342 GLU A C 1
ATOM 2796 O O . GLU A 1 342 ? 18.742 5.873 -29.507 1.00 91.94 342 GLU A O 1
ATOM 2801 N N . HIS A 1 343 ? 17.842 3.834 -29.228 1.00 88.75 343 HIS A N 1
ATOM 2802 C CA . HIS A 1 343 ? 16.692 4.318 -28.476 1.00 88.75 343 HIS A CA 1
ATOM 2803 C C . HIS A 1 343 ? 17.105 4.921 -27.127 1.00 88.75 343 HIS A C 1
ATOM 2805 O O . HIS A 1 343 ? 16.655 6.012 -26.789 1.00 88.75 343 HIS A O 1
ATOM 2811 N N . LEU A 1 344 ? 18.006 4.270 -26.386 1.00 87.31 344 LEU A N 1
ATOM 2812 C CA . LEU A 1 344 ? 18.528 4.779 -25.118 1.00 87.31 344 LEU A CA 1
ATOM 2813 C C . LEU A 1 344 ? 19.240 6.125 -25.295 1.00 87.31 344 LEU A C 1
ATOM 2815 O O . LEU A 1 344 ? 18.960 7.058 -24.546 1.00 87.31 344 LEU A O 1
ATOM 2819 N N . ASN A 1 345 ? 20.113 6.258 -26.295 1.00 90.19 345 ASN A N 1
ATOM 2820 C CA . ASN A 1 345 ? 20.793 7.522 -26.588 1.00 90.19 345 ASN A CA 1
ATOM 2821 C C . ASN A 1 345 ? 19.794 8.633 -26.927 1.00 90.19 345 ASN A C 1
ATOM 2823 O O . ASN A 1 345 ? 19.937 9.753 -26.437 1.00 90.19 345 ASN A O 1
ATOM 2827 N N . LYS A 1 346 ? 18.741 8.315 -27.687 1.00 91.12 346 LYS A N 1
ATOM 2828 C CA . LYS A 1 346 ? 17.664 9.261 -27.998 1.00 91.12 346 LYS A CA 1
ATOM 2829 C C . LYS A 1 346 ? 16.894 9.704 -26.750 1.00 91.12 346 LYS A C 1
ATOM 2831 O O . LYS A 1 346 ? 16.591 10.888 -26.618 1.00 91.12 346 LYS A O 1
ATOM 2836 N N . GLU A 1 347 ? 16.591 8.789 -25.831 1.00 86.06 347 GLU A N 1
ATOM 2837 C CA . GLU A 1 347 ? 15.946 9.126 -24.553 1.00 86.06 347 GLU A CA 1
ATOM 2838 C C . GLU A 1 347 ? 16.866 9.989 -23.670 1.00 86.06 347 GLU A C 1
ATOM 2840 O O . GLU A 1 347 ? 16.420 10.980 -23.091 1.00 86.06 347 GLU A O 1
ATOM 2845 N N . LEU A 1 348 ? 18.167 9.676 -23.612 1.00 86.62 348 LEU A N 1
ATOM 2846 C CA . LEU A 1 348 ? 19.161 10.480 -22.892 1.00 86.62 348 LEU A CA 1
ATOM 2847 C C . LEU A 1 348 ? 19.287 11.893 -23.479 1.00 86.62 348 LEU A C 1
ATOM 2849 O O . LEU A 1 348 ? 19.352 12.867 -22.728 1.00 86.62 348 LEU A O 1
ATOM 2853 N N . GLU A 1 349 ? 19.300 12.022 -24.805 1.00 90.50 349 GLU A N 1
ATOM 2854 C CA . GLU A 1 349 ? 19.315 13.314 -25.490 1.00 90.50 349 GLU A CA 1
ATOM 2855 C C . GLU A 1 349 ? 18.024 14.101 -25.231 1.00 90.50 349 GLU A C 1
ATOM 2857 O O . GLU A 1 349 ? 18.087 15.267 -24.841 1.00 90.50 349 GLU A O 1
ATOM 2862 N N . GLY A 1 350 ? 16.861 13.456 -25.363 1.00 86.12 350 GLY A N 1
ATOM 2863 C CA . GLY A 1 350 ? 15.556 14.062 -25.089 1.00 86.12 350 GLY A CA 1
ATOM 2864 C C . GLY A 1 350 ? 15.405 14.539 -23.641 1.00 86.12 350 GLY A C 1
ATOM 2865 O O . GLY A 1 350 ? 14.774 15.566 -23.391 1.00 86.12 350 GLY A O 1
ATOM 2866 N N . ALA A 1 351 ? 16.038 13.845 -22.693 1.00 84.12 351 ALA A N 1
ATOM 2867 C CA . ALA A 1 351 ? 16.118 14.243 -21.290 1.00 84.12 351 ALA A CA 1
ATOM 2868 C C . ALA A 1 351 ? 17.193 15.315 -21.003 1.00 84.12 351 ALA A C 1
ATOM 2870 O O . ALA A 1 351 ? 17.319 15.764 -19.862 1.00 84.12 351 ALA A O 1
ATOM 2871 N N . GLY A 1 352 ? 17.982 15.729 -22.003 1.00 89.25 352 GLY A N 1
ATOM 2872 C CA . GLY A 1 352 ? 19.066 16.706 -21.854 1.00 89.25 352 GLY A CA 1
ATOM 2873 C C . GLY A 1 352 ? 20.289 16.177 -21.093 1.00 89.25 352 GLY A C 1
ATOM 2874 O O . GLY A 1 352 ? 21.046 16.959 -20.518 1.00 89.25 352 GLY A O 1
ATOM 2875 N N . LEU A 1 353 ? 20.482 14.855 -21.060 1.00 89.94 353 LEU A N 1
ATOM 2876 C CA . LEU A 1 353 ? 21.542 14.175 -20.306 1.00 89.94 353 LEU A CA 1
ATOM 2877 C C . LEU A 1 353 ? 22.785 13.845 -21.147 1.00 89.94 353 LEU A C 1
ATOM 2879 O O . LEU A 1 353 ? 23.765 13.333 -20.614 1.00 89.94 353 LEU A O 1
ATOM 2883 N N . ASN A 1 354 ? 22.798 14.190 -22.435 1.00 83.88 354 ASN A N 1
ATOM 2884 C CA . ASN A 1 354 ? 23.921 13.971 -23.362 1.00 83.88 354 ASN A CA 1
ATOM 2885 C C . ASN A 1 354 ? 25.267 14.580 -22.907 1.00 83.88 354 ASN A C 1
ATOM 2887 O O . ASN A 1 354 ? 26.335 14.113 -23.296 1.00 83.88 354 ASN A O 1
ATOM 2891 N N . SER A 1 355 ? 25.237 15.633 -22.085 1.00 86.31 355 SER A N 1
ATOM 2892 C CA . SER A 1 355 ? 26.445 16.252 -21.522 1.00 86.31 355 SER A CA 1
ATOM 2893 C C . SER A 1 355 ? 26.984 15.517 -20.291 1.00 86.31 355 SER A C 1
ATOM 2895 O O . SER A 1 355 ? 28.157 15.667 -19.951 1.00 86.31 355 SER A O 1
ATOM 2897 N N . MET A 1 356 ? 26.139 14.720 -19.634 1.00 87.06 356 MET A N 1
ATOM 2898 C CA . MET A 1 356 ? 26.447 14.002 -18.396 1.00 87.06 356 MET A CA 1
ATOM 2899 C C . MET A 1 356 ? 26.711 12.512 -18.620 1.00 87.06 356 MET A C 1
ATOM 2901 O O . MET A 1 356 ? 27.444 11.899 -17.846 1.00 87.06 356 MET A O 1
ATOM 2905 N N . CYS A 1 357 ? 26.116 11.937 -19.661 1.00 85.69 357 CYS A N 1
ATOM 2906 C CA . CYS A 1 357 ? 26.229 10.531 -20.020 1.00 85.69 357 CYS A CA 1
ATOM 2907 C C . CYS A 1 357 ? 27.129 10.373 -21.250 1.00 85.69 357 CYS A C 1
ATOM 2909 O O . CYS A 1 357 ? 27.139 11.225 -22.139 1.00 85.69 357 CYS A O 1
ATOM 2911 N N . TYR A 1 358 ? 27.886 9.279 -21.313 1.00 87.00 358 TYR A N 1
ATOM 2912 C CA . TYR A 1 358 ? 28.528 8.879 -22.563 1.00 87.00 358 TYR A CA 1
ATOM 2913 C C . TYR A 1 358 ? 27.477 8.362 -23.540 1.00 87.00 358 TYR A C 1
ATOM 2915 O O . TYR A 1 358 ? 26.496 7.742 -23.119 1.00 87.00 358 TYR A O 1
ATOM 2923 N N . GLU A 1 359 ? 27.707 8.593 -24.829 1.00 87.75 359 GLU A N 1
ATOM 2924 C CA . GLU A 1 359 ? 26.961 7.905 -25.875 1.00 87.75 359 GLU A CA 1
ATOM 2925 C C . GLU A 1 359 ? 27.166 6.400 -25.697 1.00 87.75 359 GLU A C 1
ATOM 2927 O O . GLU A 1 359 ? 28.290 5.927 -25.529 1.00 87.75 359 GLU A O 1
ATOM 2932 N N . GLN A 1 360 ? 26.063 5.668 -25.600 1.00 88.56 360 GLN A N 1
ATOM 2933 C CA . GLN A 1 360 ? 26.095 4.222 -25.467 1.00 88.56 360 GLN A CA 1
ATOM 2934 C C . GLN A 1 360 ? 26.352 3.622 -26.849 1.00 88.56 360 GLN A C 1
ATOM 2936 O O . GLN A 1 360 ? 25.828 4.117 -27.845 1.00 88.56 360 GLN A O 1
ATOM 2941 N N . GLU A 1 361 ? 27.122 2.543 -26.910 1.00 88.75 361 GLU A N 1
ATOM 2942 C CA . GLU A 1 361 ? 27.394 1.804 -28.142 1.00 88.75 361 GLU A CA 1
ATOM 2943 C C . GLU A 1 361 ? 27.022 0.332 -27.945 1.00 88.75 361 GLU A C 1
ATOM 2945 O O . GLU A 1 361 ? 27.045 -0.190 -26.828 1.00 88.75 361 GLU A O 1
ATOM 2950 N N . TYR A 1 362 ? 26.632 -0.339 -29.030 1.00 83.50 362 TYR A N 1
ATOM 2951 C CA . TYR A 1 362 ? 26.414 -1.781 -28.999 1.00 83.50 362 TYR A CA 1
ATOM 2952 C C . TYR A 1 362 ? 27.758 -2.493 -29.167 1.00 83.50 362 TYR A C 1
ATOM 2954 O O . TYR A 1 362 ? 28.353 -2.419 -30.241 1.00 83.50 362 TYR A O 1
ATOM 2962 N N . ASP A 1 363 ? 28.203 -3.190 -28.121 1.00 76.25 363 ASP A N 1
ATOM 2963 C CA . ASP A 1 363 ? 29.412 -4.015 -28.125 1.00 76.25 363 ASP A CA 1
ATOM 2964 C C . ASP A 1 363 ? 29.053 -5.485 -27.848 1.00 76.25 363 ASP A C 1
ATOM 2966 O O . ASP A 1 363 ? 28.309 -5.803 -26.916 1.00 76.25 363 ASP A O 1
ATOM 2970 N N . PHE A 1 364 ? 29.569 -6.382 -28.686 1.00 60.09 364 PHE A N 1
ATOM 2971 C CA . PHE A 1 364 ? 29.317 -7.821 -28.640 1.00 60.09 364 PHE A CA 1
ATOM 2972 C C . PHE A 1 364 ? 30.188 -8.535 -27.586 1.00 60.09 364 PHE A C 1
ATOM 2974 O O . PHE A 1 364 ? 29.885 -9.666 -27.205 1.00 60.09 364 PHE A O 1
ATOM 2981 N N . GLU A 1 365 ? 31.257 -7.899 -27.086 1.00 51.84 365 GLU A N 1
ATOM 2982 C CA . GLU A 1 365 ? 32.261 -8.564 -26.239 1.00 51.84 365 GLU A CA 1
ATOM 2983 C C . GLU A 1 365 ? 31.921 -8.602 -24.737 1.00 51.84 365 GLU A C 1
ATOM 2985 O O . GLU A 1 365 ? 32.543 -9.357 -23.984 1.00 51.84 365 GLU A O 1
ATOM 2990 N N . ILE A 1 366 ? 30.905 -7.865 -24.271 1.00 45.31 366 ILE A N 1
ATOM 2991 C CA . ILE A 1 366 ? 30.591 -7.757 -22.837 1.00 45.31 366 ILE A CA 1
ATOM 2992 C C . ILE A 1 366 ? 29.202 -8.330 -22.534 1.00 45.31 366 ILE A C 1
ATOM 2994 O O . ILE A 1 366 ? 28.198 -7.623 -22.465 1.00 45.31 366 ILE A O 1
ATOM 2998 N N . ALA A 1 367 ? 29.147 -9.631 -22.239 1.00 37.62 367 ALA A N 1
ATOM 2999 C CA . ALA A 1 367 ? 28.026 -10.245 -21.524 1.00 37.62 367 ALA A CA 1
ATOM 3000 C C . ALA A 1 367 ? 28.059 -9.832 -20.035 1.00 37.62 367 ALA A C 1
ATOM 3002 O O . ALA A 1 367 ? 28.323 -10.636 -19.143 1.00 37.62 367 ALA A O 1
ATOM 3003 N N . GLY A 1 368 ? 27.844 -8.546 -19.761 1.00 39.53 368 GLY A N 1
ATOM 3004 C CA . GLY A 1 368 ? 27.806 -7.954 -18.424 1.00 39.53 368 GLY A CA 1
ATOM 3005 C C . GLY A 1 368 ? 26.676 -6.924 -18.316 1.00 39.53 368 GLY A C 1
ATOM 3006 O O . GLY A 1 368 ? 26.156 -6.480 -19.337 1.00 39.53 368 GLY A O 1
ATOM 3007 N N . PRO A 1 369 ? 26.230 -6.561 -17.100 1.00 35.06 369 PRO A N 1
ATOM 3008 C C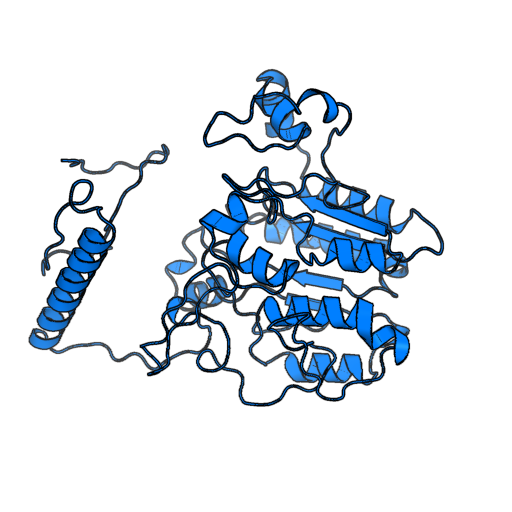A . PRO A 1 369 ? 25.120 -5.629 -16.932 1.00 35.06 369 PRO A CA 1
ATOM 3009 C C . PRO A 1 369 ? 25.434 -4.268 -17.573 1.00 35.06 369 PRO A C 1
ATOM 3011 O O . PRO A 1 369 ? 26.460 -3.657 -17.276 1.00 35.06 369 PRO A O 1
ATOM 3014 N N . ILE A 1 370 ? 24.518 -3.786 -18.419 1.00 40.16 370 ILE A N 1
ATOM 3015 C CA . ILE A 1 370 ? 24.541 -2.439 -19.003 1.00 40.16 370 ILE A CA 1
ATOM 3016 C C . ILE A 1 370 ? 24.341 -1.428 -17.862 1.00 40.16 370 ILE A C 1
ATOM 3018 O O . ILE A 1 370 ? 23.218 -1.173 -17.426 1.00 40.16 370 ILE A O 1
ATOM 3022 N N . ASN A 1 371 ? 25.430 -0.865 -17.339 1.00 40.28 371 ASN A N 1
ATOM 3023 C CA . ASN A 1 371 ? 25.390 0.197 -16.332 1.00 40.28 371 ASN A CA 1
ATOM 3024 C C . ASN A 1 371 ? 25.286 1.561 -17.026 1.00 40.28 371 ASN A C 1
ATOM 3026 O O . ASN A 1 371 ? 26.278 2.265 -17.183 1.00 40.28 371 ASN A O 1
ATOM 3030 N N . ALA A 1 372 ? 24.073 1.943 -17.428 1.00 40.28 372 ALA A N 1
ATOM 3031 C CA . ALA A 1 372 ? 23.850 3.153 -18.223 1.00 40.28 372 ALA A CA 1
ATOM 3032 C C . ALA A 1 372 ? 24.023 4.480 -17.449 1.00 40.28 372 ALA A C 1
ATOM 3034 O O . ALA A 1 372 ? 24.132 5.524 -18.079 1.00 40.28 372 ALA A O 1
ATOM 3035 N N . CYS A 1 373 ? 24.056 4.486 -16.109 1.00 30.19 373 CYS A N 1
ATOM 3036 C CA . CYS A 1 373 ? 24.248 5.701 -15.301 1.00 30.19 373 CYS A CA 1
ATOM 3037 C C . CYS A 1 373 ? 24.657 5.358 -13.856 1.00 30.19 373 CYS A C 1
ATOM 3039 O O . CYS A 1 373 ? 23.830 4.886 -13.077 1.00 30.19 373 CYS A O 1
ATOM 3041 N N . TYR A 1 374 ? 25.896 5.655 -13.450 1.00 31.48 374 TYR A N 1
ATOM 3042 C CA . TYR A 1 374 ? 26.286 5.639 -12.033 1.00 31.48 374 TYR A CA 1
ATOM 3043 C C . TYR A 1 374 ? 26.120 7.042 -11.435 1.00 31.48 374 TYR A C 1
ATOM 3045 O O . TYR A 1 374 ? 26.933 7.933 -11.672 1.00 31.48 374 TYR A O 1
ATOM 3053 N N . TYR A 1 375 ? 25.090 7.241 -10.609 1.00 28.19 375 TYR A N 1
ATOM 3054 C CA . TYR A 1 375 ? 25.089 8.330 -9.632 1.00 28.19 375 TYR A CA 1
ATOM 3055 C C . TYR A 1 375 ? 25.794 7.832 -8.371 1.00 28.19 375 TYR A C 1
ATOM 3057 O O . TYR A 1 375 ? 25.296 6.950 -7.673 1.00 28.19 375 TYR A O 1
ATOM 3065 N N . GLY A 1 376 ? 26.967 8.394 -8.081 1.00 24.70 376 GLY A N 1
ATOM 3066 C CA . GLY A 1 376 ? 27.728 8.083 -6.877 1.00 24.70 376 GLY A CA 1
ATOM 3067 C C . GLY A 1 376 ? 26.917 8.330 -5.601 1.00 24.70 376 GLY A C 1
ATOM 3068 O O . GLY A 1 376 ? 26.649 9.472 -5.229 1.00 24.70 376 GLY A O 1
ATOM 3069 N N . ALA A 1 377 ? 26.587 7.253 -4.893 1.00 24.27 377 ALA A N 1
ATOM 3070 C CA . ALA A 1 377 ? 26.385 7.264 -3.453 1.00 24.27 377 ALA A CA 1
ATOM 3071 C C . ALA A 1 377 ? 27.518 6.433 -2.838 1.00 24.27 377 ALA A C 1
ATOM 3073 O O . ALA A 1 377 ? 27.701 5.267 -3.174 1.00 24.27 377 ALA A O 1
ATOM 3074 N N . LEU A 1 378 ? 28.322 7.081 -1.995 1.00 29.70 378 LEU A N 1
ATOM 3075 C CA . LEU A 1 378 ? 29.488 6.521 -1.313 1.00 29.70 378 LEU A CA 1
ATOM 3076 C C . LEU A 1 378 ? 29.145 5.218 -0.569 1.00 29.70 378 LEU A C 1
ATOM 3078 O O . LEU A 1 378 ? 28.342 5.225 0.361 1.00 29.70 378 LEU A O 1
ATOM 3082 N N . GLY A 1 379 ? 29.814 4.131 -0.951 1.00 22.52 379 GLY A N 1
ATOM 3083 C CA . GLY A 1 379 ? 29.785 2.828 -0.288 1.00 22.52 379 GLY A CA 1
ATOM 3084 C C . GLY A 1 379 ? 30.598 1.832 -1.110 1.00 22.52 379 GLY A C 1
ATOM 3085 O O . GLY A 1 379 ? 30.198 1.448 -2.198 1.00 22.52 379 GLY A O 1
ATOM 3086 N N . SER A 1 380 ? 31.789 1.503 -0.628 1.00 26.75 380 SER A N 1
ATOM 3087 C CA . SER A 1 380 ? 32.870 0.814 -1.335 1.00 26.75 380 SER A CA 1
ATOM 3088 C C . SER A 1 380 ? 32.514 -0.559 -1.924 1.00 26.75 380 SER A C 1
ATOM 3090 O O . SER A 1 380 ? 32.235 -1.493 -1.176 1.00 26.75 380 SER A O 1
ATOM 3092 N N . ALA A 1 381 ? 32.703 -0.702 -3.235 1.00 22.91 381 ALA A N 1
ATOM 3093 C CA . ALA A 1 381 ? 33.300 -1.874 -3.875 1.00 22.91 381 ALA A CA 1
ATOM 3094 C C . ALA A 1 381 ? 33.982 -1.392 -5.168 1.00 22.91 381 ALA A C 1
ATOM 3096 O O . ALA A 1 381 ? 33.442 -0.564 -5.896 1.00 22.91 381 ALA A O 1
ATOM 3097 N N . THR A 1 382 ? 35.226 -1.811 -5.368 1.00 25.03 382 THR A N 1
ATOM 3098 C CA . THR A 1 382 ? 36.196 -1.293 -6.343 1.00 25.03 382 THR A CA 1
ATOM 3099 C C . THR A 1 382 ? 35.696 -1.339 -7.789 1.00 25.03 382 THR A C 1
ATOM 3101 O O . THR A 1 382 ? 35.486 -2.417 -8.339 1.00 25.03 382 THR A O 1
ATOM 3104 N N . ALA A 1 383 ? 35.569 -0.156 -8.393 1.00 28.14 383 ALA A N 1
ATOM 3105 C CA . ALA A 1 383 ? 35.288 0.075 -9.804 1.00 28.14 383 ALA A CA 1
ATOM 3106 C C . ALA A 1 383 ? 36.582 0.405 -10.569 1.00 28.14 383 ALA A C 1
ATOM 3108 O O . ALA A 1 383 ? 37.414 1.170 -10.074 1.00 28.14 383 ALA A O 1
ATOM 3109 N N . ALA A 1 384 ? 36.712 -0.109 -11.795 1.00 25.33 384 ALA A N 1
ATOM 3110 C CA . ALA A 1 384 ? 37.525 0.544 -12.812 1.00 25.33 384 ALA A CA 1
ATOM 3111 C C . ALA A 1 384 ? 36.821 1.860 -13.179 1.00 25.33 384 ALA A C 1
ATOM 3113 O O . ALA A 1 384 ? 35.659 1.872 -13.583 1.00 25.33 384 ALA A O 1
ATOM 3114 N N . GLN A 1 385 ? 37.505 2.971 -12.920 1.00 32.56 385 GLN A N 1
ATOM 3115 C CA . GLN A 1 385 ? 37.062 4.325 -13.231 1.00 32.56 385 GLN A CA 1
ATOM 3116 C C . GLN A 1 385 ? 37.023 4.534 -14.744 1.00 32.56 385 GLN A C 1
ATOM 3118 O O . GLN A 1 385 ? 37.978 4.155 -15.413 1.00 32.56 385 GLN A O 1
ATOM 3123 N N . GLN A 1 386 ? 36.014 5.258 -15.232 1.00 29.22 386 GLN A N 1
ATOM 3124 C CA . GLN A 1 386 ? 36.229 6.421 -16.101 1.00 29.22 386 GLN A CA 1
ATOM 3125 C C . GLN A 1 386 ? 34.939 7.253 -16.183 1.00 29.22 386 GLN A C 1
ATOM 3127 O O . GLN A 1 386 ? 33.961 6.885 -16.825 1.00 29.22 386 GLN A O 1
ATOM 3132 N N . ALA A 1 387 ? 34.934 8.361 -15.440 1.00 29.62 387 ALA A N 1
ATOM 3133 C CA . ALA A 1 387 ? 34.085 9.512 -15.722 1.00 29.62 387 ALA A CA 1
ATOM 3134 C C . ALA A 1 387 ? 34.774 10.359 -16.807 1.00 29.62 387 ALA A C 1
ATOM 3136 O O . ALA A 1 387 ? 35.994 10.257 -16.956 1.00 29.62 387 ALA A O 1
ATOM 3137 N N . LYS A 1 388 ? 33.993 11.166 -17.530 1.00 31.16 388 LYS A N 1
ATOM 3138 C CA . LYS A 1 388 ? 34.471 12.041 -18.612 1.00 31.16 388 LYS A CA 1
ATOM 3139 C C . LYS A 1 388 ? 35.533 13.035 -18.175 1.00 31.16 388 LYS A C 1
ATOM 3141 O O . LYS A 1 388 ? 35.403 13.570 -17.050 1.00 31.16 388 LYS A O 1
#

Secondary structure (DSSP, 8-state):
--EEE-S-B---SSSHHHHHHHHHHS---S-B--GGGT---B--SS-HHHHHTS-GGGS--HHHHHHHTT-EEEEEESSS--SSS-TT----SS-SSSEEE-S--TTGGGGGSS---STT---SHHHH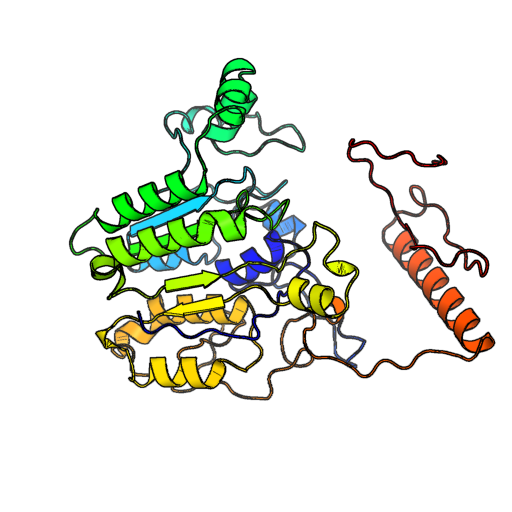HHHT-HHHHHHHHT----HHHHHHHHHHHHHHSSTT--EEEEEE--TTTSS-SHHHHHHHHHHHHHHHHTHHHHTTS-EEEE-SS---STTGGGSHHHHHHTT---EEEE--GGGTTSHHHHHHHTTTTS-B-HHHHHHHHHHHHHTGGGGTT---S----TTT-SS--TTS---S--STTTSS--GGG--S--PPPP---HHHHHHHHHHHHHHHHHHHHHTT-TTTSPPP---SS--S-------------PPPP---